Protein AF-A0A7J6N539-F1 (afdb_monomer_lite)

pLDDT: mean 72.27, std 19.91, range [26.78, 97.75]

Structure (mmCIF, N/CA/C/O backbone):
data_AF-A0A7J6N539-F1
#
_entry.id   AF-A0A7J6N539-F1
#
loop_
_atom_site.group_PDB
_atom_site.id
_atom_site.type_symbol
_atom_site.label_atom_id
_atom_site.label_alt_id
_atom_site.label_comp_id
_atom_site.label_asym_id
_atom_site.label_entity_id
_atom_site.label_seq_id
_atom_site.pdbx_PDB_ins_code
_atom_site.Cartn_x
_atom_site.Cartn_y
_atom_site.Cartn_z
_atom_site.occupancy
_atom_site.B_iso_or_equiv
_atom_site.auth_seq_id
_atom_site.auth_comp_id
_atom_site.auth_asym_id
_atom_site.auth_atom_id
_atom_site.pdbx_PDB_model_num
ATOM 1 N N . LEU A 1 1 ? 31.839 -28.245 -25.747 1.00 38.38 1 LEU A N 1
ATOM 2 C CA . LEU A 1 1 ? 30.880 -29.275 -26.208 1.00 38.38 1 LEU A CA 1
ATOM 3 C C . LEU A 1 1 ? 31.226 -30.619 -25.565 1.00 38.38 1 LEU A C 1
ATOM 5 O O . LEU A 1 1 ? 32.034 -31.362 -26.101 1.00 38.38 1 LEU A O 1
ATOM 9 N N . LYS A 1 2 ? 30.644 -30.912 -24.399 1.00 26.78 2 LYS A N 1
ATOM 10 C CA . LYS A 1 2 ? 30.432 -32.278 -23.903 1.00 26.78 2 LYS A CA 1
ATOM 11 C C . LYS A 1 2 ? 28.976 -32.329 -23.455 1.00 26.78 2 LYS A C 1
ATOM 13 O O . LYS A 1 2 ? 28.528 -31.444 -22.734 1.00 26.78 2 LYS A O 1
ATOM 18 N N . LYS A 1 3 ? 28.238 -33.269 -24.033 1.00 31.19 3 LYS A N 1
ATOM 19 C CA . LYS A 1 3 ? 26.787 -33.406 -23.956 1.00 31.19 3 LYS A CA 1
ATOM 20 C C . LYS A 1 3 ? 26.522 -34.491 -22.912 1.00 31.19 3 LYS A C 1
ATOM 22 O O . LYS A 1 3 ? 26.809 -35.650 -23.181 1.00 31.19 3 LYS A O 1
ATOM 27 N N . GLU A 1 4 ? 26.048 -34.119 -21.730 1.00 31.39 4 GLU A N 1
ATOM 28 C CA . GLU A 1 4 ? 25.451 -35.076 -20.794 1.00 31.39 4 GLU A CA 1
ATOM 29 C C . GLU A 1 4 ? 23.933 -34.960 -20.927 1.00 31.39 4 GLU A C 1
ATOM 31 O O . GLU A 1 4 ? 23.329 -33.940 -20.601 1.00 31.39 4 GLU A O 1
ATOM 36 N N . GLU A 1 5 ? 23.329 -35.991 -21.515 1.00 32.44 5 GLU A N 1
ATOM 37 C CA . GLU A 1 5 ? 21.885 -36.131 -21.655 1.00 32.44 5 GLU A CA 1
ATOM 38 C C . GLU A 1 5 ? 21.322 -36.803 -20.400 1.00 32.44 5 GLU A C 1
ATOM 40 O O . GLU A 1 5 ? 21.433 -38.015 -20.231 1.00 32.44 5 GLU A O 1
ATOM 45 N N . HIS A 1 6 ? 20.648 -36.029 -19.548 1.00 31.05 6 HIS A N 1
ATOM 46 C CA . HIS A 1 6 ? 19.695 -36.580 -18.590 1.00 31.05 6 HIS A CA 1
ATOM 47 C C . HIS A 1 6 ? 18.267 -36.354 -19.093 1.00 31.05 6 HIS A C 1
ATOM 49 O O . HIS A 1 6 ? 17.775 -35.230 -19.180 1.00 31.05 6 HIS A O 1
ATOM 55 N N . ARG A 1 7 ? 17.595 -37.460 -19.432 1.00 34.59 7 ARG A N 1
ATOM 56 C CA . ARG A 1 7 ? 16.153 -37.512 -19.691 1.00 34.59 7 ARG A CA 1
ATOM 57 C C . ARG A 1 7 ? 15.394 -37.322 -18.376 1.00 34.59 7 ARG A C 1
ATOM 59 O O . ARG A 1 7 ? 15.444 -38.204 -17.527 1.00 34.59 7 ARG A O 1
ATOM 66 N N . TYR A 1 8 ? 14.610 -36.251 -18.272 1.00 29.61 8 TYR A N 1
ATOM 67 C CA . TYR A 1 8 ? 13.466 -36.186 -17.361 1.00 29.61 8 TYR A CA 1
ATOM 68 C C . TYR A 1 8 ? 12.180 -35.989 -18.166 1.00 29.61 8 TYR A C 1
ATOM 70 O O . TYR A 1 8 ? 12.084 -35.113 -19.024 1.00 29.61 8 TYR A O 1
ATOM 78 N N . LYS A 1 9 ? 11.216 -36.879 -17.915 1.00 37.91 9 LYS A N 1
ATOM 79 C CA . LYS A 1 9 ? 9.843 -36.811 -18.418 1.00 37.91 9 LYS A CA 1
ATOM 80 C C . LYS A 1 9 ? 9.049 -35.815 -17.563 1.00 37.91 9 LYS A C 1
ATOM 82 O O . LYS A 1 9 ? 9.163 -35.852 -16.343 1.00 37.91 9 LYS A O 1
ATOM 87 N N . ASN A 1 10 ? 8.199 -35.045 -18.244 1.00 34.34 10 ASN A N 1
ATOM 88 C CA . ASN A 1 10 ? 7.167 -34.107 -17.773 1.00 34.34 10 ASN A CA 1
ATOM 89 C C . ASN A 1 10 ? 7.613 -32.634 -17.711 1.00 34.34 10 ASN A C 1
ATOM 91 O O . ASN A 1 10 ? 8.507 -32.247 -16.967 1.00 34.34 10 ASN A O 1
ATOM 95 N N . GLY A 1 11 ? 7.004 -31.841 -18.600 1.00 40.88 11 GLY A N 1
ATOM 96 C CA . GLY A 1 11 ? 7.414 -30.498 -18.982 1.00 40.88 11 GLY A CA 1
ATOM 97 C C . GLY A 1 11 ? 7.250 -29.449 -17.888 1.00 40.88 11 GLY A C 1
ATOM 98 O O . GLY A 1 11 ? 6.183 -29.314 -17.312 1.00 40.88 11 GLY A O 1
ATOM 99 N N . PHE A 1 12 ? 8.324 -28.702 -17.649 1.00 31.03 12 PHE A N 1
ATOM 100 C CA . PHE A 1 12 ? 8.439 -27.253 -17.849 1.00 31.03 12 PHE A CA 1
ATOM 101 C C . PHE A 1 12 ? 9.939 -26.926 -17.738 1.00 31.03 12 PHE A C 1
ATOM 103 O O . PHE A 1 12 ? 10.563 -27.165 -16.705 1.00 31.03 12 PHE A O 1
ATOM 110 N N . GLN A 1 13 ? 10.562 -26.455 -18.822 1.00 28.66 13 GLN A N 1
ATOM 111 C CA . GLN A 1 13 ? 11.985 -26.101 -18.826 1.00 28.66 13 GLN A CA 1
ATOM 112 C C . GLN A 1 13 ? 12.202 -24.763 -18.102 1.00 28.66 13 GLN A C 1
ATOM 114 O O . GLN A 1 13 ? 12.179 -23.705 -18.722 1.00 28.66 13 GLN A O 1
ATOM 119 N N . HIS A 1 14 ? 12.498 -24.803 -16.804 1.00 30.58 14 HIS A N 1
ATOM 120 C CA . HIS A 1 14 ? 13.310 -23.754 -16.186 1.00 30.58 14 HIS A CA 1
ATOM 121 C C . HIS A 1 14 ? 14.770 -24.005 -16.568 1.00 30.58 14 HIS A C 1
ATOM 123 O O . HIS A 1 14 ? 15.496 -24.755 -15.919 1.00 30.58 14 HIS A O 1
ATOM 129 N N . MET A 1 15 ? 15.192 -23.412 -17.682 1.00 29.67 15 MET A N 1
ATOM 130 C CA . MET A 1 15 ? 16.590 -23.425 -18.089 1.00 29.67 15 MET A CA 1
ATOM 131 C C . MET A 1 15 ? 17.386 -22.561 -17.106 1.00 29.67 15 MET A C 1
ATOM 133 O O . MET A 1 15 ? 17.161 -21.356 -16.989 1.00 29.67 15 MET A O 1
ATOM 137 N N . VAL A 1 16 ? 18.313 -23.187 -16.384 1.00 35.00 16 VAL A N 1
ATOM 138 C CA . VAL A 1 16 ? 19.273 -22.521 -15.497 1.00 35.00 16 VAL A CA 1
ATOM 139 C C . VAL A 1 16 ? 20.244 -21.696 -16.356 1.00 35.00 16 VAL A C 1
ATOM 141 O O . VAL A 1 16 ? 21.335 -22.133 -16.713 1.00 35.00 16 VAL A O 1
ATOM 144 N N . LEU A 1 17 ? 19.837 -20.475 -16.706 1.00 36.88 17 LEU A N 1
ATOM 145 C CA . LEU A 1 17 ? 20.637 -19.450 -17.384 1.00 36.88 17 LEU A CA 1
ATOM 146 C C . LEU A 1 17 ? 21.591 -18.763 -16.390 1.00 36.88 17 LEU A C 1
ATOM 148 O O . LEU A 1 17 ? 21.528 -17.558 -16.192 1.00 36.88 17 LEU A O 1
ATOM 152 N N . ARG A 1 18 ? 22.470 -19.512 -15.715 1.00 36.97 18 ARG A N 1
ATOM 153 C CA . ARG A 1 18 ? 23.543 -18.910 -14.888 1.00 36.97 18 ARG A CA 1
ATOM 154 C C . ARG A 1 18 ? 24.926 -18.965 -15.542 1.00 36.97 18 ARG A C 1
ATOM 156 O O . ARG A 1 18 ? 25.799 -18.199 -15.163 1.00 36.97 18 ARG A O 1
ATOM 163 N N . GLY A 1 19 ? 25.128 -19.829 -16.542 1.00 30.55 19 GLY A N 1
ATOM 164 C CA . GLY A 1 19 ? 26.439 -20.028 -17.181 1.00 30.55 19 GLY A CA 1
ATOM 165 C C . GLY A 1 19 ? 26.604 -19.442 -18.590 1.00 30.55 19 GLY A C 1
ATOM 166 O O . GLY A 1 19 ? 27.722 -19.104 -18.969 1.00 30.55 19 GLY A O 1
ATOM 167 N N . SER A 1 20 ? 25.528 -19.297 -19.380 1.00 38.91 20 SER A N 1
ATOM 168 C CA . SER A 1 20 ? 25.629 -18.919 -20.808 1.00 38.91 20 SER A CA 1
ATOM 169 C C . SER A 1 20 ? 25.304 -17.455 -21.132 1.00 38.91 20 SER A C 1
ATOM 171 O O . SER A 1 20 ? 25.495 -17.035 -22.276 1.00 38.91 20 SER A O 1
ATOM 173 N N . LEU A 1 21 ? 24.865 -16.650 -20.157 1.00 41.59 21 LEU A N 1
ATOM 174 C CA . LEU A 1 21 ? 24.621 -15.213 -20.363 1.00 41.59 21 LEU A CA 1
ATOM 175 C C . LEU A 1 21 ? 25.914 -14.478 -20.751 1.00 41.59 21 LEU A C 1
ATOM 177 O O . LEU A 1 21 ? 25.911 -13.701 -21.699 1.00 41.59 21 LEU A O 1
ATOM 181 N N . LYS A 1 22 ? 27.055 -14.817 -20.131 1.00 40.66 22 LYS A N 1
ATOM 182 C CA . LYS A 1 22 ? 28.349 -14.183 -20.448 1.00 40.66 22 LYS A CA 1
ATOM 183 C C . LYS A 1 22 ? 28.846 -14.403 -21.880 1.00 40.66 22 LYS A C 1
ATOM 185 O O . LYS A 1 22 ? 29.538 -13.533 -22.386 1.00 40.66 22 LYS A O 1
ATOM 190 N N . HIS A 1 23 ? 28.531 -15.534 -22.519 1.00 39.31 23 HIS A N 1
ATOM 191 C CA . HIS A 1 23 ? 28.981 -15.816 -23.893 1.00 39.31 23 HIS A CA 1
ATOM 192 C C . HIS A 1 23 ? 27.948 -15.419 -24.961 1.00 39.31 23 HIS A C 1
ATOM 194 O O . HIS A 1 23 ? 28.340 -15.081 -26.070 1.00 39.31 23 HIS A O 1
ATOM 200 N N . SER A 1 24 ? 26.645 -15.418 -24.643 1.00 41.62 24 SER A N 1
ATOM 201 C CA . SER A 1 24 ? 25.586 -15.035 -25.600 1.00 41.62 24 SER A CA 1
ATOM 202 C C . SER A 1 24 ? 25.304 -13.527 -25.654 1.00 41.62 24 SER A C 1
ATOM 204 O O . SER A 1 24 ? 24.814 -13.039 -26.666 1.00 41.62 24 SER A O 1
ATOM 206 N N . MET A 1 25 ? 25.665 -12.763 -24.614 1.00 45.47 25 MET A N 1
ATOM 207 C CA . MET A 1 25 ? 25.568 -11.292 -24.614 1.00 45.47 25 MET A CA 1
ATOM 208 C C . MET A 1 25 ? 26.703 -10.598 -25.391 1.00 45.47 25 MET A C 1
ATOM 210 O O . MET A 1 25 ? 26.705 -9.373 -25.492 1.00 45.47 25 MET A O 1
ATOM 214 N N . CYS A 1 26 ? 27.663 -11.352 -25.944 1.00 43.66 26 CYS A N 1
ATOM 215 C CA . CYS A 1 26 ? 28.737 -10.808 -26.782 1.00 43.66 26 CYS A CA 1
ATOM 216 C C . CYS A 1 26 ? 28.269 -10.411 -28.191 1.00 43.66 26 CYS A C 1
ATOM 218 O O . CYS A 1 26 ? 28.968 -9.657 -28.863 1.00 43.66 26 CYS A O 1
ATOM 220 N N . GLU A 1 27 ? 27.097 -10.873 -28.627 1.00 54.44 27 GLU A N 1
ATOM 221 C CA . GLU A 1 27 ? 26.496 -10.455 -29.891 1.00 54.44 27 GLU A CA 1
ATOM 222 C C . GLU A 1 27 ? 25.487 -9.330 -29.627 1.00 54.44 27 GLU A C 1
ATOM 224 O O . GLU A 1 27 ? 24.455 -9.532 -28.978 1.00 54.44 27 GLU A O 1
ATOM 229 N N . THR A 1 28 ? 25.789 -8.126 -30.130 1.00 59.34 28 THR A N 1
ATOM 230 C CA . THR A 1 28 ? 24.971 -6.912 -29.969 1.00 59.34 28 THR A CA 1
ATOM 231 C C . THR A 1 28 ? 23.468 -7.125 -30.233 1.00 59.34 28 THR A C 1
ATOM 233 O O . THR A 1 28 ? 22.666 -6.596 -29.459 1.00 59.34 28 THR A O 1
ATOM 236 N N . PRO A 1 29 ? 23.037 -7.927 -31.231 1.00 58.66 29 PRO A N 1
ATOM 237 C CA . PRO A 1 29 ? 21.616 -8.196 -31.468 1.00 58.66 29 PRO A CA 1
ATOM 238 C C . PRO A 1 29 ? 20.915 -8.935 -30.317 1.00 58.66 29 PRO A C 1
ATOM 240 O O . PRO A 1 29 ? 19.799 -8.575 -29.950 1.00 58.66 29 PRO A O 1
ATOM 243 N N . THR A 1 30 ? 21.572 -9.923 -29.701 1.00 59.66 30 THR A N 1
ATOM 244 C CA . THR A 1 30 ? 21.027 -10.700 -28.571 1.00 59.66 30 THR A CA 1
ATOM 245 C C . THR A 1 30 ? 20.893 -9.833 -27.322 1.00 59.66 30 THR A C 1
ATOM 247 O O . THR A 1 30 ? 19.903 -9.919 -26.593 1.00 59.66 30 THR A O 1
ATOM 250 N N . LEU A 1 31 ? 21.864 -8.943 -27.101 1.00 63.53 31 LEU A N 1
ATOM 251 C CA . LEU A 1 31 ? 21.817 -7.959 -26.025 1.00 63.53 31 LEU A CA 1
ATOM 252 C C . LEU A 1 31 ? 20.680 -6.952 -26.230 1.00 63.53 31 LEU A C 1
ATOM 254 O O . LEU A 1 31 ? 19.934 -6.685 -25.290 1.00 63.53 31 LEU A O 1
ATOM 258 N N . ILE A 1 32 ? 20.524 -6.423 -27.447 1.00 60.56 32 ILE A N 1
ATOM 259 C CA . ILE A 1 32 ? 19.435 -5.503 -27.790 1.00 60.56 32 ILE A CA 1
ATOM 260 C C . ILE A 1 32 ? 18.086 -6.188 -27.578 1.00 60.56 32 ILE A C 1
ATOM 262 O O . ILE A 1 32 ? 17.266 -5.630 -26.861 1.00 60.56 32 ILE A O 1
ATOM 266 N N . ALA A 1 33 ? 17.889 -7.407 -28.089 1.00 61.62 33 ALA A N 1
ATOM 267 C CA . ALA A 1 33 ? 16.643 -8.158 -27.923 1.00 61.62 33 ALA A CA 1
ATOM 268 C C . ALA A 1 33 ? 16.310 -8.444 -26.449 1.00 61.62 33 ALA A C 1
ATOM 270 O O . ALA A 1 33 ? 15.157 -8.348 -26.027 1.00 61.62 33 ALA A O 1
ATOM 271 N N . TRP A 1 34 ? 17.323 -8.768 -25.636 1.00 65.44 34 TRP A N 1
ATOM 272 C CA . TRP A 1 34 ? 17.138 -8.953 -24.201 1.00 65.44 34 TRP A CA 1
ATOM 273 C C . TRP A 1 34 ? 16.743 -7.636 -23.525 1.00 65.44 34 TRP A C 1
ATOM 275 O O . TRP A 1 34 ? 15.775 -7.613 -22.769 1.00 65.44 34 TRP A O 1
ATOM 285 N N . LEU A 1 35 ? 17.451 -6.540 -23.802 1.00 64.75 35 LEU A N 1
ATOM 286 C CA . LEU A 1 35 ? 17.168 -5.225 -23.222 1.00 64.75 35 LEU A CA 1
ATOM 287 C C . LEU A 1 35 ? 15.816 -4.656 -23.659 1.00 64.75 35 LEU A C 1
ATOM 289 O O . LEU A 1 35 ? 15.144 -4.011 -22.866 1.00 64.75 35 LEU A O 1
ATOM 293 N N . SER A 1 36 ? 15.405 -4.921 -24.893 1.00 60.75 36 SER A N 1
ATOM 294 C CA . SER A 1 36 ? 14.203 -4.371 -25.513 1.00 60.75 36 SER A CA 1
ATOM 295 C C . SER A 1 36 ? 12.944 -5.202 -25.264 1.00 60.75 36 SER A C 1
ATOM 297 O O . SER A 1 36 ? 12.012 -5.163 -26.061 1.00 60.75 36 SER A O 1
ATOM 299 N N . SER A 1 37 ? 12.921 -5.996 -24.195 1.00 67.19 37 SER A N 1
ATOM 300 C CA . SER A 1 37 ? 11.741 -6.779 -23.804 1.00 67.19 37 SER A CA 1
ATOM 301 C C . SER A 1 37 ? 10.943 -6.118 -22.679 1.00 67.19 37 SER A C 1
ATOM 303 O O . SER A 1 37 ? 10.157 -6.791 -22.015 1.00 67.19 37 SER A O 1
ATOM 305 N N . SER A 1 38 ? 11.143 -4.813 -22.446 1.00 73.38 38 SER A N 1
ATOM 306 C CA . SER A 1 38 ? 10.266 -4.060 -21.552 1.00 73.38 38 SER A CA 1
ATOM 307 C C . SER A 1 38 ? 8.865 -3.947 -22.155 1.00 73.38 38 SER A C 1
ATOM 309 O O . SER A 1 38 ? 8.712 -3.531 -23.303 1.00 73.38 38 SER A O 1
ATOM 311 N N . ASP A 1 39 ? 7.852 -4.276 -21.357 1.00 76.62 39 ASP A N 1
ATOM 312 C CA . ASP A 1 39 ? 6.437 -4.044 -21.665 1.00 76.62 39 ASP A CA 1
ATOM 313 C C . ASP A 1 39 ? 5.890 -2.995 -20.689 1.00 76.62 39 ASP A C 1
ATOM 315 O O . ASP A 1 39 ? 6.328 -2.901 -19.537 1.00 76.62 39 ASP A O 1
ATOM 319 N N . VAL A 1 40 ? 4.948 -2.182 -21.160 1.00 80.25 40 VAL A N 1
ATOM 320 C CA . VAL A 1 40 ? 4.258 -1.170 -20.361 1.00 80.25 40 VAL A CA 1
ATOM 321 C C . VAL A 1 40 ? 2.764 -1.367 -20.536 1.00 80.25 40 VAL A C 1
ATOM 323 O O . VAL A 1 40 ? 2.222 -1.165 -21.621 1.00 80.25 40 VAL A O 1
ATOM 326 N N . GLN A 1 41 ? 2.100 -1.703 -19.435 1.00 81.88 41 GLN A N 1
ATOM 327 C CA . GLN A 1 41 ? 0.663 -1.937 -19.380 1.00 81.88 41 GLN A CA 1
ATOM 328 C C . GLN A 1 41 ? 0.036 -0.930 -18.432 1.00 81.88 41 GLN A C 1
ATOM 330 O O . GLN A 1 41 ? 0.369 -0.913 -17.254 1.00 81.88 41 GLN A O 1
ATOM 335 N N . CYS A 1 42 ? -0.887 -0.100 -18.912 1.00 79.00 42 CYS A N 1
ATOM 336 C CA . CYS A 1 42 ? -1.538 0.912 -18.079 1.00 79.00 42 CYS A CA 1
ATOM 337 C C . CYS A 1 42 ? -3.056 0.760 -18.057 1.00 79.00 42 CYS A C 1
ATOM 339 O O . CYS A 1 42 ? -3.667 0.451 -19.079 1.00 79.00 42 CYS A O 1
ATOM 341 N N . VAL A 1 43 ? -3.652 1.037 -16.895 1.00 76.25 43 VAL A N 1
ATOM 342 C CA . VAL A 1 43 ? -5.093 0.965 -16.626 1.00 76.25 43 VAL A CA 1
ATOM 343 C C . VAL A 1 43 ? -5.581 2.197 -15.859 1.00 76.25 43 VAL A C 1
ATOM 345 O O . VAL A 1 43 ? -4.845 2.804 -15.075 1.00 76.25 43 VAL A O 1
ATOM 348 N N . GLY A 1 44 ? -6.854 2.550 -16.051 1.00 70.75 44 GLY A N 1
ATOM 349 C CA . GLY A 1 44 ? -7.526 3.632 -15.329 1.00 70.75 44 GLY A CA 1
ATOM 350 C C . GLY A 1 44 ? -7.437 5.016 -15.989 1.00 70.75 44 GLY A C 1
ATOM 351 O O . GLY A 1 44 ? -6.706 5.256 -16.954 1.00 70.75 44 GLY A O 1
ATOM 352 N N . TRP A 1 45 ? -8.232 5.949 -15.457 1.00 67.06 45 TRP A N 1
ATOM 353 C CA . TRP A 1 45 ? -8.362 7.311 -15.983 1.00 67.06 45 TRP A CA 1
ATOM 354 C C . TRP A 1 45 ? -7.087 8.142 -15.790 1.00 67.06 45 TRP A C 1
ATOM 356 O O . TRP A 1 45 ? -6.307 7.884 -14.879 1.00 67.06 45 TRP A O 1
ATOM 366 N N . ARG A 1 46 ? -6.897 9.198 -16.597 1.00 65.94 46 ARG A N 1
ATOM 367 C CA . ARG A 1 46 ? -5.690 10.052 -16.574 1.00 65.94 46 ARG A CA 1
ATOM 368 C C . ARG A 1 46 ? -5.389 10.653 -15.199 1.00 65.94 46 ARG A C 1
ATOM 370 O O . ARG A 1 46 ? -4.238 10.928 -14.913 1.00 65.94 46 ARG A O 1
ATOM 377 N N . ARG A 1 47 ? -6.368 10.873 -14.318 1.00 64.12 47 ARG A N 1
ATOM 378 C CA . ARG A 1 47 ? -6.051 11.337 -12.953 1.00 64.12 47 ARG A CA 1
ATOM 379 C C . ARG A 1 47 ? -5.647 10.200 -12.012 1.00 64.12 47 ARG A C 1
ATOM 381 O O . ARG A 1 47 ? -4.958 10.459 -11.042 1.00 64.12 47 ARG A O 1
ATOM 388 N N . ASN A 1 48 ? -6.029 8.956 -12.289 1.00 68.88 48 ASN A N 1
ATOM 389 C CA . ASN A 1 48 ? -5.836 7.812 -11.397 1.00 68.88 48 ASN A CA 1
ATOM 390 C C . ASN A 1 48 ? -5.269 6.591 -12.141 1.00 68.88 48 ASN A C 1
ATOM 392 O O . ASN A 1 48 ? -5.793 5.475 -12.039 1.00 68.88 48 ASN A O 1
ATOM 396 N N . ARG A 1 49 ? -4.231 6.831 -12.944 1.00 76.62 49 ARG A N 1
ATOM 397 C CA . ARG A 1 49 ? -3.628 5.810 -13.792 1.00 76.62 49 ARG A CA 1
ATOM 398 C C . ARG A 1 49 ? -2.651 4.959 -12.988 1.00 76.62 49 ARG A C 1
ATOM 400 O O . ARG A 1 49 ? -1.864 5.477 -12.194 1.00 76.62 49 ARG A O 1
ATOM 407 N N . SER A 1 50 ? -2.715 3.658 -13.226 1.00 83.38 50 SER A N 1
ATOM 408 C CA . SER A 1 50 ? -1.777 2.664 -12.715 1.00 83.38 50 SER A CA 1
ATOM 409 C C . SER A 1 50 ? -1.097 1.987 -13.896 1.00 83.38 50 SER A C 1
ATOM 411 O O . SER A 1 50 ? -1.765 1.693 -14.885 1.00 83.38 50 SER A O 1
ATOM 413 N N . CYS A 1 51 ? 0.201 1.729 -13.798 1.00 85.94 51 CYS A N 1
ATOM 414 C CA . CYS A 1 51 ? 0.969 1.044 -14.827 1.00 85.94 51 CYS A CA 1
ATOM 415 C C . CYS A 1 51 ? 1.820 -0.075 -14.234 1.00 85.94 51 CYS A C 1
ATOM 417 O O . CYS A 1 51 ? 2.404 0.077 -13.162 1.00 85.94 51 CYS A O 1
ATOM 419 N N . ALA A 1 52 ? 1.897 -1.179 -14.963 1.00 88.44 52 ALA A N 1
ATOM 420 C CA . ALA A 1 52 ? 2.852 -2.246 -14.771 1.00 88.44 52 ALA A CA 1
ATOM 421 C C . ALA A 1 52 ? 3.946 -2.120 -15.831 1.00 88.44 52 ALA A C 1
ATOM 423 O O . ALA A 1 52 ? 3.664 -1.891 -17.008 1.00 88.44 52 ALA A O 1
ATOM 424 N N . PHE A 1 53 ? 5.185 -2.269 -15.390 1.00 89.81 53 PHE A N 1
ATOM 425 C CA . PHE A 1 53 ? 6.371 -2.245 -16.221 1.00 89.81 53 PHE A CA 1
ATOM 426 C C . PHE A 1 53 ? 7.076 -3.576 -16.061 1.00 89.81 53 PHE A C 1
ATOM 428 O O . PHE A 1 53 ? 7.552 -3.889 -14.969 1.00 89.81 53 PHE A O 1
ATOM 435 N N . ASP A 1 54 ? 7.174 -4.342 -17.135 1.00 87.94 54 ASP A N 1
ATOM 436 C CA . ASP A 1 54 ? 8.027 -5.519 -17.142 1.00 87.94 54 ASP A CA 1
ATOM 437 C C . ASP A 1 54 ? 9.442 -5.085 -17.505 1.00 87.94 54 ASP A C 1
ATOM 439 O O . ASP A 1 54 ? 9.647 -4.267 -18.405 1.00 87.94 54 ASP A O 1
ATOM 443 N N . ARG A 1 55 ? 10.432 -5.606 -16.776 1.00 87.12 55 ARG A N 1
ATOM 444 C CA . ARG A 1 55 ? 11.852 -5.314 -17.018 1.00 87.12 55 ARG A CA 1
ATOM 445 C C . ARG A 1 55 ? 12.171 -3.819 -17.006 1.00 87.12 55 ARG A C 1
ATOM 447 O O . ARG A 1 55 ? 12.827 -3.311 -17.914 1.00 87.12 55 ARG A O 1
ATOM 454 N N . LEU A 1 56 ? 11.704 -3.108 -15.982 1.00 90.94 56 LEU A N 1
ATOM 455 C CA . LEU A 1 56 ? 12.064 -1.708 -15.783 1.00 90.94 56 LEU A CA 1
ATOM 456 C C . LEU A 1 56 ? 13.450 -1.596 -15.150 1.00 90.94 56 LEU A C 1
ATOM 458 O O . LEU A 1 56 ? 13.776 -2.324 -14.211 1.00 90.94 56 LEU A O 1
ATOM 462 N N . TYR A 1 57 ? 14.248 -0.654 -15.635 1.00 89.12 57 TYR A N 1
ATOM 463 C CA . TYR A 1 57 ? 15.599 -0.420 -15.149 1.00 89.12 57 TYR A CA 1
ATOM 464 C C . TYR A 1 57 ? 15.608 0.762 -14.181 1.00 89.12 57 TYR A C 1
ATOM 466 O O . TYR A 1 57 ? 14.914 1.748 -14.404 1.00 89.12 57 TYR A O 1
ATOM 474 N N . TYR A 1 58 ? 16.408 0.688 -13.125 1.00 89.75 58 TYR A N 1
ATOM 475 C CA . TYR A 1 58 ? 16.732 1.816 -12.259 1.00 89.75 58 TYR A CA 1
ATOM 476 C C . TYR A 1 58 ? 18.236 2.049 -12.289 1.00 89.75 58 TYR A C 1
ATOM 478 O O . TYR A 1 58 ? 19.009 1.157 -11.927 1.00 89.75 58 TYR A O 1
ATOM 486 N N . ASP A 1 59 ? 18.630 3.236 -12.738 1.00 86.06 59 ASP A N 1
ATOM 487 C CA . ASP A 1 59 ? 20.021 3.665 -12.815 1.00 86.06 59 ASP A CA 1
ATOM 488 C C . ASP A 1 59 ? 20.304 4.630 -11.661 1.00 86.06 59 ASP A C 1
ATOM 490 O O . ASP A 1 59 ? 19.819 5.766 -11.629 1.00 86.06 59 ASP A O 1
ATOM 494 N N . SER A 1 60 ? 21.104 4.164 -10.702 1.00 82.50 60 SER A N 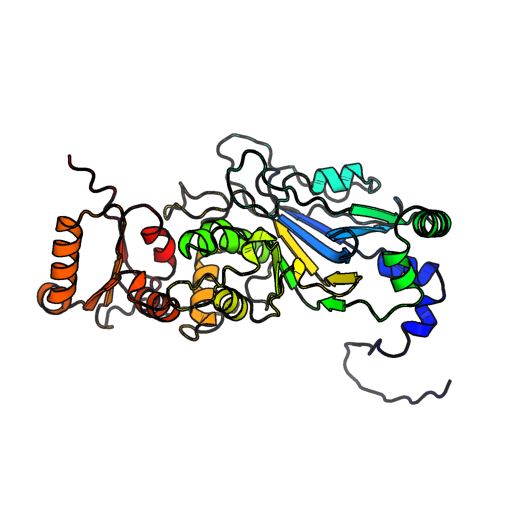1
ATOM 495 C CA . SER A 1 60 ? 21.464 4.940 -9.513 1.00 82.50 60 SER A CA 1
ATOM 496 C C . SER A 1 60 ? 22.404 6.109 -9.823 1.00 82.50 60 SER A C 1
ATOM 498 O O . SER A 1 60 ? 22.493 7.040 -9.028 1.00 82.50 60 SER A O 1
ATOM 500 N N . THR A 1 61 ? 23.058 6.124 -10.991 1.00 79.88 61 THR A N 1
ATOM 501 C CA . THR A 1 61 ? 23.956 7.214 -11.410 1.00 79.88 61 THR A CA 1
ATOM 502 C C . THR A 1 61 ? 23.203 8.452 -11.883 1.00 79.88 61 THR A C 1
ATOM 504 O O . THR A 1 61 ? 23.691 9.568 -11.714 1.00 79.88 61 THR A O 1
ATOM 507 N N . ILE A 1 62 ? 21.996 8.265 -12.422 1.00 81.38 62 ILE A N 1
ATOM 508 C CA . ILE A 1 62 ? 21.069 9.353 -12.770 1.00 81.38 62 ILE A CA 1
ATOM 509 C C . ILE A 1 62 ? 19.892 9.464 -11.793 1.00 81.38 62 ILE A C 1
ATOM 511 O O . ILE A 1 62 ? 19.046 10.339 -11.969 1.00 81.38 62 ILE A O 1
ATOM 515 N N . ASN A 1 63 ? 19.833 8.577 -10.791 1.00 83.62 63 ASN A N 1
ATOM 516 C CA . ASN A 1 63 ? 18.762 8.480 -9.800 1.00 83.62 63 ASN A CA 1
ATOM 517 C C . ASN A 1 63 ? 17.363 8.436 -10.445 1.00 83.62 63 ASN A C 1
ATOM 519 O O . ASN A 1 63 ? 16.455 9.163 -10.040 1.00 83.62 63 ASN A O 1
ATOM 523 N N . ASN A 1 64 ? 17.203 7.641 -11.509 1.00 86.94 64 ASN A N 1
ATOM 524 C CA . ASN A 1 64 ? 15.955 7.586 -12.269 1.00 86.94 64 ASN A CA 1
ATOM 525 C C . ASN A 1 64 ? 15.687 6.198 -12.865 1.00 86.94 64 ASN A C 1
ATOM 527 O O . ASN A 1 64 ? 16.592 5.387 -13.079 1.00 86.94 64 ASN A O 1
ATOM 531 N N . PHE A 1 65 ? 14.417 5.950 -13.173 1.00 90.38 65 PHE A N 1
ATOM 532 C CA . PHE A 1 65 ? 13.986 4.786 -13.927 1.00 90.38 65 PHE A CA 1
ATOM 533 C C . PHE A 1 65 ? 14.224 4.976 -15.424 1.00 90.38 65 PHE A C 1
ATOM 535 O O . PHE A 1 65 ? 14.118 6.082 -15.954 1.00 90.38 65 PHE A O 1
ATOM 542 N N . VAL A 1 66 ? 14.501 3.876 -16.116 1.00 87.81 66 VAL A N 1
ATOM 543 C CA . VAL A 1 66 ? 14.748 3.821 -17.553 1.00 87.81 66 VAL A CA 1
ATOM 544 C C . VAL A 1 66 ? 13.879 2.717 -18.157 1.00 87.81 66 VAL A C 1
ATOM 546 O O . VAL A 1 66 ? 13.938 1.561 -17.739 1.00 87.81 66 VAL A O 1
ATOM 549 N N . ILE A 1 67 ? 13.064 3.078 -19.145 1.00 85.38 67 ILE A N 1
ATOM 550 C CA . ILE A 1 67 ? 12.339 2.138 -20.001 1.00 85.38 67 ILE A CA 1
ATOM 551 C C . ILE A 1 67 ? 13.172 1.939 -21.258 1.00 85.38 67 ILE A C 1
ATOM 553 O O . ILE A 1 67 ? 13.551 2.912 -21.918 1.00 85.38 67 ILE A O 1
ATOM 557 N N . VAL A 1 68 ? 13.418 0.680 -21.602 1.00 80.31 68 VAL A N 1
ATOM 558 C CA . VAL A 1 68 ? 14.128 0.312 -22.818 1.00 80.31 68 VAL A CA 1
ATOM 559 C C . VAL A 1 68 ? 13.166 -0.380 -23.770 1.00 80.31 68 VAL A C 1
ATOM 561 O O . VAL A 1 68 ? 12.754 -1.513 -23.549 1.00 80.31 68 VAL A O 1
ATOM 564 N N . LEU A 1 69 ? 12.816 0.309 -24.849 1.00 74.69 69 LEU A N 1
ATOM 565 C CA . LEU A 1 69 ? 11.906 -0.188 -25.869 1.00 74.69 69 LEU A CA 1
ATOM 566 C C . LEU A 1 69 ? 12.676 -0.525 -27.149 1.00 74.69 69 LEU A C 1
ATOM 568 O O . LEU A 1 69 ? 13.675 0.132 -27.477 1.00 74.69 69 LEU A O 1
ATOM 572 N N . PRO A 1 70 ? 12.223 -1.535 -27.903 1.00 67.44 70 PRO A N 1
ATOM 573 C CA . PRO A 1 70 ? 12.744 -1.766 -29.239 1.00 67.44 70 PRO A CA 1
ATOM 574 C C . PRO A 1 70 ? 12.304 -0.617 -30.158 1.00 67.44 70 PRO A C 1
ATOM 576 O O . PRO A 1 70 ? 11.400 0.158 -29.834 1.00 67.44 70 PRO A O 1
ATOM 579 N N . GLY A 1 71 ? 12.962 -0.475 -31.308 1.00 61.25 71 GLY A N 1
ATOM 580 C CA . GLY A 1 71 ? 12.553 0.462 -32.351 1.00 61.25 71 GLY A CA 1
ATOM 581 C C . GLY A 1 71 ? 11.083 0.305 -32.755 1.00 61.25 71 GLY A C 1
ATOM 582 O O . GLY A 1 71 ? 10.449 -0.709 -32.468 1.00 61.25 71 GLY A O 1
ATOM 583 N N . SER A 1 72 ? 10.566 1.320 -33.451 1.00 54.97 72 SER A N 1
ATOM 584 C CA . SER A 1 72 ? 9.160 1.518 -33.850 1.00 54.97 72 SER A CA 1
ATOM 585 C C . SER A 1 72 ? 8.448 0.312 -34.475 1.00 54.97 72 SER A C 1
ATOM 587 O O . SER A 1 72 ? 7.221 0.292 -34.488 1.00 54.97 72 SER A O 1
ATOM 589 N N . ASP A 1 73 ? 9.202 -0.676 -34.953 1.00 53.00 73 ASP A N 1
ATOM 590 C CA . ASP A 1 73 ? 8.711 -1.799 -35.747 1.00 53.00 73 ASP A CA 1
ATOM 591 C C . ASP A 1 73 ? 8.598 -3.102 -34.919 1.00 53.00 73 ASP A C 1
ATOM 593 O O . ASP A 1 73 ? 8.198 -4.135 -35.446 1.00 53.00 73 ASP A O 1
ATOM 597 N N . LEU A 1 74 ? 8.967 -3.081 -33.627 1.00 48.00 74 LEU A N 1
ATOM 598 C CA . LEU A 1 74 ? 9.117 -4.286 -32.786 1.00 48.00 74 LEU A CA 1
ATOM 599 C C . LEU A 1 74 ? 8.525 -4.167 -31.365 1.00 48.00 74 LEU A C 1
ATOM 601 O O . LEU A 1 74 ? 8.593 -5.122 -30.592 1.00 48.00 74 LEU A O 1
ATOM 605 N N . GLY A 1 75 ? 7.988 -3.006 -30.979 1.00 52.97 75 GLY A N 1
ATOM 606 C CA . GLY A 1 75 ? 7.535 -2.747 -29.608 1.00 52.97 75 GLY A CA 1
ATOM 607 C C . GLY A 1 75 ? 6.033 -2.907 -29.434 1.00 52.97 75 GLY A C 1
ATOM 608 O O . GLY A 1 75 ? 5.270 -2.210 -30.092 1.00 52.97 75 GLY A O 1
ATOM 609 N N . ASN A 1 76 ? 5.612 -3.754 -28.495 1.00 55.25 76 ASN A N 1
ATOM 610 C CA . ASN A 1 76 ? 4.225 -3.813 -28.042 1.00 55.25 76 ASN A CA 1
ATOM 611 C C . ASN A 1 76 ? 4.102 -2.956 -26.775 1.00 55.25 76 ASN A C 1
ATOM 613 O O . ASN A 1 76 ? 4.514 -3.397 -25.709 1.00 55.25 76 ASN A O 1
ATOM 617 N N . VAL A 1 77 ? 3.563 -1.737 -26.873 1.00 56.72 77 VAL A N 1
ATOM 618 C CA . VAL A 1 77 ? 3.112 -0.982 -25.690 1.00 56.72 77 VAL A CA 1
ATOM 619 C C . VAL A 1 77 ? 1.603 -1.089 -25.646 1.00 56.72 77 VAL A C 1
ATOM 621 O O . VAL A 1 77 ? 0.901 -0.482 -26.455 1.00 56.72 77 VAL A O 1
ATOM 624 N N . LYS A 1 78 ? 1.096 -1.881 -24.705 1.00 55.19 78 LYS A N 1
ATOM 625 C CA . LYS A 1 78 ? -0.325 -2.212 -24.653 1.00 55.19 78 LYS A CA 1
ATOM 626 C C . LYS A 1 78 ? -1.045 -1.317 -23.654 1.00 55.19 78 LYS A C 1
ATOM 628 O O . LYS A 1 78 ? -0.748 -1.303 -22.462 1.00 55.19 78 LYS A O 1
ATOM 633 N N . LYS A 1 79 ? -2.087 -0.619 -24.106 1.00 51.03 79 LYS A N 1
ATOM 634 C CA . LYS A 1 79 ? -3.138 -0.166 -23.184 1.00 51.03 79 LYS A CA 1
ATOM 635 C C . LYS A 1 79 ? -3.941 -1.408 -22.797 1.00 51.03 79 LYS A C 1
ATOM 637 O O . LYS A 1 79 ? -4.557 -2.031 -23.658 1.00 51.03 79 LYS A O 1
ATOM 642 N N . ALA A 1 80 ? -3.901 -1.806 -21.529 1.00 45.22 80 ALA A N 1
ATOM 643 C CA . ALA A 1 80 ? -4.753 -2.894 -21.065 1.00 45.22 80 ALA A CA 1
ATOM 644 C C . ALA A 1 80 ? -6.199 -2.383 -20.998 1.00 45.22 80 ALA A C 1
ATOM 646 O O . ALA A 1 80 ? -6.439 -1.255 -20.557 1.00 45.22 80 ALA A O 1
ATOM 647 N N . ALA A 1 81 ? -7.160 -3.195 -21.451 1.00 45.22 81 ALA A N 1
ATOM 648 C CA . ALA A 1 81 ? -8.569 -2.842 -21.344 1.00 45.22 81 ALA A CA 1
ATOM 649 C C . ALA A 1 81 ? -8.911 -2.639 -19.863 1.00 45.22 81 ALA A C 1
ATOM 651 O O . ALA A 1 81 ? -8.746 -3.535 -19.036 1.00 45.22 81 ALA A O 1
ATOM 652 N N . TYR A 1 82 ? -9.361 -1.437 -19.521 1.00 41.06 82 TYR A N 1
ATOM 653 C CA . TYR A 1 82 ? -9.861 -1.148 -18.190 1.00 41.06 82 TYR A CA 1
ATOM 654 C C . TYR A 1 82 ? -11.284 -1.713 -18.097 1.00 41.06 82 TYR A C 1
ATOM 656 O O . TYR A 1 82 ? -12.240 -1.080 -18.528 1.00 41.06 82 TYR A O 1
ATOM 664 N N . THR A 1 83 ? -11.411 -2.942 -17.596 1.00 40.84 83 THR A N 1
ATOM 665 C CA . THR A 1 83 ? -12.698 -3.653 -17.463 1.00 40.84 83 THR A CA 1
ATOM 666 C C . THR A 1 83 ? -13.463 -3.287 -16.192 1.00 40.84 83 THR A C 1
ATOM 668 O O . THR A 1 83 ? -14.630 -3.645 -16.046 1.00 40.84 83 THR A O 1
ATOM 671 N N . GLY A 1 84 ? -12.837 -2.555 -15.267 1.00 41.78 84 GLY A N 1
ATOM 672 C CA . GLY A 1 84 ? -13.539 -1.971 -14.131 1.00 41.78 84 GLY A CA 1
ATOM 673 C C . GLY A 1 84 ? -14.448 -0.841 -14.604 1.00 41.78 84 GLY A C 1
ATOM 674 O O . GLY A 1 84 ? -14.035 0.001 -15.389 1.00 41.78 84 GLY A O 1
ATOM 675 N N . GLY A 1 85 ? -15.680 -0.758 -14.116 1.00 36.78 85 GLY A N 1
ATOM 676 C CA . GLY A 1 85 ? -16.470 0.457 -14.304 1.00 36.78 85 GLY A CA 1
ATOM 677 C C . GLY A 1 85 ? -15.799 1.600 -13.542 1.00 36.78 85 GLY A C 1
ATOM 678 O O . GLY A 1 85 ? -15.723 1.570 -12.315 1.00 36.78 85 GLY A O 1
ATOM 679 N N . ALA A 1 86 ? -15.270 2.609 -14.232 1.00 38.19 86 ALA A N 1
ATOM 680 C CA . ALA A 1 86 ? -15.111 3.904 -13.587 1.00 38.19 86 ALA A CA 1
ATOM 681 C C . ALA A 1 86 ? -16.534 4.438 -13.421 1.00 38.19 86 ALA A C 1
ATOM 683 O O . ALA A 1 86 ? -17.212 4.672 -14.416 1.00 38.19 86 ALA A O 1
ATOM 684 N N . PHE A 1 87 ? -17.008 4.572 -12.182 1.00 39.38 87 PHE A N 1
ATOM 685 C CA . PHE A 1 87 ? -18.170 5.416 -11.942 1.00 39.38 87 PHE A CA 1
ATOM 686 C C . PHE A 1 87 ? -17.729 6.840 -12.246 1.00 39.38 87 PHE A C 1
ATOM 688 O O . PHE A 1 87 ? -16.947 7.446 -11.512 1.00 39.38 87 PHE A O 1
ATOM 695 N N . ASP A 1 88 ? -18.163 7.314 -13.397 1.00 38.59 88 ASP A N 1
ATOM 696 C CA . ASP A 1 88 ? -17.954 8.666 -13.840 1.00 38.59 88 ASP A CA 1
ATOM 697 C C . ASP A 1 88 ? -19.135 9.511 -13.363 1.00 38.59 88 ASP A C 1
ATOM 699 O O . ASP A 1 88 ? -20.257 9.362 -13.838 1.00 38.59 88 ASP A O 1
ATOM 703 N N . PHE A 1 89 ? -18.891 10.373 -12.377 1.00 36.91 89 PHE A N 1
ATOM 704 C CA . PHE A 1 89 ? -19.888 11.341 -11.918 1.00 36.91 89 PHE A CA 1
ATOM 705 C C . PHE A 1 89 ? -20.043 12.531 -12.885 1.00 36.91 89 PHE A C 1
ATOM 707 O O . PHE A 1 89 ? -20.964 13.317 -12.697 1.00 36.91 89 PHE A O 1
ATOM 714 N N . ASN A 1 90 ? -19.175 12.682 -13.899 1.00 36.66 90 ASN A N 1
ATOM 715 C CA . ASN A 1 90 ? -19.063 13.912 -14.695 1.00 36.66 90 ASN A CA 1
ATOM 716 C C . ASN A 1 90 ? -19.036 13.721 -16.228 1.00 36.66 90 ASN A C 1
ATOM 718 O O . ASN A 1 90 ? -18.770 14.689 -16.938 1.00 36.66 90 ASN A O 1
ATOM 722 N N . GLY A 1 91 ? -19.308 12.531 -16.764 1.00 38.03 91 GLY A N 1
ATOM 723 C CA . GLY A 1 91 ? -19.384 12.302 -18.216 1.00 38.03 91 GLY A CA 1
ATOM 724 C C . GLY A 1 91 ? -18.047 12.413 -18.974 1.00 38.03 91 GLY A C 1
ATOM 725 O O . GLY A 1 91 ? -18.051 12.676 -20.174 1.00 38.03 91 GLY A O 1
ATOM 726 N N . ALA A 1 92 ? -16.900 12.257 -18.306 1.00 38.59 92 ALA A N 1
ATOM 727 C CA . ALA A 1 92 ? -15.615 12.102 -18.971 1.00 38.59 92 ALA A CA 1
ATOM 728 C C . ALA A 1 92 ? -15.471 10.690 -19.561 1.00 38.59 92 ALA A C 1
ATOM 730 O O . ALA A 1 92 ? -15.254 9.727 -18.823 1.00 38.59 92 ALA A O 1
ATOM 731 N N . ASP A 1 93 ? -15.491 10.606 -20.896 1.00 37.03 93 ASP A N 1
ATOM 732 C CA . ASP A 1 93 ? -15.216 9.397 -21.675 1.00 37.03 93 ASP A CA 1
ATOM 733 C C . ASP A 1 93 ? -14.127 8.534 -21.019 1.00 37.03 93 ASP A C 1
ATOM 735 O O . ASP A 1 93 ? -12.936 8.881 -20.968 1.00 37.03 93 ASP A O 1
ATOM 739 N N . VAL A 1 94 ? -14.549 7.376 -20.506 1.00 40.62 94 VAL A N 1
ATOM 740 C CA . VAL A 1 94 ? -13.653 6.257 -20.229 1.00 40.62 94 VAL A CA 1
ATOM 741 C C . VAL A 1 94 ? -12.963 5.994 -21.555 1.00 40.62 94 VAL A C 1
ATOM 743 O O . VAL A 1 94 ? -13.639 5.594 -22.495 1.00 40.62 94 VAL A O 1
ATOM 746 N N . PHE A 1 95 ? -11.664 6.310 -21.655 1.00 39.44 95 PHE A N 1
ATOM 747 C CA . PHE A 1 95 ? -10.876 6.146 -22.879 1.00 39.44 95 PHE A CA 1
ATOM 748 C C . PHE A 1 95 ? -11.239 4.811 -23.526 1.00 39.44 95 PHE A C 1
ATOM 750 O O . PHE A 1 95 ? -10.845 3.755 -23.028 1.00 39.44 95 PHE A O 1
ATOM 757 N N . ASN A 1 96 ? -12.047 4.886 -24.586 1.00 37.50 96 ASN A N 1
ATOM 758 C CA . ASN A 1 96 ? -12.573 3.714 -25.257 1.00 37.50 96 ASN A CA 1
ATOM 759 C C . ASN A 1 96 ? -11.395 2.842 -25.674 1.00 37.50 96 ASN A C 1
ATOM 761 O O . ASN A 1 96 ? -10.370 3.369 -26.111 1.00 37.50 96 ASN A O 1
ATOM 765 N N . ASN A 1 97 ? -11.568 1.532 -25.496 1.00 38.88 97 ASN A N 1
ATOM 766 C CA . ASN A 1 97 ? -10.657 0.436 -25.819 1.00 38.88 97 ASN A CA 1
ATOM 767 C C . ASN A 1 97 ? -9.908 0.615 -27.155 1.00 38.88 97 ASN A C 1
ATOM 769 O O . ASN A 1 97 ? -10.199 -0.069 -28.135 1.00 38.88 97 ASN A O 1
ATOM 773 N N . GLN A 1 98 ? -8.891 1.474 -27.202 1.00 39.19 98 GLN A N 1
ATOM 774 C CA . GLN A 1 98 ? -7.872 1.413 -28.238 1.00 39.19 98 GLN A CA 1
ATOM 775 C C . GLN A 1 98 ? -6.942 0.269 -27.862 1.00 39.19 98 GLN A C 1
ATOM 777 O O . GLN A 1 98 ? -5.892 0.443 -27.244 1.00 39.19 98 GLN A O 1
ATOM 782 N N . THR A 1 99 ? -7.428 -0.923 -28.192 1.00 43.41 99 THR A N 1
ATOM 783 C CA . THR A 1 99 ? -6.592 -2.071 -28.501 1.00 43.41 99 THR A CA 1
ATOM 784 C C . THR A 1 99 ? -5.580 -1.653 -29.563 1.00 43.41 99 THR A C 1
ATOM 786 O O . THR A 1 99 ? -5.909 -0.893 -30.469 1.00 43.41 99 THR A O 1
ATOM 789 N N . ASP A 1 100 ? -4.344 -2.107 -29.368 1.00 44.50 100 ASP A N 1
ATOM 790 C CA . ASP A 1 100 ? -3.232 -2.184 -30.322 1.00 44.50 100 ASP A CA 1
ATOM 791 C C . ASP A 1 100 ? -3.634 -1.875 -31.787 1.00 44.50 100 ASP A C 1
ATOM 793 O O . ASP A 1 100 ? -4.017 -2.762 -32.546 1.00 44.50 100 ASP A O 1
ATOM 797 N N . THR A 1 101 ? -3.597 -0.603 -32.205 1.00 40.94 101 THR A N 1
ATOM 798 C CA . THR A 1 101 ? -4.030 -0.190 -33.559 1.00 40.94 101 THR A CA 1
ATOM 799 C C . THR A 1 101 ? -2.937 -0.363 -34.620 1.00 40.94 101 THR A C 1
ATOM 801 O O . THR A 1 101 ? -3.040 0.209 -35.703 1.00 40.94 101 THR A O 1
ATOM 804 N N . GLY A 1 102 ? -1.853 -1.092 -34.327 1.00 43.38 102 GLY A N 1
ATOM 805 C CA . GLY A 1 102 ? -0.695 -1.189 -35.227 1.00 43.38 102 GLY A CA 1
ATOM 806 C C . GLY A 1 102 ? 0.033 0.148 -35.437 1.00 43.38 102 GLY A C 1
ATOM 807 O O . GLY A 1 102 ? 0.784 0.300 -36.397 1.00 43.38 102 GLY A O 1
ATOM 808 N N . THR A 1 103 ? -0.199 1.133 -34.561 1.00 50.19 103 THR A N 1
ATOM 809 C CA . THR A 1 103 ? 0.496 2.426 -34.604 1.00 50.19 103 THR A CA 1
ATOM 810 C C . THR A 1 103 ? 1.888 2.271 -33.984 1.00 50.19 103 THR A C 1
ATOM 812 O O . THR A 1 103 ? 1.984 1.741 -32.876 1.00 50.19 103 THR A O 1
ATOM 815 N N . PRO A 1 104 ? 2.962 2.753 -34.637 1.00 54.75 104 PRO A N 1
ATOM 816 C CA . PRO A 1 104 ? 4.312 2.653 -34.100 1.00 54.75 104 PRO A CA 1
ATOM 817 C C . PRO A 1 104 ? 4.444 3.269 -32.704 1.00 54.75 104 PRO A C 1
ATOM 819 O O . PRO A 1 104 ? 4.010 4.400 -32.463 1.00 54.75 104 PRO A O 1
ATOM 822 N N . VAL A 1 105 ? 5.109 2.555 -31.795 1.00 63.75 105 VAL A N 1
ATOM 823 C CA . VAL A 1 105 ? 5.411 3.069 -30.455 1.00 63.75 105 VAL A CA 1
ATOM 824 C C . VAL A 1 105 ? 6.450 4.187 -30.566 1.00 63.75 105 VAL A C 1
ATOM 826 O O . VAL A 1 105 ? 7.580 3.982 -31.007 1.00 63.75 105 VAL A O 1
ATOM 829 N N . THR A 1 106 ? 6.065 5.391 -30.147 1.00 69.00 106 THR A N 1
ATOM 830 C CA . THR A 1 106 ? 6.926 6.585 -30.083 1.00 69.00 106 THR A CA 1
ATOM 831 C C . THR A 1 106 ? 7.131 7.042 -28.643 1.00 69.00 106 THR A C 1
ATOM 833 O O . THR A 1 106 ? 6.310 6.737 -27.774 1.00 69.00 106 THR A O 1
ATOM 836 N N . GLU A 1 107 ? 8.176 7.836 -28.376 1.00 75.75 107 GLU A N 1
ATOM 837 C CA . GLU A 1 107 ? 8.368 8.436 -27.045 1.00 75.75 107 GLU A CA 1
ATOM 838 C C . GLU A 1 107 ? 7.117 9.198 -26.607 1.00 75.75 107 GLU A C 1
ATOM 840 O O . GLU A 1 107 ? 6.638 9.006 -25.494 1.00 75.75 107 GLU A O 1
ATOM 845 N N . THR A 1 108 ? 6.539 9.991 -27.510 1.00 76.31 108 THR A N 1
ATOM 846 C CA . THR A 1 108 ? 5.305 10.740 -27.269 1.00 76.31 108 THR A CA 1
ATOM 847 C C . THR A 1 108 ? 4.156 9.828 -26.851 1.00 76.31 108 THR A C 1
ATOM 849 O O . THR A 1 108 ? 3.502 10.111 -25.852 1.00 76.31 108 THR A O 1
ATOM 852 N N . SER A 1 109 ? 3.943 8.708 -27.551 1.00 69.81 109 SER A N 1
ATOM 853 C CA . SER A 1 109 ? 2.871 7.761 -27.209 1.00 69.81 109 SER A CA 1
ATOM 854 C C . SER A 1 109 ? 3.069 7.123 -25.829 1.00 69.81 109 SER A C 1
ATOM 856 O O . SER A 1 109 ? 2.121 7.010 -25.053 1.00 69.81 109 SER A O 1
ATOM 858 N N . VAL A 1 110 ? 4.312 6.789 -25.462 1.00 74.88 110 VAL A N 1
ATOM 859 C CA . VAL A 1 110 ? 4.639 6.253 -24.134 1.00 74.88 110 VAL A CA 1
ATOM 860 C C . VAL A 1 110 ? 4.438 7.331 -23.072 1.00 74.88 110 VAL A C 1
ATOM 862 O O . VAL A 1 110 ? 3.796 7.076 -22.059 1.00 74.88 110 VAL A O 1
ATOM 865 N N . ARG A 1 111 ? 4.899 8.566 -23.307 1.00 81.31 111 ARG A N 1
ATOM 866 C CA . ARG A 1 111 ? 4.670 9.712 -22.407 1.00 81.31 111 ARG A CA 1
ATOM 867 C C . ARG A 1 111 ? 3.182 9.978 -22.193 1.00 81.31 111 ARG A C 1
ATOM 869 O O . ARG A 1 111 ? 2.770 10.261 -21.073 1.00 81.31 111 ARG A O 1
ATOM 876 N N . GLU A 1 112 ? 2.367 9.863 -23.237 1.00 73.81 112 GLU A N 1
ATOM 877 C CA . GLU A 1 112 ? 0.916 10.021 -23.151 1.00 73.81 112 GLU A CA 1
ATOM 878 C C . GLU A 1 112 ? 0.265 8.906 -22.320 1.00 73.81 112 GLU A C 1
ATOM 880 O O . GLU A 1 112 ? -0.629 9.164 -21.508 1.00 73.81 112 GLU A O 1
ATOM 885 N N . ILE A 1 113 ? 0.746 7.671 -22.467 1.00 71.06 113 ILE A N 1
ATOM 886 C CA . ILE A 1 113 ? 0.311 6.525 -21.665 1.00 71.06 113 ILE A CA 1
ATOM 887 C C . ILE A 1 113 ? 0.757 6.669 -20.203 1.00 71.06 113 ILE A C 1
ATOM 889 O O . ILE A 1 113 ? -0.009 6.342 -19.301 1.00 71.06 113 ILE A O 1
ATOM 893 N N . LEU A 1 114 ? 1.923 7.249 -19.934 1.00 76.94 114 LEU A N 1
ATOM 894 C CA . LEU A 1 114 ? 2.397 7.518 -18.572 1.00 76.94 114 LEU A CA 1
ATOM 895 C C . LEU A 1 114 ? 1.794 8.779 -17.944 1.00 76.94 114 LEU A C 1
ATOM 897 O O . LEU A 1 114 ? 1.914 9.001 -16.741 1.00 76.94 114 LEU A O 1
ATOM 901 N N . ASN A 1 115 ? 1.105 9.600 -18.730 1.00 73.31 115 ASN A N 1
ATOM 902 C CA . ASN A 1 115 ? 0.459 10.807 -18.242 1.00 73.31 115 ASN A CA 1
ATOM 903 C C . ASN A 1 115 ? -0.589 10.455 -17.179 1.00 73.31 115 ASN A C 1
ATOM 905 O O . ASN A 1 115 ? -1.551 9.733 -17.456 1.00 73.31 115 ASN A O 1
ATOM 909 N N . GLY A 1 116 ? -0.397 10.969 -15.963 1.00 64.81 116 GLY A N 1
ATOM 910 C CA . GLY A 1 116 ? -1.258 10.647 -14.827 1.00 64.81 116 GLY A CA 1
ATOM 911 C C . GLY A 1 116 ? -0.749 9.558 -13.896 1.00 64.81 116 GLY A C 1
ATOM 912 O O . GLY A 1 116 ? -1.326 9.371 -12.824 1.00 64.81 116 GLY A O 1
ATOM 913 N N . VAL A 1 117 ? 0.319 8.859 -14.281 1.00 72.69 117 VAL A N 1
ATOM 914 C CA . VAL A 1 117 ? 1.046 7.963 -13.385 1.00 72.69 117 VAL A CA 1
ATOM 915 C C . VAL A 1 117 ? 1.864 8.831 -12.444 1.00 72.69 117 VAL A C 1
ATOM 917 O O . VAL A 1 117 ? 2.641 9.690 -12.860 1.00 72.69 117 VAL A O 1
ATOM 920 N N . SER A 1 118 ? 1.652 8.625 -11.159 1.00 70.88 118 SER A N 1
ATOM 921 C CA . SER A 1 118 ? 2.280 9.386 -10.093 1.00 70.88 118 SER A CA 1
ATOM 922 C C . SER A 1 118 ? 2.781 8.402 -9.061 1.00 70.88 118 SER A C 1
ATOM 924 O O . SER A 1 118 ? 2.111 7.402 -8.793 1.00 70.88 118 SER A O 1
ATOM 926 N N . SER A 1 119 ? 3.940 8.699 -8.491 1.00 59.88 119 SER A N 1
ATOM 927 C CA . SER A 1 119 ? 4.350 8.090 -7.234 1.00 59.88 119 SER A CA 1
ATOM 928 C C . SER A 1 119 ? 3.652 8.784 -6.052 1.00 59.88 119 SER A C 1
ATOM 930 O O . SER A 1 119 ? 3.382 8.130 -5.054 1.00 59.88 119 SER A O 1
ATOM 932 N N . ASP A 1 120 ? 3.291 10.066 -6.167 1.00 62.31 120 ASP A N 1
ATOM 933 C CA . ASP A 1 120 ? 2.593 10.829 -5.120 1.00 62.31 120 ASP A CA 1
ATOM 934 C C . ASP A 1 120 ? 1.099 10.491 -5.031 1.00 62.31 120 ASP A C 1
ATOM 936 O O . ASP A 1 120 ? 0.470 10.219 -6.057 1.00 62.31 120 ASP A O 1
ATOM 940 N N . ALA A 1 121 ? 0.535 10.599 -3.829 1.00 54.03 121 ALA A N 1
ATOM 941 C CA . ALA A 1 121 ? -0.824 10.205 -3.479 1.00 54.03 121 ALA A CA 1
ATOM 942 C C . ALA A 1 121 ? -1.686 11.348 -2.891 1.00 54.03 121 ALA A C 1
ATOM 944 O O . ALA A 1 121 ? -2.800 11.107 -2.415 1.00 54.03 121 ALA A O 1
ATOM 945 N N . LYS A 1 122 ? -1.235 12.617 -2.947 1.00 49.91 122 LYS A N 1
ATOM 946 C CA . LYS A 1 122 ? -2.061 13.745 -2.475 1.00 49.91 122 LYS A CA 1
ATOM 947 C C . LYS A 1 122 ? -1.830 15.082 -3.183 1.00 49.91 122 LYS A C 1
ATOM 949 O O . LYS A 1 122 ? -0.818 15.322 -3.823 1.00 49.91 122 LYS A O 1
ATOM 954 N N . ASP A 1 123 ? -2.829 15.939 -2.994 1.00 48.00 123 ASP A N 1
ATOM 955 C CA . ASP A 1 123 ? -3.114 17.334 -3.373 1.00 48.00 123 ASP A CA 1
ATOM 956 C C . ASP A 1 123 ? -1.980 18.382 -3.230 1.00 48.00 123 ASP A C 1
ATOM 958 O O . ASP A 1 123 ? -2.213 19.534 -2.859 1.00 48.00 123 ASP A O 1
ATOM 962 N N . ARG A 1 124 ? -0.722 18.031 -3.515 1.00 49.41 124 ARG A N 1
ATOM 963 C CA . ARG A 1 124 ? 0.295 19.047 -3.784 1.00 49.41 124 ARG A CA 1
ATOM 964 C C . ARG A 1 124 ? 0.011 19.636 -5.164 1.00 49.41 124 ARG A C 1
ATOM 966 O O . ARG A 1 124 ? -0.286 18.909 -6.116 1.00 49.41 124 ARG A O 1
ATOM 973 N N . LYS A 1 125 ? 0.170 20.959 -5.287 1.00 47.94 125 LYS A N 1
ATOM 974 C CA . LYS A 1 125 ? 0.169 21.673 -6.580 1.00 47.94 125 LYS A CA 1
ATOM 975 C C . LYS A 1 125 ? 1.151 21.049 -7.592 1.00 47.94 125 LYS A C 1
ATOM 977 O O . LYS A 1 125 ? 0.995 21.249 -8.790 1.00 47.94 125 LYS A O 1
ATOM 982 N N . GLU A 1 126 ? 2.091 20.233 -7.113 1.00 48.97 126 GLU A N 1
ATOM 983 C CA . GLU A 1 126 ? 3.109 19.516 -7.874 1.00 48.97 126 GLU A CA 1
ATOM 984 C C . GLU A 1 126 ? 3.199 18.058 -7.388 1.00 48.97 126 GLU A C 1
ATOM 986 O O . GLU A 1 126 ? 4.123 17.690 -6.667 1.00 48.97 126 GLU A O 1
ATOM 991 N N . ALA A 1 127 ? 2.225 17.207 -7.728 1.00 56.88 127 ALA A N 1
ATOM 992 C CA . ALA A 1 127 ? 2.465 15.765 -7.618 1.00 56.88 127 ALA A CA 1
ATOM 993 C C . ALA A 1 127 ? 3.660 15.416 -8.505 1.00 56.88 127 ALA A C 1
ATOM 995 O O . ALA A 1 127 ? 3.665 15.813 -9.674 1.00 56.88 127 ALA A O 1
ATOM 996 N N . VAL A 1 128 ? 4.640 14.687 -7.969 1.00 66.25 128 VAL A N 1
ATOM 997 C CA . VAL A 1 128 ? 5.829 14.292 -8.729 1.00 66.25 128 VAL A CA 1
ATOM 998 C C . VAL A 1 128 ? 5.406 13.231 -9.745 1.00 66.25 128 VAL A C 1
ATOM 1000 O O . VAL A 1 128 ? 5.073 12.105 -9.358 1.00 66.25 128 VAL A O 1
ATOM 1003 N N . PRO A 1 129 ? 5.358 13.555 -11.048 1.00 74.69 129 PRO A N 1
ATOM 1004 C CA . PRO A 1 129 ? 4.920 12.587 -12.033 1.00 74.69 129 PRO A CA 1
ATOM 1005 C C . PRO A 1 129 ? 5.970 11.487 -12.154 1.00 74.69 129 PRO A C 1
ATOM 1007 O O . PRO A 1 129 ? 7.175 11.743 -12.064 1.00 74.69 129 PRO A O 1
ATOM 1010 N N . PHE A 1 130 ? 5.523 10.263 -12.415 1.00 84.56 130 PHE A N 1
ATOM 1011 C CA . PHE A 1 130 ? 6.448 9.190 -12.736 1.00 84.56 130 PHE A CA 1
ATOM 1012 C C . PHE A 1 130 ? 7.013 9.418 -14.144 1.00 84.56 130 PHE A C 1
ATOM 1014 O O . PHE A 1 130 ? 6.344 9.175 -15.150 1.00 84.56 130 PHE A O 1
ATOM 1021 N N . HIS A 1 131 ? 8.242 9.927 -14.216 1.00 86.81 131 HIS A N 1
ATOM 1022 C CA . HIS A 1 131 ? 8.906 10.316 -15.460 1.00 86.81 131 HIS A CA 1
ATOM 1023 C C . HIS A 1 131 ? 10.180 9.496 -15.707 1.00 86.81 131 HIS A C 1
ATOM 1025 O O . HIS A 1 131 ? 11.290 10.036 -15.640 1.00 86.81 131 HIS A O 1
ATOM 1031 N N . PRO A 1 132 ? 10.047 8.201 -16.048 1.00 89.06 132 PRO A N 1
ATOM 1032 C CA . PRO A 1 132 ? 11.197 7.411 -16.449 1.00 89.06 132 PRO A CA 1
ATOM 1033 C C . PRO A 1 132 ? 11.811 7.995 -17.725 1.00 89.06 132 PRO A C 1
ATOM 1035 O O . PRO A 1 132 ? 11.130 8.598 -18.566 1.00 89.06 132 PRO A O 1
ATOM 1038 N N . GLN A 1 133 ? 13.112 7.815 -17.893 1.00 87.62 133 GLN A N 1
ATOM 1039 C CA . GLN A 1 133 ? 13.774 8.046 -19.165 1.00 87.62 133 GLN A CA 1
ATOM 1040 C C . GLN A 1 133 ? 13.344 6.960 -20.158 1.00 87.62 133 GLN A C 1
ATOM 1042 O O . GLN A 1 133 ? 13.282 5.790 -19.800 1.00 87.62 133 GLN A O 1
ATOM 1047 N N . ILE A 1 134 ? 13.035 7.332 -21.399 1.00 84.06 134 ILE A N 1
ATOM 1048 C CA . ILE A 1 134 ? 12.584 6.384 -22.425 1.00 84.06 134 ILE A CA 1
ATOM 1049 C C . ILE A 1 134 ? 13.674 6.275 -23.481 1.00 84.06 134 ILE A C 1
ATOM 1051 O O . ILE A 1 134 ? 14.124 7.291 -24.009 1.00 84.06 134 ILE A O 1
ATOM 1055 N N . LEU A 1 135 ? 14.094 5.049 -23.778 1.00 79.38 135 LEU A N 1
ATOM 1056 C CA . LEU A 1 135 ? 15.125 4.746 -24.763 1.00 79.38 135 LEU A CA 1
ATOM 1057 C C . LEU A 1 135 ? 14.569 3.820 -25.831 1.00 79.38 135 LEU A C 1
ATOM 1059 O O . LEU A 1 135 ? 13.987 2.790 -25.510 1.00 79.38 135 LEU A O 1
ATOM 1063 N N . PHE A 1 136 ? 14.791 4.179 -27.094 1.00 74.94 136 PHE A N 1
ATOM 1064 C CA . PHE A 1 136 ? 14.441 3.357 -28.248 1.00 74.94 136 PHE A CA 1
ATOM 1065 C C . PHE A 1 136 ? 15.711 2.816 -28.895 1.00 74.94 136 PHE A C 1
ATOM 1067 O O . PHE A 1 136 ? 16.535 3.594 -29.381 1.00 74.94 136 PHE A O 1
ATOM 1074 N N . PHE A 1 137 ? 15.852 1.494 -28.961 1.00 70.88 137 PHE A N 1
ATOM 1075 C CA . PHE A 1 137 ? 16.908 0.853 -29.745 1.00 70.88 137 PHE A CA 1
ATOM 1076 C C . PHE A 1 137 ? 16.365 0.468 -31.121 1.00 70.88 137 PHE A C 1
ATOM 1078 O O . PHE A 1 137 ? 15.792 -0.604 -31.295 1.00 70.88 137 PHE A O 1
ATOM 1085 N N . LYS A 1 138 ? 16.518 1.374 -32.097 1.00 61.59 138 LYS A N 1
ATOM 1086 C CA . LYS A 1 138 ? 16.154 1.113 -33.502 1.00 61.59 138 LYS A CA 1
ATOM 1087 C C . LYS A 1 138 ? 17.159 0.203 -34.207 1.00 61.59 138 LYS A C 1
ATOM 1089 O O . LYS A 1 138 ? 16.762 -0.642 -34.995 1.00 61.59 138 LYS A O 1
ATOM 1094 N N . ASP A 1 139 ? 18.441 0.373 -33.898 1.00 61.44 139 ASP A N 1
ATOM 1095 C CA . ASP A 1 139 ? 19.547 -0.397 -34.457 1.00 61.44 139 ASP A CA 1
ATOM 1096 C C . ASP A 1 139 ? 20.808 -0.254 -33.577 1.00 61.44 139 ASP A C 1
ATOM 1098 O O . ASP A 1 139 ? 20.854 0.530 -32.617 1.00 61.44 139 ASP A O 1
ATOM 1102 N N . GLU A 1 140 ? 21.852 -1.010 -33.920 1.00 59.47 140 GLU A N 1
ATOM 1103 C CA . GLU A 1 140 ? 23.157 -0.983 -33.251 1.00 59.47 140 GLU A CA 1
ATOM 1104 C C . GLU A 1 140 ? 23.834 0.402 -33.304 1.00 59.47 140 GLU A C 1
ATOM 1106 O O . GLU A 1 140 ? 24.596 0.759 -32.405 1.00 59.47 140 GLU A O 1
ATOM 1111 N N . SER A 1 141 ? 23.527 1.246 -34.293 1.00 61.91 141 SER A N 1
ATOM 1112 C CA . SER A 1 141 ? 24.113 2.585 -34.407 1.00 61.91 141 SER A CA 1
ATOM 1113 C C . SER A 1 141 ? 23.553 3.554 -33.359 1.00 61.91 141 SER A C 1
ATOM 1115 O O . SER A 1 141 ? 24.317 4.328 -32.774 1.00 61.91 141 SER A O 1
ATOM 1117 N N . VAL A 1 142 ? 22.254 3.467 -33.040 1.00 62.53 142 VAL A N 1
ATOM 1118 C CA . VAL A 1 142 ? 21.625 4.227 -31.942 1.00 62.53 142 VAL A CA 1
ATOM 1119 C C . VAL A 1 142 ? 22.206 3.786 -30.601 1.00 62.53 142 VAL A C 1
ATOM 1121 O O . VAL A 1 142 ? 22.567 4.624 -29.772 1.00 62.53 142 VAL A O 1
ATOM 1124 N N . PHE A 1 143 ? 22.397 2.478 -30.428 1.00 56.97 143 PHE A N 1
ATOM 1125 C CA . PHE A 1 143 ? 23.076 1.891 -29.273 1.00 56.97 143 PHE A CA 1
ATOM 1126 C C . PHE A 1 143 ? 24.515 2.426 -29.117 1.00 56.97 143 PHE A C 1
ATOM 1128 O O . PHE A 1 143 ? 24.901 2.891 -28.041 1.00 56.97 143 PHE A O 1
ATOM 1135 N N . VAL A 1 144 ? 25.295 2.471 -30.203 1.00 57.41 144 VAL A N 1
ATOM 1136 C CA . VAL A 1 144 ? 26.676 2.989 -30.213 1.00 57.41 144 VAL A CA 1
ATOM 1137 C C . VAL A 1 144 ? 26.738 4.505 -29.977 1.00 57.41 144 VAL A C 1
ATOM 1139 O O . VAL A 1 144 ? 27.615 4.977 -29.247 1.00 57.41 144 VAL A O 1
ATOM 1142 N N . GLN A 1 145 ? 25.827 5.295 -30.552 1.00 61.88 145 GLN A N 1
ATOM 1143 C CA . GLN A 1 145 ? 25.784 6.746 -30.334 1.00 61.88 145 GLN A CA 1
ATOM 1144 C C . GLN A 1 145 ? 25.395 7.102 -28.900 1.00 61.88 145 GLN A C 1
ATOM 1146 O O . GLN A 1 145 ? 25.984 8.013 -28.312 1.00 61.88 145 GLN A O 1
ATOM 1151 N N . TRP A 1 146 ? 24.441 6.378 -28.316 1.00 58.00 146 TRP A N 1
ATOM 1152 C CA . TRP A 1 146 ? 23.996 6.618 -26.948 1.00 58.00 146 TRP A CA 1
ATOM 1153 C C . TRP A 1 146 ? 25.076 6.235 -25.926 1.00 58.00 146 TRP A C 1
ATOM 1155 O O . TRP A 1 146 ? 25.401 7.040 -25.045 1.00 58.00 146 TRP A O 1
ATOM 1165 N N . LYS A 1 147 ? 25.756 5.097 -26.150 1.00 57.56 147 LYS A N 1
ATOM 1166 C CA . LYS A 1 147 ? 26.982 4.689 -25.437 1.00 57.56 147 LYS A CA 1
ATOM 1167 C C . LYS A 1 147 ? 28.069 5.773 -25.458 1.00 57.56 147 LYS A C 1
ATOM 1169 O O . LYS A 1 147 ? 28.783 5.946 -24.473 1.00 57.56 147 LYS A O 1
ATOM 1174 N N . ARG A 1 148 ? 28.208 6.511 -26.567 1.00 58.19 148 ARG A N 1
ATOM 1175 C CA . ARG A 1 148 ? 29.211 7.582 -26.727 1.00 58.19 148 ARG A CA 1
ATOM 1176 C C . ARG A 1 148 ? 28.808 8.920 -26.099 1.00 58.19 148 ARG A C 1
ATOM 1178 O O . ARG A 1 148 ? 29.700 9.654 -25.685 1.00 58.19 148 ARG A O 1
ATOM 1185 N N . ARG A 1 149 ? 27.515 9.271 -26.062 1.00 57.31 149 ARG A N 1
ATOM 1186 C CA . ARG A 1 149 ? 27.078 10.656 -25.797 1.00 57.31 149 ARG A CA 1
ATOM 1187 C C . ARG A 1 149 ? 26.668 10.985 -24.362 1.00 57.31 149 ARG A C 1
ATOM 1189 O O . ARG A 1 149 ? 26.887 12.135 -23.996 1.00 57.31 149 ARG A O 1
ATOM 1196 N N . LYS A 1 150 ? 26.064 10.088 -23.561 1.00 50.94 150 LYS A N 1
ATOM 1197 C CA . LYS A 1 150 ? 25.467 10.539 -22.275 1.00 50.94 150 LYS A CA 1
ATOM 1198 C C . LYS A 1 150 ? 25.501 9.618 -21.051 1.00 50.94 150 LYS A C 1
ATOM 1200 O O . LYS A 1 150 ? 25.220 10.133 -19.977 1.00 50.94 150 LYS A O 1
ATOM 1205 N N . GLN A 1 151 ? 25.871 8.338 -21.129 1.00 57.62 151 GLN A N 1
ATOM 1206 C CA . GLN A 1 151 ? 25.895 7.467 -19.936 1.00 57.62 151 GLN A CA 1
ATOM 1207 C C . GLN A 1 151 ? 26.987 6.400 -20.022 1.00 57.62 151 GLN A C 1
ATOM 1209 O O . GLN A 1 151 ? 26.729 5.218 -20.256 1.00 57.62 151 GLN A O 1
ATOM 1214 N N . ARG A 1 152 ? 28.245 6.821 -19.827 1.00 53.81 152 ARG A N 1
ATOM 1215 C CA . ARG A 1 152 ? 29.382 5.889 -19.746 1.00 53.81 152 ARG A CA 1
ATOM 1216 C C . ARG A 1 152 ? 29.156 4.812 -18.677 1.00 53.81 152 ARG A C 1
ATOM 1218 O O . ARG A 1 152 ? 29.607 3.701 -18.899 1.00 53.81 152 ARG A O 1
ATOM 1225 N N . THR A 1 153 ? 28.432 5.120 -17.598 1.00 56.19 153 THR A N 1
ATOM 1226 C CA . THR A 1 153 ? 28.142 4.245 -16.448 1.00 56.19 153 THR A CA 1
ATOM 1227 C C . THR A 1 153 ? 27.134 3.130 -16.743 1.00 56.19 153 THR A C 1
ATOM 1229 O O . THR A 1 153 ? 27.467 1.962 -16.541 1.00 56.19 153 THR A O 1
ATOM 1232 N N . PHE A 1 154 ? 25.952 3.448 -17.290 1.00 58.09 154 PHE A N 1
ATOM 1233 C CA . PHE A 1 154 ? 24.934 2.449 -17.669 1.00 58.09 154 PHE A CA 1
ATOM 1234 C C . PHE A 1 154 ? 25.486 1.418 -18.670 1.00 58.09 154 PHE A C 1
ATOM 1236 O O . PHE A 1 154 ? 25.201 0.224 -18.603 1.00 58.09 154 PHE A O 1
ATOM 1243 N N . PHE A 1 155 ? 26.343 1.873 -19.589 1.00 56.75 155 PHE A N 1
ATOM 1244 C CA . PHE A 1 155 ? 26.912 1.031 -20.640 1.00 56.75 155 PHE A CA 1
ATOM 1245 C C . PHE A 1 155 ? 28.233 0.352 -20.277 1.00 56.75 155 PHE A C 1
ATOM 1247 O O . PHE A 1 155 ? 28.455 -0.777 -20.712 1.00 56.75 155 PHE A O 1
ATOM 1254 N N . SER A 1 156 ? 29.102 0.977 -19.471 1.00 56.25 156 SER A N 1
ATOM 1255 C CA . SER A 1 156 ? 30.263 0.273 -18.903 1.00 56.25 156 SER A CA 1
ATOM 1256 C C . SER A 1 156 ? 29.819 -0.932 -18.082 1.00 56.25 156 SER A C 1
ATOM 1258 O O . SER A 1 156 ? 30.522 -1.936 -18.040 1.00 56.25 156 SER A O 1
ATOM 1260 N N . TRP A 1 157 ? 28.628 -0.836 -17.485 1.00 55.47 157 TRP A N 1
ATOM 1261 C CA . TRP A 1 157 ? 27.950 -1.924 -16.805 1.00 55.47 157 TRP A CA 1
ATOM 1262 C C . TRP A 1 157 ? 27.563 -3.066 -17.759 1.00 55.47 157 TRP A C 1
ATOM 1264 O O . TRP A 1 157 ? 28.058 -4.179 -17.581 1.00 55.47 157 TRP A O 1
ATOM 1274 N N . LEU A 1 158 ? 26.812 -2.776 -18.829 1.00 57.59 158 LEU A N 1
ATOM 1275 C CA . LEU A 1 158 ? 26.384 -3.772 -19.826 1.00 57.59 158 LEU A CA 1
ATOM 1276 C C . LEU A 1 158 ? 27.533 -4.581 -20.441 1.00 57.59 158 LEU A C 1
ATOM 1278 O O . LEU A 1 158 ? 27.338 -5.731 -20.823 1.00 57.59 158 LEU A O 1
ATOM 1282 N N . THR A 1 159 ? 28.714 -3.971 -20.576 1.00 55.47 159 THR A N 1
ATOM 1283 C CA . THR A 1 159 ? 29.846 -4.570 -21.294 1.00 55.47 159 THR A CA 1
ATOM 1284 C C . THR A 1 159 ? 31.043 -4.942 -20.415 1.00 55.47 159 THR A C 1
ATOM 1286 O O . THR A 1 159 ? 32.035 -5.418 -20.959 1.00 55.47 159 THR A O 1
ATOM 1289 N N . GLY A 1 160 ? 31.017 -4.716 -19.093 1.00 53.31 160 GLY A N 1
ATOM 1290 C CA . GLY A 1 160 ? 32.228 -4.926 -18.281 1.00 53.31 160 GLY A CA 1
ATOM 1291 C C . GLY A 1 160 ? 32.162 -4.711 -16.764 1.00 53.31 160 GLY A C 1
ATOM 1292 O O . GLY A 1 160 ? 33.220 -4.619 -16.146 1.00 53.31 160 GLY A O 1
ATOM 1293 N N . SER A 1 161 ? 30.986 -4.624 -16.138 1.00 54.28 161 SER A N 1
ATOM 1294 C CA . SER A 1 161 ? 30.846 -4.437 -14.679 1.00 54.28 161 SER A CA 1
ATOM 1295 C C . SER A 1 161 ? 29.932 -5.520 -14.063 1.00 54.28 161 SER A C 1
ATOM 1297 O O . SER A 1 161 ? 29.359 -6.301 -14.824 1.00 54.28 161 SER A O 1
ATOM 1299 N N . PRO A 1 162 ? 29.869 -5.684 -12.721 1.00 59.88 162 PRO A N 1
ATOM 1300 C CA . PRO A 1 162 ? 29.209 -6.835 -12.085 1.00 59.88 162 PRO A CA 1
ATOM 1301 C C . PRO A 1 162 ? 27.742 -6.934 -12.504 1.00 59.88 162 PRO A C 1
ATOM 1303 O O . PRO A 1 162 ? 27.122 -5.901 -12.674 1.00 59.88 162 PRO A O 1
ATOM 1306 N N . GLU A 1 163 ? 27.208 -8.147 -12.675 1.00 67.00 163 GLU A N 1
ATOM 1307 C CA . GLU A 1 163 ? 25.831 -8.432 -13.133 1.00 67.00 163 GLU A CA 1
ATOM 1308 C C . GLU A 1 163 ? 24.762 -7.515 -12.507 1.00 67.00 163 GLU A C 1
ATOM 1310 O O . GLU A 1 163 ? 24.921 -7.083 -11.361 1.00 67.00 163 GLU A O 1
ATOM 1315 N N . PRO A 1 164 ? 23.675 -7.185 -13.237 1.00 73.88 164 PRO A N 1
ATOM 1316 C CA . PRO A 1 164 ? 22.740 -6.190 -12.751 1.00 73.88 164 PRO A CA 1
ATOM 1317 C C . PRO A 1 164 ? 22.031 -6.791 -11.551 1.00 73.88 164 PRO A C 1
ATOM 1319 O O . PRO A 1 164 ? 21.760 -7.996 -11.514 1.00 73.88 164 PRO A O 1
ATOM 1322 N N . GLN A 1 165 ? 21.666 -5.955 -10.589 1.00 85.06 165 GLN A N 1
ATOM 1323 C CA . GLN A 1 165 ? 20.843 -6.439 -9.498 1.00 85.06 165 GLN A CA 1
ATOM 1324 C C . GLN A 1 165 ? 19.445 -6.740 -10.045 1.00 85.06 165 GLN A C 1
ATOM 1326 O O . GLN A 1 165 ? 18.660 -5.830 -10.301 1.00 85.06 165 GLN A O 1
ATOM 1331 N N . LEU A 1 166 ? 19.136 -8.019 -10.252 1.00 88.00 166 LEU A N 1
ATOM 1332 C CA . LEU A 1 166 ? 17.798 -8.451 -10.634 1.00 88.00 166 LEU A CA 1
ATOM 1333 C C . LEU A 1 166 ? 16.913 -8.539 -9.389 1.00 88.00 166 LEU A C 1
ATOM 1335 O O . LEU A 1 166 ? 17.121 -9.383 -8.518 1.00 88.00 166 LEU A O 1
ATOM 1339 N N . VAL A 1 167 ? 15.879 -7.709 -9.345 1.00 91.19 167 VAL A N 1
ATOM 1340 C CA . VAL A 1 167 ? 14.761 -7.847 -8.417 1.00 91.19 167 VAL A CA 1
ATOM 1341 C C . VAL A 1 167 ? 13.736 -8.774 -9.065 1.00 91.19 167 VAL A C 1
ATOM 1343 O O . VAL A 1 167 ? 13.090 -8.439 -10.063 1.00 91.19 167 VAL A O 1
ATOM 1346 N N . SER A 1 168 ? 13.626 -9.978 -8.510 1.00 92.25 168 SER A N 1
ATOM 1347 C CA . SER A 1 168 ? 12.682 -11.000 -8.970 1.00 92.25 168 SER A CA 1
ATOM 1348 C C . SER A 1 168 ? 11.288 -10.782 -8.380 1.00 92.25 168 SER A C 1
ATOM 1350 O O . SER A 1 168 ? 11.156 -10.273 -7.267 1.00 92.25 168 SER A O 1
ATOM 1352 N N . GLY A 1 169 ? 10.254 -11.208 -9.109 1.00 94.06 169 GLY A N 1
ATOM 1353 C CA . GLY A 1 169 ? 8.855 -11.071 -8.694 1.00 94.06 169 GLY A CA 1
ATOM 1354 C C . GLY A 1 169 ? 8.261 -9.687 -8.966 1.00 94.06 169 GLY A C 1
ATOM 1355 O O . GLY A 1 169 ? 8.819 -8.892 -9.727 1.00 94.06 169 GLY A O 1
ATOM 1356 N N . THR A 1 170 ? 7.109 -9.423 -8.350 1.00 95.88 170 THR A N 1
ATOM 1357 C CA . THR A 1 170 ? 6.369 -8.167 -8.499 1.00 95.88 170 THR A CA 1
ATOM 1358 C C . THR A 1 170 ? 6.793 -7.169 -7.432 1.00 95.88 170 THR A C 1
ATOM 1360 O O . THR A 1 170 ? 6.798 -7.469 -6.238 1.00 95.88 170 THR A O 1
ATOM 1363 N N . SER A 1 171 ? 7.124 -5.961 -7.864 1.00 96.12 171 SER A N 1
ATOM 1364 C CA . SER A 1 171 ? 7.499 -4.843 -7.008 1.00 96.12 171 SER A CA 1
ATOM 1365 C C . SER A 1 171 ? 6.448 -3.744 -7.064 1.00 96.12 171 SER A C 1
ATOM 1367 O O . SER A 1 171 ? 5.919 -3.449 -8.130 1.00 96.12 171 SER A O 1
ATOM 1369 N N . LEU A 1 172 ? 6.181 -3.098 -5.935 1.00 94.31 172 LEU A N 1
ATOM 1370 C CA . LEU A 1 172 ? 5.278 -1.960 -5.835 1.00 94.31 172 LEU A CA 1
ATOM 1371 C C . LEU A 1 172 ? 6.073 -0.692 -5.519 1.00 94.31 172 LEU A C 1
ATOM 1373 O O . LEU A 1 172 ? 6.810 -0.659 -4.537 1.00 94.31 172 LEU A O 1
ATOM 1377 N N . HIS A 1 173 ? 5.920 0.347 -6.339 1.00 92.06 173 HIS A N 1
ATOM 1378 C CA . HIS A 1 173 ? 6.630 1.615 -6.194 1.00 92.06 173 HIS A CA 1
ATOM 1379 C C . HIS A 1 173 ? 5.669 2.794 -6.048 1.00 92.06 173 HIS A C 1
ATOM 1381 O O . HIS A 1 173 ? 4.726 2.956 -6.823 1.00 92.06 173 HIS A O 1
ATOM 1387 N N . TRP A 1 174 ? 5.936 3.630 -5.048 1.00 88.06 174 TRP A N 1
ATOM 1388 C CA . TRP A 1 174 ? 5.149 4.815 -4.720 1.00 88.06 174 TRP A CA 1
ATOM 1389 C C . TRP A 1 174 ? 5.996 5.813 -3.929 1.00 88.06 174 TRP A C 1
ATOM 1391 O O . TRP A 1 174 ? 7.077 5.481 -3.447 1.00 88.06 174 TRP A O 1
ATOM 1401 N N . GLN A 1 175 ? 5.513 7.040 -3.780 1.00 79.31 175 GLN A N 1
ATOM 1402 C CA . GLN A 1 175 ? 6.149 8.066 -2.974 1.00 79.31 175 GLN A CA 1
ATOM 1403 C C . GLN A 1 175 ? 5.756 7.907 -1.520 1.00 79.31 175 GLN A C 1
ATOM 1405 O O . GLN A 1 175 ? 4.579 7.902 -1.150 1.00 79.31 175 GLN A O 1
ATOM 1410 N N . PHE A 1 176 ? 6.781 7.818 -0.688 1.00 73.88 176 PHE A N 1
ATOM 1411 C CA . PHE A 1 176 ? 6.609 7.687 0.736 1.00 73.88 176 PHE A CA 1
ATOM 1412 C C . PHE A 1 176 ? 6.134 9.018 1.337 1.00 73.88 176 PHE A C 1
ATOM 1414 O O . PHE A 1 176 ? 6.838 10.025 1.285 1.00 73.88 176 PHE A O 1
ATOM 1421 N N . PHE A 1 177 ? 4.927 9.034 1.908 1.00 73.38 177 PHE A N 1
ATOM 1422 C CA . PHE A 1 177 ? 4.346 10.211 2.558 1.00 73.38 177 PHE A CA 1
ATOM 1423 C C . PHE A 1 177 ? 3.811 9.866 3.949 1.00 73.38 177 PHE A C 1
ATOM 1425 O O . PHE A 1 177 ? 3.316 8.769 4.190 1.00 73.38 177 PHE A O 1
ATOM 1432 N N . GLY A 1 178 ? 3.882 10.830 4.873 1.00 69.62 178 GLY A N 1
ATOM 1433 C CA . GLY A 1 178 ? 3.238 10.703 6.180 1.00 69.62 178 GLY A CA 1
ATOM 1434 C C . GLY A 1 178 ? 3.924 9.728 7.138 1.00 69.62 178 GLY A C 1
ATOM 1435 O O . GLY A 1 178 ? 3.264 9.225 8.034 1.00 69.62 178 GLY A O 1
ATOM 1436 N N . ALA A 1 179 ? 5.234 9.497 7.003 1.00 67.50 179 ALA A N 1
ATOM 1437 C CA . ALA A 1 179 ? 6.031 8.584 7.839 1.00 67.50 179 ALA A CA 1
ATOM 1438 C C . ALA A 1 179 ? 5.852 8.748 9.359 1.00 67.50 179 ALA A C 1
ATOM 1440 O O . ALA A 1 179 ? 6.046 7.808 10.118 1.00 67.50 179 ALA A O 1
ATOM 1441 N N . LEU A 1 180 ? 5.524 9.963 9.805 1.00 68.31 180 LEU A N 1
ATOM 1442 C CA . LEU A 1 180 ? 5.340 10.309 11.217 1.00 68.31 180 LEU A CA 1
ATOM 1443 C C . LEU A 1 180 ? 3.909 10.054 11.716 1.00 68.31 180 LEU A C 1
ATOM 1445 O O . LEU A 1 180 ? 3.638 10.177 12.904 1.00 68.31 180 LEU A O 1
ATOM 1449 N N . ASN A 1 181 ? 2.975 9.731 10.820 1.00 74.81 181 ASN A N 1
ATOM 1450 C CA . ASN A 1 181 ? 1.580 9.486 11.150 1.00 74.81 181 ASN A CA 1
ATOM 1451 C C . ASN A 1 181 ? 1.104 8.195 10.461 1.00 74.81 181 ASN A C 1
ATOM 1453 O O . ASN A 1 181 ? 0.884 8.204 9.247 1.00 74.81 181 ASN A O 1
ATOM 1457 N N . PRO A 1 182 ? 0.877 7.103 11.212 1.00 77.00 182 PRO A N 1
ATOM 1458 C CA . PRO A 1 182 ? 0.542 5.814 10.615 1.00 77.00 182 PRO A CA 1
ATOM 1459 C C . PRO A 1 182 ? -0.748 5.852 9.797 1.00 77.00 182 PRO A C 1
ATOM 1461 O O . PRO A 1 182 ? -0.858 5.154 8.799 1.00 77.00 182 PRO A O 1
ATOM 1464 N N . GLY A 1 183 ? -1.710 6.706 10.154 1.00 78.88 183 GLY A N 1
ATOM 1465 C CA . GLY A 1 183 ? -2.916 6.891 9.349 1.00 78.88 183 GLY A CA 1
ATOM 1466 C C . GLY A 1 183 ? -2.628 7.504 7.977 1.00 78.88 183 GLY A C 1
ATOM 1467 O O . GLY A 1 183 ? -3.115 7.001 6.969 1.00 78.88 183 GLY A O 1
ATOM 1468 N N . HIS A 1 184 ? -1.807 8.556 7.914 1.00 78.69 184 HIS A N 1
ATOM 1469 C CA . HIS A 1 184 ? -1.408 9.150 6.634 1.00 78.69 184 HIS A CA 1
ATOM 1470 C C . HIS A 1 184 ? -0.529 8.203 5.815 1.00 78.69 184 HIS A C 1
ATOM 1472 O O . HIS A 1 184 ? -0.763 8.046 4.622 1.00 78.69 184 HIS A O 1
ATOM 1478 N N . PHE A 1 185 ? 0.430 7.524 6.443 1.00 82.56 185 PHE A N 1
ATOM 1479 C CA . PHE A 1 185 ? 1.236 6.520 5.755 1.00 82.56 185 PHE A CA 1
ATOM 1480 C C . PHE A 1 185 ? 0.371 5.405 5.152 1.00 82.56 185 PHE A C 1
ATOM 1482 O O . PHE A 1 185 ? 0.465 5.133 3.956 1.00 82.56 185 PHE A O 1
ATOM 1489 N N . LEU A 1 186 ? -0.514 4.796 5.946 1.00 85.50 186 LEU A N 1
ATOM 1490 C CA . LEU A 1 186 ? -1.339 3.684 5.482 1.00 85.50 186 LEU A CA 1
ATOM 1491 C C . LEU A 1 186 ? -2.343 4.117 4.419 1.00 85.50 186 LEU A C 1
ATOM 1493 O O . LEU A 1 186 ? -2.444 3.448 3.402 1.00 85.50 186 LEU A O 1
ATOM 1497 N N . TYR A 1 187 ? -3.080 5.211 4.622 1.00 82.44 187 TYR A N 1
ATOM 1498 C CA . TYR A 1 187 ? -4.265 5.505 3.803 1.00 82.44 187 TYR A CA 1
ATOM 1499 C C . TYR A 1 187 ? -4.074 6.618 2.777 1.00 82.44 187 TYR A C 1
ATOM 1501 O O . TYR A 1 187 ? -4.761 6.609 1.756 1.00 82.44 187 TYR A O 1
ATOM 1509 N N . ASP A 1 188 ? -3.147 7.548 3.017 1.00 77.25 188 AS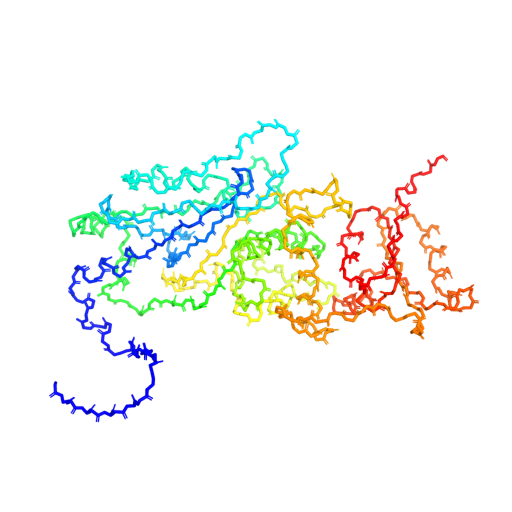P A N 1
ATOM 1510 C CA . ASP A 1 188 ? -2.823 8.599 2.050 1.00 77.25 188 ASP A CA 1
ATOM 1511 C C . ASP A 1 188 ? -1.639 8.205 1.152 1.00 77.25 188 ASP A C 1
ATOM 1513 O O . ASP A 1 188 ? -1.417 8.914 0.187 1.00 77.25 188 ASP A O 1
ATOM 1517 N N . SER A 1 189 ? -0.871 7.141 1.436 1.00 80.62 189 SER A N 1
ATOM 1518 C CA . SER A 1 189 ? 0.324 6.758 0.653 1.00 80.62 189 SER A CA 1
ATOM 1519 C C . SER A 1 189 ? 0.317 5.283 0.242 1.00 80.62 189 SER A C 1
ATOM 1521 O O . SER A 1 189 ? 0.293 4.970 -0.947 1.00 80.62 189 SER A O 1
ATOM 1523 N N . PHE A 1 190 ? 0.282 4.363 1.207 1.00 87.50 190 PHE A N 1
ATOM 1524 C CA . PHE A 1 190 ? 0.485 2.941 0.938 1.00 87.50 190 PHE A CA 1
ATOM 1525 C C . PHE A 1 190 ? -0.743 2.234 0.345 1.00 87.50 190 PHE A C 1
ATOM 1527 O O . PHE A 1 190 ? -0.622 1.494 -0.629 1.00 87.50 190 PHE A O 1
ATOM 1534 N N . TYR A 1 191 ? -1.938 2.485 0.880 1.00 87.44 191 TYR A N 1
ATOM 1535 C CA . TYR A 1 191 ? -3.192 1.921 0.379 1.00 87.44 191 TYR A CA 1
ATOM 1536 C C . TYR A 1 191 ? -3.440 2.246 -1.103 1.00 87.44 191 TYR A C 1
ATOM 1538 O O . TYR A 1 191 ? -3.744 1.327 -1.863 1.00 87.44 191 TYR A O 1
ATOM 1546 N N . PRO A 1 192 ? -3.262 3.498 -1.567 1.00 82.94 192 PRO A N 1
ATOM 1547 C CA . PRO A 1 192 ? -3.301 3.796 -2.992 1.00 82.94 192 PRO A CA 1
ATOM 1548 C C . PRO A 1 192 ? -2.397 2.867 -3.827 1.00 82.94 192 PRO A C 1
ATOM 1550 O O . PRO A 1 192 ? -2.844 2.288 -4.828 1.00 82.94 192 PRO A O 1
ATOM 1553 N N . ALA A 1 193 ? -1.145 2.676 -3.396 1.00 87.75 193 ALA A N 1
ATOM 1554 C CA . ALA A 1 193 ? -0.197 1.801 -4.074 1.00 87.75 193 ALA A CA 1
ATOM 1555 C C . ALA A 1 193 ? -0.709 0.349 -4.079 1.00 87.75 193 ALA A C 1
ATOM 1557 O O . ALA A 1 193 ? -0.707 -0.317 -5.114 1.00 87.75 193 ALA A O 1
ATOM 1558 N N . TRP A 1 194 ? -1.257 -0.123 -2.960 1.00 90.31 194 TRP A N 1
ATOM 1559 C CA . TRP A 1 194 ? -1.896 -1.434 -2.875 1.00 90.31 194 TRP A CA 1
ATOM 1560 C C . TRP A 1 194 ? -3.041 -1.618 -3.884 1.00 90.31 194 TRP A C 1
ATOM 1562 O O . TRP A 1 194 ? -3.106 -2.651 -4.551 1.00 90.31 194 TRP A O 1
ATOM 1572 N N . VAL A 1 195 ? -3.900 -0.614 -4.087 1.00 85.56 195 VAL A N 1
ATOM 1573 C CA . VAL A 1 195 ? -4.969 -0.702 -5.100 1.00 85.56 195 VAL A CA 1
ATOM 1574 C C . VAL A 1 195 ? -4.388 -0.909 -6.504 1.00 85.56 195 VAL A C 1
ATOM 1576 O O . VAL A 1 195 ? -4.986 -1.599 -7.329 1.00 85.56 195 VAL A O 1
ATOM 1579 N N . THR A 1 196 ? -3.202 -0.363 -6.784 1.00 86.00 196 THR A N 1
ATOM 1580 C CA . THR A 1 196 ? -2.491 -0.644 -8.037 1.00 86.00 196 THR A CA 1
ATOM 1581 C C . THR A 1 196 ? -2.102 -2.120 -8.151 1.00 86.00 196 THR A C 1
ATOM 1583 O O . THR A 1 196 ? -2.289 -2.694 -9.219 1.00 86.00 196 THR A O 1
ATOM 1586 N N . ALA A 1 197 ? -1.638 -2.763 -7.077 1.00 90.56 197 ALA A N 1
ATOM 1587 C CA . ALA A 1 197 ? -1.341 -4.197 -7.090 1.00 90.56 197 ALA A CA 1
ATOM 1588 C C . ALA A 1 197 ? -2.586 -5.050 -7.387 1.00 90.56 197 ALA A C 1
ATOM 1590 O O . ALA A 1 197 ? -2.539 -5.918 -8.260 1.00 90.56 197 ALA A O 1
ATOM 1591 N N . VAL A 1 198 ? -3.712 -4.741 -6.737 1.00 86.81 198 VAL A N 1
ATOM 1592 C CA . VAL A 1 198 ? -5.002 -5.419 -6.964 1.00 86.81 198 VAL A CA 1
ATOM 1593 C C . VAL A 1 198 ? -5.450 -5.284 -8.422 1.00 86.81 198 VAL A C 1
ATOM 1595 O O . VAL A 1 198 ? -5.783 -6.275 -9.057 1.00 86.81 198 VAL A O 1
ATOM 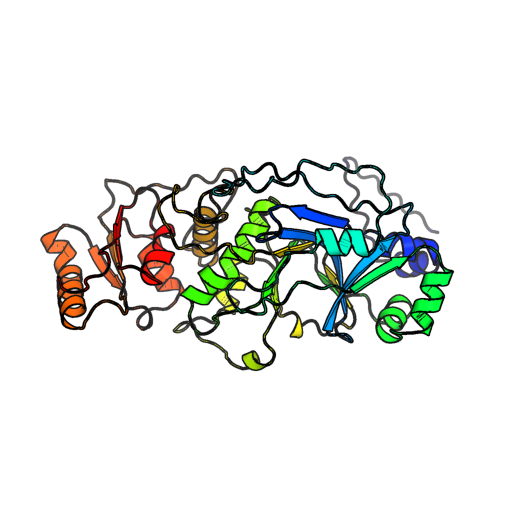1598 N N . ARG A 1 199 ? -5.358 -4.083 -9.011 1.00 81.56 199 ARG A N 1
ATOM 1599 C CA . ARG A 1 199 ? -5.729 -3.834 -10.421 1.00 81.56 199 ARG A CA 1
ATOM 1600 C C . ARG A 1 199 ? -4.980 -4.696 -11.439 1.00 81.56 199 ARG A C 1
ATOM 1602 O O . ARG A 1 199 ? -5.475 -4.873 -12.547 1.00 81.56 199 ARG A O 1
ATOM 1609 N N . PHE A 1 200 ? -3.791 -5.177 -11.090 1.00 84.38 200 PHE A N 1
ATOM 1610 C CA . PHE A 1 200 ? -2.982 -6.053 -11.936 1.00 84.38 200 PHE A CA 1
ATOM 1611 C C . PHE A 1 200 ? -3.041 -7.526 -11.498 1.00 84.38 200 PHE A C 1
ATOM 1613 O O . PHE A 1 200 ? -2.227 -8.321 -11.957 1.00 84.38 200 PHE A O 1
ATOM 1620 N N . GLY A 1 201 ? -3.995 -7.898 -10.638 1.00 86.62 201 GLY A N 1
ATOM 1621 C CA . GLY A 1 201 ? -4.228 -9.281 -10.217 1.00 86.62 201 GLY A CA 1
ATOM 1622 C C . GLY A 1 201 ? -3.283 -9.787 -9.125 1.00 86.62 201 GLY A C 1
ATOM 1623 O O . GLY A 1 201 ? -3.255 -10.983 -8.859 1.00 86.62 201 GLY A O 1
ATOM 1624 N N . HIS A 1 202 ? -2.532 -8.905 -8.459 1.00 90.56 202 HIS A N 1
ATOM 1625 C CA . HIS A 1 202 ? -1.535 -9.288 -7.450 1.00 90.56 202 HIS A CA 1
ATOM 1626 C C . HIS A 1 202 ? -2.085 -9.274 -6.010 1.00 90.56 202 HIS A C 1
ATOM 1628 O O . HIS A 1 202 ? -1.364 -9.004 -5.046 1.00 90.56 202 HIS A O 1
ATOM 1634 N N . THR A 1 203 ? -3.377 -9.572 -5.843 1.00 88.31 203 THR A N 1
ATOM 1635 C CA . THR A 1 203 ? -4.077 -9.541 -4.545 1.00 88.31 203 THR A CA 1
ATOM 1636 C C . THR A 1 203 ? -3.515 -10.552 -3.538 1.00 88.31 203 THR A C 1
ATOM 1638 O O . THR A 1 203 ? -3.518 -10.294 -2.334 1.00 88.31 203 THR A O 1
ATOM 1641 N N . PHE A 1 204 ? -2.974 -11.682 -3.995 1.00 90.50 204 PHE A N 1
ATOM 1642 C CA . PHE A 1 204 ? -2.502 -12.764 -3.115 1.00 90.50 204 PHE A CA 1
ATOM 1643 C C . PHE A 1 204 ? -0.988 -13.008 -3.188 1.00 90.50 204 PHE A C 1
ATOM 1645 O O . PHE A 1 204 ? -0.427 -13.685 -2.325 1.00 90.50 204 PHE A O 1
ATOM 1652 N N . ASP A 1 205 ? -0.320 -12.411 -4.175 1.00 91.69 205 ASP A N 1
ATOM 1653 C CA . ASP A 1 205 ? 1.104 -12.614 -4.440 1.00 91.69 205 ASP A CA 1
ATOM 1654 C C . ASP A 1 205 ? 1.986 -11.923 -3.403 1.00 91.69 205 ASP A C 1
ATOM 1656 O O . ASP A 1 205 ? 1.621 -10.872 -2.874 1.00 91.69 205 ASP A O 1
ATOM 1660 N N . ALA A 1 206 ? 3.181 -12.462 -3.153 1.00 95.06 206 ALA A N 1
ATOM 1661 C CA . ALA A 1 206 ? 4.226 -11.728 -2.444 1.00 95.06 206 ALA A CA 1
ATOM 1662 C C . ALA A 1 206 ? 4.665 -10.505 -3.270 1.00 95.06 206 ALA A C 1
ATOM 1664 O O . ALA A 1 206 ? 4.832 -10.590 -4.488 1.00 95.06 206 ALA A O 1
ATOM 1665 N N . LEU A 1 207 ? 4.859 -9.373 -2.595 1.00 96.06 207 LEU A N 1
ATOM 1666 C CA . LEU A 1 207 ? 5.204 -8.095 -3.209 1.00 96.06 207 LEU A CA 1
ATOM 1667 C C . LEU A 1 207 ? 6.489 -7.549 -2.595 1.00 96.06 207 LEU A C 1
ATOM 1669 O O . LEU A 1 207 ? 6.600 -7.423 -1.374 1.00 96.06 207 LEU A O 1
ATOM 1673 N N . ASN A 1 208 ? 7.433 -7.163 -3.448 1.00 95.94 208 ASN A N 1
ATOM 1674 C CA . ASN A 1 208 ? 8.544 -6.328 -3.015 1.00 95.94 208 ASN A CA 1
ATOM 1675 C C . ASN A 1 208 ? 8.056 -4.884 -2.850 1.00 95.94 208 ASN A C 1
ATOM 1677 O O . ASN A 1 208 ? 7.314 -4.374 -3.691 1.00 95.94 208 ASN A O 1
ATOM 1681 N N . MET A 1 209 ? 8.517 -4.202 -1.810 1.00 93.69 209 MET A N 1
ATOM 1682 C CA . MET A 1 209 ? 8.130 -2.826 -1.509 1.00 93.69 209 MET A CA 1
ATOM 1683 C C . MET A 1 209 ? 9.267 -1.879 -1.866 1.00 93.69 209 MET A C 1
ATOM 1685 O O . MET A 1 209 ? 10.365 -1.990 -1.322 1.00 93.69 209 MET A O 1
ATOM 1689 N N . VAL A 1 210 ? 8.992 -0.943 -2.774 1.00 91.38 210 VAL A N 1
ATOM 1690 C CA . VAL A 1 210 ? 9.987 -0.024 -3.343 1.00 91.38 210 VAL A CA 1
ATOM 1691 C C . VAL A 1 210 ? 9.552 1.432 -3.143 1.00 91.38 210 VAL A C 1
ATOM 1693 O O . VAL A 1 210 ? 9.295 2.143 -4.119 1.00 91.38 210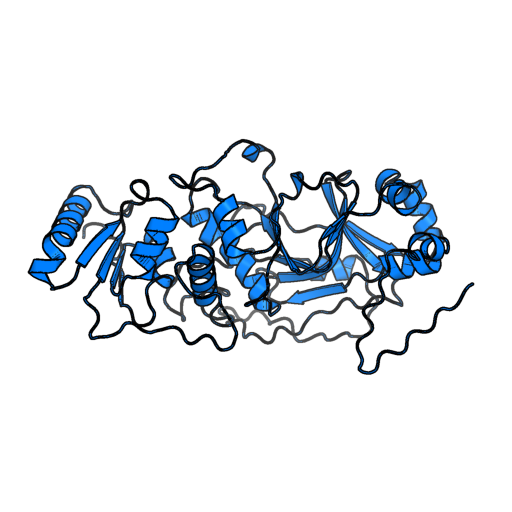 VAL A O 1
ATOM 1696 N N . PRO A 1 211 ? 9.411 1.911 -1.896 1.00 87.25 211 PRO A N 1
ATOM 1697 C CA . PRO A 1 211 ? 9.070 3.305 -1.652 1.00 87.25 211 PRO A CA 1
ATOM 1698 C C . PRO A 1 211 ? 10.174 4.247 -2.162 1.00 87.25 211 PRO A C 1
ATOM 1700 O O . PRO A 1 211 ? 11.369 4.015 -1.959 1.00 87.25 211 PRO A O 1
ATOM 1703 N N . LEU A 1 212 ? 9.768 5.344 -2.803 1.00 81.44 212 LEU A N 1
ATOM 1704 C CA . LEU A 1 212 ? 10.628 6.490 -3.078 1.00 81.44 212 LEU A CA 1
ATOM 1705 C C . LEU A 1 212 ? 10.855 7.228 -1.759 1.00 81.44 212 LEU A C 1
ATOM 1707 O O . LEU A 1 212 ? 9.932 7.852 -1.228 1.00 81.44 212 LEU A O 1
ATOM 1711 N N . GLY A 1 213 ? 12.069 7.118 -1.227 1.00 66.62 213 GLY A N 1
ATOM 1712 C CA . GLY A 1 213 ? 12.475 7.859 -0.039 1.00 66.62 213 GLY A CA 1
ATOM 1713 C C . GLY A 1 213 ? 12.601 9.348 -0.340 1.00 66.62 213 GLY A C 1
ATOM 1714 O O . GLY A 1 213 ? 13.130 9.729 -1.380 1.00 66.62 213 GLY A O 1
ATOM 1715 N N . ASP A 1 214 ? 12.151 10.191 0.586 1.00 56.78 214 ASP A N 1
ATOM 1716 C CA . ASP A 1 214 ? 12.604 11.579 0.630 1.00 56.78 214 ASP A CA 1
ATOM 1717 C C . ASP A 1 214 ? 14.026 11.576 1.213 1.00 56.78 214 ASP A C 1
ATOM 1719 O O . ASP A 1 214 ? 14.256 10.979 2.270 1.00 56.78 214 ASP A O 1
ATOM 1723 N N . ASP A 1 215 ? 14.988 12.217 0.550 1.00 44.56 215 ASP A N 1
ATOM 1724 C CA . ASP A 1 215 ? 16.375 12.315 1.018 1.00 44.56 215 ASP A CA 1
ATOM 1725 C C . ASP A 1 215 ? 16.476 12.947 2.427 1.00 44.56 215 ASP A C 1
ATOM 1727 O O . ASP A 1 215 ? 17.446 12.696 3.146 1.00 44.56 215 ASP A O 1
ATOM 1731 N N . GLY A 1 216 ? 15.447 13.684 2.873 1.00 41.88 216 GLY A N 1
ATOM 1732 C CA . GLY A 1 216 ? 15.313 14.198 4.244 1.00 41.88 216 GLY A CA 1
ATOM 1733 C C . GLY A 1 216 ? 14.829 13.182 5.292 1.00 41.88 216 GLY A C 1
ATOM 1734 O O . GLY A 1 216 ? 14.980 13.406 6.492 1.00 41.88 216 GLY A O 1
ATOM 1735 N N . SER A 1 217 ? 14.294 12.030 4.876 1.00 44.69 217 SER A N 1
ATOM 1736 C CA . SER A 1 217 ? 13.844 10.948 5.768 1.00 44.69 217 SER A CA 1
ATOM 1737 C C . SER A 1 217 ? 14.967 10.009 6.218 1.00 44.69 217 SER A C 1
ATOM 1739 O O . SER A 1 217 ? 14.732 9.155 7.075 1.00 44.69 217 SER A O 1
ATOM 1741 N N . LYS A 1 218 ? 16.204 10.217 5.731 1.00 42.31 218 LYS A N 1
ATOM 1742 C CA . LYS A 1 218 ? 17.395 9.380 5.988 1.00 42.31 218 LYS A CA 1
ATOM 1743 C C . LYS A 1 218 ? 17.693 9.082 7.466 1.00 42.31 218 LYS A C 1
ATOM 1745 O O . LYS A 1 218 ? 18.501 8.197 7.735 1.00 42.31 218 LYS A O 1
ATOM 1750 N N . ARG A 1 219 ? 17.060 9.757 8.435 1.00 43.72 219 ARG A N 1
ATOM 1751 C CA . ARG A 1 219 ? 17.093 9.392 9.869 1.00 43.72 219 ARG A CA 1
ATOM 1752 C C . ARG A 1 219 ? 15.814 9.672 10.652 1.00 43.72 219 ARG A C 1
ATOM 1754 O O . ARG A 1 219 ? 15.839 9.565 11.876 1.00 43.72 219 ARG A O 1
ATOM 1761 N N . ALA A 1 220 ? 14.683 9.932 10.000 1.00 42.81 220 ALA A N 1
ATOM 1762 C CA . ALA A 1 220 ? 13.422 9.704 10.687 1.00 42.81 220 ALA A CA 1
ATOM 1763 C C . ALA A 1 220 ? 13.205 8.186 10.688 1.00 42.81 220 ALA A C 1
ATOM 1765 O O . ALA A 1 220 ? 12.458 7.639 9.877 1.00 42.81 220 ALA A O 1
ATOM 1766 N N . ARG A 1 221 ? 13.873 7.495 11.623 1.00 46.28 221 ARG A N 1
ATOM 1767 C CA . ARG A 1 221 ? 13.346 6.269 12.227 1.00 46.28 221 ARG A CA 1
ATOM 1768 C C . ARG A 1 221 ? 12.032 6.671 12.899 1.00 46.28 221 ARG A C 1
ATOM 1770 O O . ARG A 1 221 ? 11.976 6.820 14.112 1.00 46.28 221 ARG A O 1
ATOM 1777 N N . GLY A 1 222 ? 11.029 6.999 12.089 1.00 46.38 222 GLY A N 1
ATOM 1778 C CA . GLY A 1 222 ? 9.691 7.325 12.529 1.00 46.38 222 GLY A CA 1
ATOM 1779 C C . GLY A 1 222 ? 9.175 6.063 13.175 1.00 46.38 222 GLY A C 1
ATOM 1780 O O . GLY A 1 222 ? 8.841 5.097 12.495 1.00 46.38 222 GLY A O 1
ATOM 1781 N N . ILE A 1 223 ? 9.252 6.039 14.494 1.00 51.06 223 ILE A N 1
ATOM 1782 C CA . ILE A 1 223 ? 8.651 5.008 15.305 1.00 51.06 223 ILE A CA 1
ATOM 1783 C C . ILE A 1 223 ? 7.154 5.318 15.259 1.00 51.06 223 ILE A C 1
ATOM 1785 O O . ILE A 1 223 ? 6.732 6.375 15.727 1.00 51.06 223 ILE A O 1
ATOM 1789 N N . PHE A 1 224 ? 6.344 4.433 14.675 1.00 54.06 224 PHE A N 1
ATOM 1790 C CA . PHE A 1 224 ? 4.898 4.470 14.877 1.00 54.06 224 PHE A CA 1
ATOM 1791 C C . PHE A 1 224 ? 4.610 4.023 16.295 1.00 54.06 224 PHE A C 1
ATOM 1793 O O . PHE A 1 224 ? 4.280 2.859 16.507 1.00 54.06 224 PHE A O 1
ATOM 1800 N N . TRP A 1 225 ? 4.826 4.921 17.258 1.00 50.56 225 TRP A N 1
ATOM 1801 C CA . TRP A 1 225 ? 4.552 4.725 18.684 1.00 50.56 225 TRP A CA 1
ATOM 1802 C C . TRP A 1 225 ? 5.276 3.516 19.343 1.00 50.56 225 TRP A C 1
ATOM 1804 O O . TRP A 1 225 ? 5.286 3.404 20.558 1.00 50.56 225 TRP A O 1
ATOM 1814 N N . SER A 1 226 ? 5.944 2.654 18.561 1.00 52.28 226 SER A N 1
ATOM 1815 C CA . SER A 1 226 ? 6.950 1.628 18.902 1.00 52.28 226 SER A CA 1
ATOM 1816 C C . SER A 1 226 ? 7.405 0.795 17.678 1.00 52.28 226 SER A C 1
ATOM 1818 O O . SER A 1 226 ? 8.455 0.161 17.746 1.00 52.28 226 SER A O 1
ATOM 1820 N N . VAL A 1 227 ? 6.690 0.820 16.536 1.00 56.88 227 VAL A N 1
ATOM 1821 C CA . VAL A 1 227 ? 7.003 -0.015 15.351 1.00 56.88 227 VAL A CA 1
ATOM 1822 C C . VAL A 1 227 ? 7.601 0.812 14.201 1.00 56.88 227 VAL A C 1
ATOM 1824 O O . VAL A 1 227 ? 6.993 1.800 13.782 1.00 56.88 227 VAL A O 1
ATOM 1827 N N . PRO A 1 228 ? 8.767 0.441 13.640 1.00 72.25 228 PRO A N 1
ATOM 1828 C CA . PRO A 1 228 ? 9.254 1.038 12.402 1.00 72.25 228 PRO A CA 1
ATOM 1829 C C . PRO A 1 228 ? 8.269 0.762 11.262 1.00 72.25 228 PRO A C 1
ATOM 1831 O O . PRO A 1 228 ? 7.863 -0.377 11.052 1.00 72.25 228 PRO A O 1
ATOM 1834 N N . TYR A 1 229 ? 7.920 1.771 10.466 1.00 77.06 229 TYR A N 1
ATOM 1835 C CA . TYR A 1 229 ? 7.062 1.575 9.287 1.00 77.06 229 TYR A CA 1
ATOM 1836 C C . TYR A 1 229 ? 7.595 0.507 8.315 1.00 77.06 229 TYR A C 1
ATOM 1838 O O . TYR A 1 229 ? 6.820 -0.122 7.600 1.00 77.06 229 TYR A O 1
ATOM 1846 N N . TRP A 1 230 ? 8.909 0.269 8.320 1.00 79.81 230 TRP A N 1
ATOM 1847 C CA . TRP A 1 230 ? 9.558 -0.826 7.604 1.00 79.81 230 TRP A CA 1
ATOM 1848 C C . TRP A 1 230 ? 8.982 -2.187 7.961 1.00 79.81 230 TRP A C 1
ATOM 1850 O O . TRP A 1 230 ? 8.649 -2.947 7.061 1.00 79.81 230 TRP A O 1
ATOM 1860 N N . THR A 1 231 ? 8.754 -2.440 9.249 1.00 85.31 231 THR A N 1
ATOM 1861 C CA . THR A 1 231 ? 8.143 -3.680 9.726 1.00 85.31 231 THR A CA 1
ATOM 1862 C C . THR A 1 231 ? 6.750 -3.858 9.133 1.00 85.31 231 THR A C 1
ATOM 1864 O O . THR A 1 231 ? 6.410 -4.949 8.703 1.00 85.31 231 THR A O 1
ATOM 1867 N N . VAL A 1 232 ? 5.964 -2.780 9.006 1.00 89.25 232 VAL A N 1
ATOM 1868 C CA . VAL A 1 232 ? 4.646 -2.843 8.349 1.00 89.25 232 VAL A CA 1
ATOM 1869 C C . VAL A 1 232 ? 4.779 -3.260 6.881 1.00 89.25 232 VAL A C 1
ATOM 1871 O O . VAL A 1 232 ? 4.008 -4.093 6.413 1.00 89.25 232 VAL A O 1
ATOM 1874 N N . LEU A 1 233 ? 5.752 -2.706 6.152 1.00 91.12 233 LEU A N 1
ATOM 1875 C CA . LEU A 1 233 ? 5.986 -3.038 4.743 1.00 91.12 233 LEU A CA 1
ATOM 1876 C C . LEU A 1 233 ? 6.502 -4.468 4.548 1.00 91.12 233 LEU A C 1
ATOM 1878 O O . LEU A 1 233 ? 6.041 -5.156 3.638 1.00 91.12 233 LEU A O 1
ATOM 1882 N N . GLU A 1 234 ? 7.426 -4.914 5.399 1.00 90.75 234 GLU A N 1
ATOM 1883 C CA . GLU A 1 234 ? 7.987 -6.270 5.393 1.00 90.75 234 GLU A CA 1
ATOM 1884 C C . GLU A 1 234 ? 6.888 -7.303 5.661 1.00 90.75 234 GLU A C 1
ATOM 1886 O O . GLU A 1 234 ? 6.667 -8.206 4.848 1.00 90.75 234 GLU A O 1
ATOM 1891 N N . SER A 1 235 ? 6.130 -7.098 6.741 1.00 92.12 235 SER A N 1
ATOM 1892 C CA . SER A 1 235 ? 4.984 -7.919 7.132 1.00 92.12 235 SER A CA 1
ATOM 1893 C C . SER A 1 235 ? 3.902 -7.975 6.051 1.00 92.12 235 SER A C 1
ATOM 1895 O O . SER A 1 235 ? 3.414 -9.052 5.708 1.00 92.12 235 SER A O 1
ATOM 1897 N N . PHE A 1 236 ? 3.528 -6.830 5.472 1.00 94.88 236 PHE A N 1
ATOM 1898 C CA . PHE A 1 236 ? 2.462 -6.759 4.468 1.00 94.88 236 PHE A CA 1
ATOM 1899 C C . PHE A 1 236 ? 2.880 -7.329 3.105 1.00 94.88 236 PHE A C 1
ATOM 1901 O O . PHE A 1 236 ? 2.065 -7.903 2.377 1.00 94.88 236 PHE A O 1
ATOM 1908 N N . GLY A 1 237 ? 4.132 -7.111 2.698 1.00 93.56 237 GLY A N 1
ATOM 1909 C CA . GLY A 1 237 ? 4.618 -7.502 1.379 1.00 93.56 237 GLY A CA 1
ATOM 1910 C C . GLY A 1 237 ? 5.012 -8.966 1.288 1.00 93.56 237 GLY A C 1
ATOM 1911 O O . GLY A 1 237 ? 4.761 -9.592 0.256 1.00 93.56 237 GLY A O 1
ATOM 1912 N N . ARG A 1 238 ? 5.635 -9.509 2.347 1.00 92.06 238 ARG A N 1
ATOM 1913 C CA . ARG A 1 238 ? 6.350 -10.804 2.354 1.00 92.06 238 ARG A CA 1
ATOM 1914 C C . ARG A 1 238 ? 7.447 -10.936 1.285 1.00 92.06 238 ARG A C 1
ATOM 1916 O O . ARG A 1 238 ? 8.002 -12.017 1.103 1.00 92.06 238 ARG A O 1
ATOM 1923 N N . GLY A 1 239 ? 7.742 -9.857 0.566 1.00 90.69 239 GLY A N 1
ATOM 1924 C CA . GLY A 1 239 ? 8.872 -9.725 -0.339 1.00 90.69 239 GLY A CA 1
ATOM 1925 C C . GLY A 1 239 ? 9.978 -8.882 0.285 1.00 90.69 239 GLY A C 1
ATOM 1926 O O . GLY A 1 239 ? 9.953 -8.549 1.469 1.00 90.69 239 GLY A O 1
ATOM 1927 N N . ALA A 1 240 ? 10.958 -8.517 -0.534 1.00 91.75 240 ALA A N 1
ATOM 1928 C CA . ALA A 1 240 ? 12.023 -7.627 -0.104 1.00 91.75 240 ALA A CA 1
ATOM 1929 C C . ALA A 1 240 ? 11.517 -6.181 0.007 1.00 91.75 240 ALA A C 1
ATOM 1931 O O . ALA A 1 240 ? 10.708 -5.727 -0.804 1.00 91.75 240 ALA A O 1
ATOM 1932 N N . VAL A 1 241 ? 12.041 -5.442 0.981 1.00 89.94 241 VAL A N 1
ATOM 1933 C CA . VAL A 1 241 ? 11.791 -4.008 1.135 1.00 89.94 241 VAL A CA 1
ATOM 1934 C C . VAL A 1 241 ? 13.102 -3.268 0.941 1.00 89.94 241 VAL A C 1
ATOM 1936 O O . VAL A 1 241 ? 14.104 -3.591 1.573 1.00 89.94 241 VAL A O 1
ATOM 1939 N N . PHE A 1 242 ? 13.112 -2.293 0.043 1.00 86.12 242 PHE A N 1
ATOM 1940 C CA . PHE A 1 242 ? 14.279 -1.448 -0.181 1.00 86.12 242 PHE A CA 1
ATOM 1941 C C . PHE A 1 242 ? 13.833 -0.075 -0.668 1.00 86.12 242 PHE A C 1
ATOM 1943 O O . PHE A 1 242 ? 12.959 0.046 -1.526 1.00 86.12 242 PHE A O 1
ATOM 1950 N N . LEU A 1 243 ? 14.448 0.976 -0.127 1.00 81.62 243 LEU A N 1
ATOM 1951 C CA . LEU A 1 243 ? 14.284 2.312 -0.683 1.00 81.62 243 LEU A CA 1
ATOM 1952 C C . LEU A 1 243 ? 14.898 2.359 -2.077 1.00 81.62 243 LEU A C 1
ATOM 1954 O O . LEU A 1 243 ? 15.949 1.763 -2.319 1.00 81.62 243 LEU A O 1
ATOM 1958 N N . THR A 1 244 ? 14.329 3.166 -2.970 1.00 78.88 244 THR A N 1
ATOM 1959 C CA . THR A 1 244 ? 15.014 3.493 -4.232 1.00 78.88 244 THR A CA 1
ATOM 1960 C C . THR A 1 244 ? 16.409 4.082 -3.989 1.00 78.88 244 THR A C 1
ATOM 1962 O O . THR A 1 244 ? 17.332 3.812 -4.751 1.00 78.88 244 THR A O 1
ATOM 1965 N N . THR A 1 245 ? 16.604 4.813 -2.885 1.00 74.88 245 THR A N 1
ATOM 1966 C CA . THR A 1 245 ? 17.910 5.351 -2.468 1.00 74.88 245 THR A CA 1
ATOM 1967 C C . THR A 1 245 ? 18.897 4.285 -1.984 1.00 74.88 245 THR A C 1
ATOM 1969 O O . THR A 1 245 ? 20.098 4.544 -1.959 1.00 74.88 245 THR A O 1
ATOM 1972 N N . ASP A 1 246 ? 18.419 3.096 -1.601 1.00 77.00 246 ASP A N 1
ATOM 1973 C CA . ASP A 1 246 ? 19.259 1.979 -1.145 1.00 77.00 246 ASP A CA 1
ATOM 1974 C C . ASP A 1 246 ? 19.700 1.065 -2.295 1.00 77.00 246 ASP A C 1
ATOM 1976 O O . ASP A 1 246 ? 20.520 0.163 -2.098 1.00 77.00 246 ASP A O 1
ATOM 1980 N N . LEU A 1 247 ? 19.204 1.313 -3.512 1.00 82.38 247 LEU A N 1
ATOM 1981 C CA . LEU A 1 247 ? 19.633 0.636 -4.731 1.00 82.38 247 LEU A CA 1
ATOM 1982 C C . LEU A 1 247 ? 21.037 1.117 -5.121 1.00 82.38 247 LEU A C 1
ATOM 1984 O O . LEU A 1 247 ? 21.223 1.946 -6.007 1.00 82.38 247 LEU A O 1
ATOM 1988 N N . LYS A 1 248 ? 22.041 0.590 -4.413 1.00 74.00 248 LYS A N 1
ATOM 1989 C CA . LYS A 1 248 ? 23.467 0.917 -4.584 1.00 74.00 248 LYS A CA 1
ATOM 1990 C C . LYS A 1 248 ? 24.075 0.316 -5.845 1.00 74.00 248 LYS A C 1
ATOM 1992 O O . LYS A 1 248 ? 25.164 0.725 -6.246 1.00 74.00 248 LYS A O 1
ATOM 1997 N N . SER A 1 249 ? 23.411 -0.671 -6.448 1.00 73.62 249 SER A N 1
ATOM 1998 C CA . SER A 1 249 ? 23.838 -1.186 -7.742 1.00 73.62 249 SER A CA 1
ATOM 1999 C C . SER A 1 249 ? 23.760 -0.057 -8.776 1.00 73.62 249 SER A C 1
ATOM 2001 O O . SER A 1 249 ? 22.737 0.634 -8.827 1.00 73.62 249 SER A O 1
ATOM 2003 N N . PRO A 1 250 ? 24.786 0.128 -9.629 1.00 76.00 250 PRO A N 1
ATOM 2004 C CA . PRO A 1 250 ? 24.718 1.056 -10.757 1.00 76.00 250 PRO A CA 1
ATOM 2005 C C . PRO A 1 250 ? 23.473 0.825 -11.615 1.00 76.00 250 PRO A C 1
ATOM 2007 O O . PRO A 1 250 ? 22.877 1.774 -12.111 1.00 76.00 250 PRO A O 1
ATOM 2010 N N . LEU A 1 251 ? 23.061 -0.442 -11.733 1.00 81.00 251 LEU A N 1
ATOM 2011 C CA . LEU A 1 251 ? 21.847 -0.831 -12.425 1.00 81.00 251 LEU A CA 1
ATOM 2012 C C . LEU A 1 251 ? 21.065 -1.889 -11.647 1.00 81.00 251 LEU A C 1
ATOM 2014 O O . LEU A 1 251 ? 21.592 -2.948 -11.292 1.00 81.00 251 LEU A O 1
ATOM 2018 N N . THR A 1 252 ? 19.785 -1.610 -11.432 1.00 88.38 252 THR A N 1
ATOM 2019 C CA . THR A 1 252 ? 18.809 -2.563 -10.897 1.00 88.38 252 THR A CA 1
ATOM 2020 C C . THR A 1 252 ? 17.754 -2.842 -11.960 1.00 88.38 252 THR A C 1
ATOM 2022 O O . THR A 1 252 ? 17.294 -1.919 -12.627 1.00 88.38 252 THR A O 1
ATOM 2025 N N . VAL A 1 253 ? 17.372 -4.105 -12.135 1.00 89.69 253 VAL A N 1
ATOM 2026 C CA . VAL A 1 253 ? 16.333 -4.529 -13.082 1.00 89.69 253 VAL A CA 1
ATOM 2027 C C . VAL A 1 253 ? 15.182 -5.129 -12.299 1.00 89.69 253 VAL A C 1
ATOM 2029 O O . VAL A 1 253 ? 15.374 -6.079 -11.547 1.00 89.69 253 VAL A O 1
ATOM 2032 N N . PHE A 1 254 ? 13.982 -4.603 -12.495 1.00 93.19 254 PHE A N 1
ATOM 2033 C CA . PHE A 1 254 ? 12.761 -5.135 -11.906 1.00 93.19 254 PHE A CA 1
ATOM 2034 C C . PHE A 1 254 ? 12.100 -6.089 -12.881 1.00 93.19 254 PHE A C 1
ATOM 2036 O O . PHE A 1 254 ? 11.797 -5.689 -13.999 1.00 93.19 254 PHE A O 1
ATOM 2043 N N . SER A 1 255 ? 11.838 -7.328 -12.461 1.00 92.81 255 SER A N 1
ATOM 2044 C CA . SER A 1 255 ? 11.093 -8.280 -13.299 1.00 92.81 255 SER A CA 1
ATOM 2045 C C . SER A 1 255 ? 9.723 -7.709 -13.658 1.00 92.81 255 SER A C 1
ATOM 2047 O O . SER A 1 255 ? 9.381 -7.665 -14.836 1.00 92.81 255 SER A O 1
ATOM 2049 N N . ARG A 1 256 ? 9.016 -7.177 -12.652 1.00 93.88 256 ARG A N 1
ATOM 2050 C CA . ARG A 1 256 ? 7.789 -6.397 -12.808 1.00 93.88 256 ARG A CA 1
ATOM 2051 C C . ARG A 1 256 ? 7.734 -5.293 -11.755 1.00 93.88 256 ARG A C 1
ATOM 2053 O O . ARG A 1 256 ? 7.862 -5.579 -10.567 1.00 93.88 256 ARG A O 1
ATOM 2060 N N . LEU A 1 257 ? 7.534 -4.044 -12.167 1.00 94.88 257 LEU A N 1
ATOM 2061 C CA . LEU A 1 257 ? 7.306 -2.905 -11.276 1.00 94.88 257 LEU A CA 1
ATOM 2062 C C . LEU A 1 257 ? 5.908 -2.342 -11.509 1.00 94.88 257 LEU A C 1
ATOM 2064 O O . LEU A 1 257 ? 5.543 -2.031 -12.637 1.00 94.88 257 LEU A O 1
ATOM 2068 N N . LEU A 1 258 ? 5.141 -2.168 -10.444 1.00 93.31 258 LEU A N 1
ATOM 2069 C CA . LEU A 1 258 ? 3.837 -1.528 -10.467 1.00 93.31 258 LEU A CA 1
ATOM 2070 C C . LEU A 1 258 ? 3.962 -0.115 -9.901 1.00 93.31 258 LEU A C 1
ATOM 2072 O O . LEU A 1 258 ? 4.517 0.074 -8.819 1.00 93.31 258 LEU A O 1
ATOM 2076 N N . VAL A 1 259 ? 3.431 0.869 -10.622 1.00 90.56 259 VAL A N 1
ATOM 2077 C CA . VAL A 1 259 ? 3.449 2.284 -10.232 1.00 90.56 259 VAL A CA 1
ATOM 2078 C C . VAL A 1 259 ? 2.073 2.889 -10.455 1.00 90.56 259 VAL A C 1
ATOM 2080 O O . VAL A 1 259 ? 1.432 2.639 -11.475 1.00 90.56 259 VAL A O 1
ATOM 2083 N N . GLY A 1 260 ? 1.618 3.737 -9.543 1.00 78.00 260 GLY A N 1
ATOM 2084 C CA . GLY A 1 260 ? 0.421 4.546 -9.751 1.00 78.00 260 GLY A CA 1
ATOM 2085 C C . GLY A 1 260 ? -0.249 4.953 -8.453 1.00 78.00 260 GLY A C 1
ATOM 2086 O O . GLY A 1 260 ? 0.283 4.676 -7.382 1.00 78.00 260 GLY A O 1
ATOM 2087 N N . SER A 1 261 ? -1.456 5.524 -8.595 1.00 62.84 261 SER A N 1
ATOM 2088 C CA . SER A 1 261 ? -2.446 5.887 -7.553 1.00 62.84 261 SER A CA 1
ATOM 2089 C C . SER A 1 261 ? -2.384 7.297 -6.927 1.00 62.84 261 SER A C 1
ATOM 2091 O O . SER A 1 261 ? -2.346 7.487 -5.717 1.00 62.84 261 SER A O 1
ATOM 2093 N N . ARG A 1 262 ? -2.528 8.333 -7.760 1.00 58.34 262 ARG A N 1
ATOM 2094 C CA . ARG A 1 262 ? -2.556 9.732 -7.290 1.00 58.34 262 ARG A CA 1
ATOM 2095 C C . ARG A 1 262 ? -3.761 10.123 -6.418 1.00 58.34 262 ARG A C 1
ATOM 2097 O O . ARG A 1 262 ? -3.644 11.032 -5.607 1.00 58.34 262 ARG A O 1
ATOM 2104 N N . PHE A 1 263 ? -4.923 9.483 -6.595 1.00 58.31 263 PHE A N 1
ATOM 2105 C CA . PHE A 1 263 ? -6.187 9.911 -5.962 1.00 58.31 263 PHE A CA 1
ATOM 2106 C C . PHE A 1 263 ? -7.024 8.753 -5.395 1.00 58.31 263 PHE A C 1
ATOM 2108 O O . PHE A 1 263 ? -8.251 8.795 -5.428 1.00 58.31 263 PHE A O 1
ATOM 2115 N N . MET A 1 264 ? -6.387 7.703 -4.872 1.00 60.56 264 MET A N 1
ATOM 2116 C CA . MET A 1 264 ? -7.101 6.557 -4.280 1.00 60.56 264 MET A CA 1
ATOM 2117 C C . MET A 1 264 ? -7.149 6.632 -2.756 1.00 60.56 264 MET A C 1
ATOM 2119 O O . MET A 1 264 ? -6.816 5.681 -2.062 1.00 60.56 264 MET A O 1
ATOM 2123 N N . GLY A 1 265 ? -7.549 7.784 -2.220 1.00 55.06 265 GLY A N 1
ATOM 2124 C CA . GLY A 1 265 ? -7.776 7.927 -0.784 1.00 55.06 265 GLY A CA 1
ATOM 2125 C C . GLY A 1 265 ? -9.035 7.179 -0.334 1.00 55.06 265 GLY A C 1
ATOM 2126 O O . GLY A 1 265 ? -10.095 7.283 -0.955 1.00 55.06 265 GLY A O 1
ATOM 2127 N N . HIS A 1 266 ? -8.947 6.460 0.784 1.00 52.62 266 HIS A N 1
ATOM 2128 C CA . HIS A 1 266 ? -10.120 5.930 1.473 1.00 52.62 266 HIS A CA 1
ATOM 2129 C C . HIS A 1 266 ? -10.558 6.918 2.558 1.00 52.62 266 HIS A C 1
ATOM 2131 O O . HIS A 1 266 ? -9.876 7.087 3.567 1.00 52.62 266 HIS A O 1
ATOM 2137 N N . ARG A 1 267 ? -11.695 7.594 2.369 1.00 53.94 267 ARG A N 1
ATOM 2138 C CA . ARG A 1 267 ? -12.344 8.360 3.451 1.00 53.94 267 ARG A CA 1
ATOM 2139 C C . ARG A 1 267 ? -13.829 8.082 3.605 1.00 53.94 267 ARG A C 1
ATOM 2141 O O . ARG A 1 267 ? -14.436 8.672 4.492 1.00 53.94 267 ARG A O 1
ATOM 2148 N N . ASN A 1 268 ? -14.412 7.216 2.775 1.00 51.66 268 ASN A N 1
ATOM 2149 C CA . ASN A 1 268 ? -15.850 7.008 2.807 1.00 51.66 268 ASN A CA 1
ATOM 2150 C C . ASN A 1 268 ? -16.224 5.528 2.934 1.00 51.66 268 ASN A C 1
ATOM 2152 O O . ASN A 1 268 ? -15.952 4.769 2.007 1.00 51.66 268 ASN A O 1
ATOM 2156 N N . PRO A 1 269 ? -16.851 5.121 4.051 1.00 49.00 269 PRO A N 1
ATOM 2157 C CA . PRO A 1 269 ? -17.383 3.773 4.207 1.00 49.00 269 PRO A CA 1
ATOM 2158 C C . PRO A 1 269 ? -18.643 3.524 3.358 1.00 49.00 269 PRO A C 1
ATOM 2160 O O . PRO A 1 269 ? -19.036 2.374 3.190 1.00 49.00 269 PRO A O 1
ATOM 2163 N N . GLN A 1 270 ? -19.284 4.564 2.805 1.00 51.44 270 GLN A N 1
ATOM 2164 C CA . GLN A 1 270 ? -20.438 4.394 1.922 1.00 51.44 270 GLN A CA 1
ATOM 2165 C C . GLN A 1 270 ? -20.003 4.226 0.466 1.00 51.44 270 GLN A C 1
ATOM 2167 O O . GLN A 1 270 ? -19.423 5.134 -0.129 1.00 51.44 270 GLN A O 1
ATOM 2172 N N . ARG A 1 271 ? -20.372 3.087 -0.134 1.00 51.88 271 ARG A N 1
ATOM 2173 C CA . ARG A 1 271 ? -20.055 2.715 -1.525 1.00 51.88 271 ARG A CA 1
ATOM 2174 C C . ARG A 1 271 ? -20.444 3.780 -2.560 1.00 51.88 271 ARG A C 1
ATOM 2176 O O . ARG A 1 271 ? -19.724 3.956 -3.536 1.00 51.88 271 ARG A O 1
ATOM 2183 N N . SER A 1 272 ? -21.556 4.484 -2.351 1.00 47.53 272 SER A N 1
ATOM 2184 C CA . SER A 1 272 ? -22.060 5.543 -3.242 1.00 47.53 272 SER A CA 1
ATOM 2185 C C . SER A 1 272 ? -21.278 6.856 -3.151 1.00 47.53 272 SER A C 1
ATOM 2187 O O . SER A 1 272 ? -21.343 7.667 -4.068 1.00 47.53 272 SER A O 1
ATOM 2189 N N . MET A 1 273 ? -20.528 7.064 -2.069 1.00 45.41 273 MET A N 1
ATOM 2190 C CA . MET A 1 273 ? -19.731 8.270 -1.824 1.00 45.41 273 MET A CA 1
ATOM 2191 C C . MET A 1 273 ? -18.220 7.972 -1.790 1.00 45.41 273 MET A C 1
ATOM 2193 O O . MET A 1 273 ? -17.404 8.786 -1.348 1.00 45.41 273 MET A O 1
ATOM 2197 N N . ALA A 1 274 ? -17.854 6.767 -2.215 1.00 51.69 274 ALA A N 1
ATOM 2198 C CA . ALA A 1 274 ? -16.515 6.222 -2.173 1.00 51.69 274 ALA A CA 1
ATOM 2199 C C . ALA A 1 274 ? -15.722 6.690 -3.412 1.00 51.69 274 ALA A C 1
ATOM 2201 O O . ALA A 1 274 ? -16.188 6.557 -4.543 1.00 51.69 274 ALA A O 1
ATOM 2202 N N . MET A 1 275 ? -14.510 7.236 -3.233 1.00 46.31 275 MET A N 1
ATOM 2203 C CA . MET A 1 275 ? -13.641 7.595 -4.368 1.00 46.31 275 MET A CA 1
ATOM 2204 C C . MET A 1 275 ? -13.247 6.345 -5.183 1.00 46.31 275 MET A C 1
ATOM 2206 O O . MET A 1 275 ? -13.103 5.269 -4.598 1.00 46.31 275 MET A O 1
ATOM 2210 N N . PRO A 1 276 ? -12.998 6.434 -6.503 1.00 43.00 276 PRO A N 1
ATOM 2211 C CA . PRO A 1 276 ? -12.487 5.305 -7.283 1.00 43.00 276 PRO A CA 1
ATOM 2212 C C . PRO A 1 276 ? -11.234 4.704 -6.628 1.00 43.00 276 PRO A C 1
ATOM 2214 O O . PRO A 1 276 ? -10.204 5.369 -6.539 1.00 43.00 276 PRO A O 1
ATOM 2217 N N . GLY A 1 277 ? -11.324 3.462 -6.144 1.00 49.16 277 GLY A N 1
ATOM 2218 C CA . GLY A 1 277 ? -10.269 2.855 -5.318 1.00 49.16 277 GLY A CA 1
ATOM 2219 C C . GLY A 1 277 ? -10.721 2.427 -3.928 1.00 49.16 277 GLY A C 1
ATOM 2220 O O . GLY A 1 277 ? -10.061 1.599 -3.321 1.00 49.16 277 GLY A O 1
ATOM 2221 N N . SER A 1 278 ? -11.828 2.961 -3.415 1.00 52.97 278 SER A N 1
ATOM 2222 C CA . SER A 1 278 ? -12.218 2.785 -2.009 1.00 52.97 278 SER A CA 1
ATOM 2223 C C . SER A 1 278 ? -13.119 1.575 -1.735 1.00 52.97 278 SER A C 1
ATOM 2225 O O . SER A 1 278 ? -12.905 0.886 -0.748 1.00 52.97 278 SER A O 1
ATOM 2227 N N . TYR A 1 279 ? -14.062 1.265 -2.629 1.00 50.78 279 TYR A N 1
ATOM 2228 C CA . TYR A 1 279 ? -14.964 0.105 -2.494 1.00 50.78 279 TYR A CA 1
ATOM 2229 C C . TYR A 1 279 ? -15.188 -0.675 -3.802 1.00 50.78 279 TYR A C 1
ATOM 2231 O O . TYR A 1 279 ? -15.824 -1.725 -3.799 1.00 50.78 279 TYR A O 1
ATOM 2239 N N . SER A 1 280 ? -14.710 -0.162 -4.942 1.00 53.25 280 SER A N 1
ATOM 2240 C CA . SER A 1 280 ? -15.139 -0.625 -6.271 1.00 53.25 280 SER A CA 1
ATOM 2241 C C . SER A 1 280 ? -14.206 -1.620 -6.967 1.00 53.25 280 SER A C 1
ATOM 2243 O O . SER A 1 280 ? -14.649 -2.276 -7.905 1.00 53.25 280 SER A O 1
ATOM 2245 N N . TYR A 1 281 ? -12.951 -1.763 -6.534 1.00 59.31 281 TYR A N 1
ATOM 2246 C CA . TYR A 1 281 ? -12.018 -2.731 -7.127 1.00 59.31 281 TYR A CA 1
ATOM 2247 C C . TYR A 1 281 ? -11.895 -3.941 -6.223 1.00 59.31 281 TYR A C 1
ATOM 2249 O O . TYR A 1 281 ? -11.289 -3.809 -5.168 1.00 59.31 281 TYR A O 1
ATOM 2257 N N . GLU A 1 282 ? -12.482 -5.073 -6.619 1.00 64.38 282 GLU A N 1
ATOM 2258 C CA . GLU A 1 282 ? -12.222 -6.413 -6.055 1.00 64.38 282 GLU A CA 1
ATOM 2259 C C . GLU A 1 282 ? -12.158 -6.489 -4.516 1.00 64.38 282 GLU A C 1
ATOM 2261 O O . GLU A 1 282 ? -11.464 -7.333 -3.962 1.00 64.38 282 GLU A O 1
ATOM 2266 N N . ASN A 1 283 ? -12.874 -5.610 -3.805 1.00 75.69 283 ASN A N 1
ATOM 2267 C CA . ASN A 1 283 ? -12.800 -5.487 -2.348 1.00 75.69 283 ASN A CA 1
ATOM 2268 C C . ASN A 1 283 ? -11.391 -5.102 -1.811 1.00 75.69 283 ASN A C 1
ATOM 2270 O O . ASN A 1 283 ? -10.939 -5.603 -0.785 1.00 75.69 283 ASN A O 1
ATOM 2274 N N . ALA A 1 284 ? -10.670 -4.206 -2.498 1.00 81.62 284 ALA A N 1
ATOM 2275 C CA . ALA A 1 284 ? -9.268 -3.870 -2.221 1.00 81.62 284 ALA A CA 1
ATOM 2276 C C . ALA A 1 284 ? -9.001 -3.410 -0.779 1.00 81.62 284 ALA A C 1
ATOM 2278 O O . ALA A 1 284 ? -7.978 -3.791 -0.216 1.00 81.62 284 ALA A O 1
ATOM 2279 N N . LEU A 1 285 ? -9.899 -2.626 -0.169 1.00 83.50 285 LEU A N 1
ATOM 2280 C CA . LEU A 1 285 ? -9.771 -2.194 1.229 1.00 83.50 285 LEU A CA 1
ATOM 2281 C C . LEU A 1 285 ? -9.890 -3.355 2.212 1.00 83.50 285 LEU A C 1
ATOM 2283 O O . LEU A 1 285 ? -9.116 -3.444 3.161 1.00 83.50 285 LEU A O 1
ATOM 2287 N N . PHE A 1 286 ? -10.836 -4.257 1.973 1.00 85.25 286 PHE A N 1
ATOM 2288 C CA . PHE A 1 286 ? -10.955 -5.470 2.763 1.00 85.25 286 PHE A CA 1
ATOM 2289 C C . PHE A 1 286 ? -9.674 -6.299 2.657 1.00 85.25 286 PHE A C 1
ATOM 2291 O O . PHE A 1 286 ? -9.087 -6.638 3.679 1.00 85.25 286 PHE A O 1
ATOM 2298 N N . TRP A 1 287 ? -9.175 -6.548 1.440 1.00 88.50 287 TRP A N 1
ATOM 2299 C CA . TRP A 1 287 ? -7.938 -7.313 1.251 1.00 88.50 287 TRP A CA 1
ATOM 2300 C C . TRP A 1 287 ? -6.699 -6.613 1.805 1.00 88.50 287 TRP A C 1
ATOM 2302 O O . TRP A 1 287 ? -5.794 -7.283 2.298 1.00 88.50 287 TRP A O 1
ATOM 2312 N N . PHE A 1 288 ? -6.672 -5.280 1.788 1.00 91.38 288 PHE A N 1
ATOM 2313 C CA . PHE A 1 288 ? -5.650 -4.498 2.478 1.00 91.38 288 PHE A CA 1
ATOM 2314 C C . PHE A 1 288 ? -5.674 -4.789 3.980 1.00 91.38 288 PHE A C 1
ATOM 2316 O O . PHE A 1 288 ? -4.641 -5.110 4.561 1.00 91.38 288 PHE A O 1
ATOM 2323 N N . GLY A 1 289 ? -6.859 -4.753 4.594 1.00 91.81 289 GLY A N 1
ATOM 2324 C CA . GLY A 1 289 ? -7.036 -5.095 6.001 1.00 91.81 289 GLY A CA 1
ATOM 2325 C C . GLY A 1 289 ? -6.625 -6.533 6.319 1.00 91.81 289 GLY A C 1
ATOM 2326 O O . GLY A 1 289 ? -5.863 -6.756 7.254 1.00 91.81 289 GLY A O 1
ATOM 2327 N N . GLN A 1 290 ? -7.043 -7.500 5.498 1.00 92.06 290 GLN A N 1
ATOM 2328 C CA . GLN A 1 290 ? -6.678 -8.909 5.679 1.00 92.06 290 GLN A CA 1
ATOM 2329 C C . GLN A 1 290 ? -5.161 -9.135 5.571 1.00 92.06 290 GLN A C 1
ATOM 2331 O O . GLN A 1 290 ? -4.594 -9.845 6.396 1.00 92.06 290 GLN A O 1
ATOM 2336 N N . ARG A 1 291 ? -4.473 -8.501 4.607 1.00 93.94 291 ARG A N 1
ATOM 2337 C CA . ARG A 1 291 ? -3.002 -8.585 4.505 1.00 93.94 291 ARG A CA 1
ATOM 2338 C C . ARG A 1 291 ? -2.295 -7.887 5.661 1.00 93.94 291 ARG A C 1
ATOM 2340 O O . ARG A 1 291 ? -1.275 -8.396 6.113 1.00 93.94 291 ARG A O 1
ATOM 2347 N N . LEU A 1 292 ? -2.821 -6.761 6.154 1.00 94.31 292 LEU A N 1
ATOM 2348 C CA . LEU A 1 292 ? -2.283 -6.103 7.349 1.00 94.31 292 LEU A CA 1
ATOM 2349 C C . LEU A 1 292 ? -2.382 -7.019 8.571 1.00 94.31 292 LEU A C 1
ATOM 2351 O O . LEU A 1 292 ? -1.370 -7.245 9.219 1.00 94.31 292 LEU A O 1
ATOM 2355 N N . LEU A 1 293 ? -3.560 -7.579 8.859 1.00 94.81 293 LEU A N 1
ATOM 2356 C CA . LEU A 1 293 ? -3.747 -8.500 9.987 1.00 94.81 293 LEU A CA 1
ATOM 2357 C C . LEU A 1 293 ? -2.853 -9.740 9.849 1.00 94.81 293 LEU A C 1
ATOM 2359 O O . LEU A 1 293 ? -2.166 -10.117 10.795 1.00 94.81 293 LEU A O 1
ATOM 2363 N N . ALA A 1 294 ? -2.804 -10.339 8.658 1.00 94.44 294 ALA A N 1
ATOM 2364 C CA . ALA A 1 294 ? -1.992 -11.525 8.413 1.00 94.44 294 ALA A CA 1
ATOM 2365 C C . ALA A 1 294 ? -0.482 -11.267 8.490 1.00 94.44 294 ALA A C 1
ATOM 2367 O O . ALA A 1 294 ? 0.259 -12.135 8.936 1.00 94.44 294 ALA A O 1
ATOM 2368 N N . GLY A 1 295 ? -0.013 -10.080 8.099 1.00 93.62 295 GLY A N 1
ATOM 2369 C CA . GLY A 1 295 ? 1.397 -9.705 8.221 1.00 93.62 295 GLY A CA 1
ATOM 2370 C C . GLY A 1 295 ? 1.894 -9.614 9.671 1.00 93.62 295 GLY A C 1
ATOM 2371 O O . GLY A 1 295 ? 3.101 -9.646 9.903 1.00 93.62 295 GLY A O 1
ATOM 2372 N N . PHE A 1 296 ? 0.976 -9.502 10.633 1.00 93.44 296 PHE A N 1
ATOM 2373 C CA . PHE A 1 296 ? 1.254 -9.498 12.071 1.00 93.44 296 PHE A CA 1
ATOM 2374 C C . PHE A 1 296 ? 0.772 -10.783 12.764 1.00 93.44 296 PHE A C 1
ATOM 2376 O O . PHE A 1 296 ? 0.592 -10.789 13.978 1.00 93.44 296 PHE A O 1
ATOM 2383 N N . ASP A 1 297 ? 0.540 -11.858 12.002 1.00 94.19 297 ASP A N 1
ATOM 2384 C CA . ASP A 1 297 ? 0.088 -13.164 12.501 1.00 94.19 297 ASP A CA 1
ATOM 2385 C C . ASP A 1 297 ? -1.257 -13.126 13.262 1.00 94.19 297 ASP A C 1
ATOM 2387 O O . ASP A 1 297 ? -1.564 -14.001 14.070 1.00 94.19 297 ASP A O 1
ATOM 2391 N N . LEU A 1 298 ? -2.099 -12.124 12.977 1.00 93.25 298 LEU A N 1
ATOM 2392 C CA . LEU A 1 298 ? -3.428 -11.957 13.585 1.00 93.25 298 LEU A CA 1
ATOM 2393 C C . LEU A 1 298 ? -4.548 -12.608 12.761 1.00 93.25 298 LEU A C 1
ATOM 2395 O O . LEU A 1 298 ? -5.667 -12.768 13.244 1.00 93.25 298 LEU A O 1
ATOM 2399 N N . ALA A 1 299 ? -4.260 -12.966 11.509 1.00 91.88 299 ALA A N 1
ATOM 2400 C CA . ALA A 1 299 ? -5.185 -13.630 10.597 1.00 91.88 299 ALA A CA 1
ATOM 2401 C C . ALA A 1 299 ? -4.427 -14.548 9.618 1.00 91.88 299 ALA A C 1
ATOM 2403 O O . ALA A 1 299 ? -3.233 -14.352 9.385 1.00 91.88 299 ALA A O 1
ATOM 2404 N N . PRO A 1 300 ? -5.092 -15.540 8.998 1.00 91.44 300 PRO A N 1
ATOM 2405 C CA . PRO A 1 300 ? -4.493 -16.315 7.918 1.00 91.44 300 PRO A CA 1
ATOM 2406 C C . PRO A 1 300 ? -4.126 -15.436 6.719 1.00 91.44 300 PRO A C 1
ATOM 2408 O O . PRO A 1 300 ? -4.833 -14.484 6.387 1.00 91.44 300 PRO A O 1
ATOM 2411 N N . TRP A 1 301 ? -3.052 -15.800 6.016 1.00 90.88 301 TRP A N 1
ATOM 2412 C CA . TRP A 1 301 ? -2.665 -15.100 4.794 1.00 90.88 301 TRP A CA 1
ATOM 2413 C C . TRP A 1 301 ? -3.766 -15.178 3.720 1.00 90.88 301 TRP A C 1
ATOM 2415 O O . TRP A 1 301 ? -4.279 -16.273 3.461 1.00 90.88 301 TRP A O 1
ATOM 2425 N N . PRO A 1 302 ? -4.102 -14.058 3.052 1.00 88.19 302 PRO A N 1
ATOM 2426 C CA . PRO A 1 302 ? -5.100 -14.042 1.990 1.00 88.19 302 PRO A CA 1
ATOM 2427 C C . PRO A 1 302 ? -4.794 -15.000 0.843 1.00 88.19 302 PRO A C 1
ATOM 2429 O O . PRO A 1 302 ? -3.683 -15.038 0.314 1.00 88.19 302 PRO A O 1
ATOM 2432 N N . LYS A 1 303 ? -5.823 -15.735 0.428 1.00 88.50 303 LYS A N 1
ATOM 2433 C CA . LYS A 1 303 ? -5.818 -16.651 -0.714 1.00 88.50 303 LYS A CA 1
ATOM 2434 C C . LYS A 1 303 ? -7.182 -16.602 -1.425 1.00 88.50 303 LYS A C 1
ATOM 2436 O O . LYS A 1 303 ? -8.156 -16.201 -0.785 1.00 88.50 303 LYS A O 1
ATOM 2441 N N . PRO A 1 304 ? -7.280 -16.994 -2.711 1.00 81.00 304 PRO A N 1
ATOM 2442 C CA . PRO A 1 304 ? -8.525 -16.890 -3.484 1.00 81.0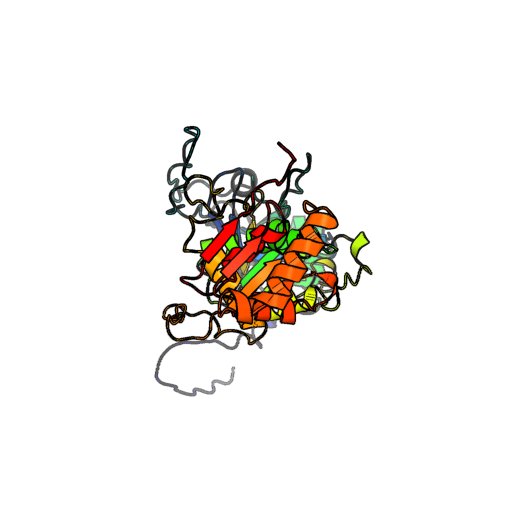0 304 PRO A CA 1
ATOM 2443 C C . PRO A 1 304 ? -9.742 -17.578 -2.847 1.00 81.00 304 PRO A C 1
ATOM 2445 O O . PRO A 1 304 ? -10.864 -17.115 -3.007 1.00 81.00 304 PRO A O 1
ATOM 2448 N N . ASP A 1 305 ? -9.516 -18.669 -2.117 1.00 81.38 305 ASP A N 1
ATOM 2449 C CA . ASP A 1 305 ? -10.517 -19.490 -1.429 1.00 81.38 305 ASP A CA 1
ATOM 2450 C C . ASP A 1 305 ? -10.588 -19.196 0.081 1.00 81.38 305 ASP A C 1
ATOM 2452 O O . ASP A 1 305 ? -11.042 -20.032 0.863 1.00 81.38 305 ASP A O 1
ATOM 2456 N N . LEU A 1 306 ? -10.080 -18.042 0.535 1.00 80.31 306 LEU A N 1
ATOM 2457 C CA . LEU A 1 306 ? -10.107 -17.708 1.955 1.00 80.31 306 LEU A CA 1
ATOM 2458 C C . LEU A 1 306 ? -11.554 -17.521 2.426 1.00 80.31 306 LEU A C 1
ATOM 2460 O O . LEU A 1 306 ? -12.220 -16.546 2.081 1.00 80.31 306 LEU A O 1
ATOM 2464 N N . HIS A 1 307 ? -11.997 -18.422 3.297 1.00 79.38 307 HIS A N 1
ATOM 2465 C CA . HIS A 1 307 ? -13.189 -18.226 4.105 1.00 79.38 307 HIS A CA 1
ATOM 2466 C C . HIS A 1 307 ? -12.821 -17.391 5.326 1.00 79.38 307 HIS A C 1
ATOM 2468 O O . HIS A 1 307 ? -12.109 -17.858 6.216 1.00 79.38 307 HIS A O 1
ATOM 2474 N N . VAL A 1 308 ? -13.284 -16.143 5.360 1.00 77.25 308 VAL A N 1
ATOM 2475 C CA . VAL A 1 308 ? -13.096 -15.287 6.531 1.00 77.25 308 VAL A CA 1
ATOM 2476 C C . VAL A 1 308 ? -14.226 -15.555 7.513 1.00 77.25 308 VAL A C 1
ATOM 2478 O O . VAL A 1 308 ? -15.400 -15.464 7.157 1.00 77.25 308 VAL A O 1
ATOM 2481 N N . ALA A 1 309 ? -13.861 -15.913 8.744 1.00 76.69 309 ALA A N 1
ATOM 2482 C CA . ALA A 1 309 ? -14.827 -16.122 9.809 1.00 76.69 309 ALA A CA 1
ATOM 2483 C C . ALA A 1 309 ? -15.572 -14.813 10.093 1.00 76.69 309 ALA A C 1
ATOM 2485 O O . ALA A 1 309 ? -14.961 -13.769 10.343 1.00 76.69 309 ALA A O 1
ATOM 2486 N N . HIS A 1 310 ? -16.898 -14.880 10.048 1.00 81.62 310 HIS A N 1
ATOM 2487 C CA . HIS A 1 310 ? -17.752 -13.784 10.477 1.00 81.62 310 HIS A CA 1
ATOM 2488 C C . HIS A 1 310 ? -17.744 -13.669 12.003 1.00 81.62 310 HIS A C 1
ATOM 2490 O O . HIS A 1 310 ? -17.340 -14.597 12.708 1.00 81.62 310 HIS A O 1
ATOM 2496 N N . ALA A 1 311 ? -18.166 -12.511 12.511 1.00 76.69 311 ALA A N 1
ATOM 2497 C CA . ALA A 1 311 ? -18.545 -12.364 13.909 1.00 76.69 311 ALA A CA 1
ATOM 2498 C C . ALA A 1 311 ? -19.518 -13.489 14.294 1.00 76.69 311 ALA A C 1
ATOM 2500 O O . ALA A 1 311 ? -20.544 -13.665 13.635 1.00 76.69 311 ALA A O 1
ATOM 2501 N N . ASP A 1 312 ? -19.147 -14.266 15.310 1.00 79.88 312 ASP A N 1
ATOM 2502 C CA . ASP A 1 312 ? -19.987 -15.326 15.852 1.00 79.88 312 ASP A CA 1
ATOM 2503 C C . ASP A 1 312 ? -20.931 -14.673 16.872 1.00 79.88 312 ASP A C 1
ATOM 2505 O O . ASP A 1 312 ? -20.431 -14.024 17.795 1.00 79.88 312 ASP A O 1
ATOM 2509 N N . PRO A 1 313 ? -22.262 -14.772 16.705 1.00 77.19 313 PRO A N 1
ATOM 2510 C CA . PRO A 1 313 ? -23.217 -14.210 17.656 1.00 77.19 313 PRO A CA 1
ATOM 2511 C C . PRO A 1 313 ? -23.051 -14.746 19.083 1.00 77.19 313 PRO A C 1
ATOM 2513 O O . PRO A 1 313 ? -23.429 -14.050 20.022 1.00 77.19 313 PRO A O 1
ATOM 2516 N N . ASP A 1 314 ? -22.492 -15.951 19.235 1.00 83.19 314 ASP A N 1
ATOM 2517 C CA . ASP A 1 314 ? -22.276 -16.599 20.530 1.00 83.19 314 ASP A CA 1
ATOM 2518 C C . ASP A 1 314 ? -20.907 -16.240 21.147 1.00 83.19 314 ASP A C 1
ATOM 2520 O O . ASP A 1 314 ? -20.636 -16.548 22.312 1.00 83.19 314 ASP A O 1
ATOM 2524 N N . GLU A 1 315 ? -20.019 -15.573 20.395 1.00 87.50 315 GLU A N 1
ATOM 2525 C CA . GLU A 1 315 ? -18.760 -15.060 20.934 1.00 87.50 315 GLU A CA 1
ATOM 2526 C C . GLU A 1 315 ? -19.028 -13.845 21.830 1.00 87.50 315 GLU A C 1
ATOM 2528 O O . GLU A 1 315 ? -19.790 -12.941 21.484 1.00 87.50 315 GLU A O 1
ATOM 2533 N N . LYS A 1 316 ? -18.345 -13.785 22.981 1.00 91.19 316 LYS A N 1
ATOM 2534 C CA . LYS A 1 316 ? -18.437 -12.635 23.888 1.00 91.19 316 LYS A CA 1
ATOM 2535 C C . LYS A 1 316 ? -18.181 -11.333 23.120 1.00 91.19 316 LYS A C 1
ATOM 2537 O O . LYS A 1 316 ? -17.149 -11.187 22.455 1.00 91.19 316 LYS A O 1
ATOM 2542 N N . CYS A 1 317 ? -19.100 -10.374 23.243 1.00 93.88 317 CYS A N 1
ATOM 2543 C CA . CYS A 1 317 ? -18.991 -9.095 22.555 1.00 93.88 317 CYS A CA 1
ATOM 2544 C C . CYS A 1 317 ? -17.694 -8.373 22.943 1.00 93.88 317 CYS A C 1
ATOM 2546 O O . CYS A 1 317 ? -17.288 -8.336 24.105 1.00 93.88 317 CYS A O 1
ATOM 2548 N N . ARG A 1 318 ? -17.044 -7.786 21.936 1.00 96.25 318 ARG A N 1
ATOM 2549 C CA . ARG A 1 318 ? -15.806 -7.017 22.069 1.00 96.25 318 ARG A CA 1
ATOM 2550 C C . ARG A 1 318 ? -15.946 -5.763 21.240 1.00 96.25 318 ARG A C 1
ATOM 2552 O O . ARG A 1 318 ? -16.395 -5.834 20.095 1.00 96.25 318 ARG A O 1
ATOM 2559 N N . GLY A 1 319 ? -15.553 -4.628 21.788 1.00 96.75 319 GLY A N 1
ATOM 2560 C CA . GLY A 1 319 ? -15.621 -3.363 21.081 1.00 96.75 319 GLY A CA 1
ATOM 2561 C C . GLY A 1 319 ? -14.377 -2.519 21.264 1.00 96.75 319 GLY A C 1
ATOM 2562 O O . GLY A 1 319 ? -13.575 -2.724 22.174 1.00 96.75 319 GLY A O 1
ATOM 2563 N N . VAL A 1 320 ? -14.248 -1.515 20.411 1.00 97.44 320 VAL A N 1
ATOM 2564 C CA . VAL A 1 320 ? -13.211 -0.501 20.526 1.00 97.44 320 VAL A CA 1
ATOM 2565 C C . VAL A 1 320 ? -13.806 0.882 20.310 1.00 97.44 320 VAL A C 1
ATOM 2567 O O . VAL A 1 320 ? -14.495 1.126 19.320 1.00 97.44 320 VAL A O 1
ATOM 2570 N N . ILE A 1 321 ? -13.517 1.799 21.230 1.00 96.38 321 ILE A N 1
ATOM 2571 C CA . ILE A 1 321 ? -13.711 3.238 21.054 1.00 96.38 321 ILE A CA 1
ATOM 2572 C C . ILE A 1 321 ? -12.338 3.834 20.801 1.00 96.38 321 ILE A C 1
ATOM 2574 O O . ILE A 1 321 ? -11.464 3.750 21.655 1.00 96.38 321 ILE A O 1
ATOM 2578 N N . THR A 1 322 ? -12.114 4.430 19.637 1.00 93.75 322 THR A N 1
ATOM 2579 C CA . THR A 1 322 ? -10.794 4.988 19.326 1.00 93.75 322 THR A CA 1
ATOM 2580 C C . THR A 1 322 ? -10.683 6.438 19.751 1.00 93.75 322 THR A C 1
ATOM 2582 O O . THR A 1 322 ? -11.568 7.230 19.415 1.00 93.75 322 THR A O 1
ATOM 2585 N N . ASP A 1 323 ? -9.559 6.809 20.357 1.00 91.06 323 ASP A N 1
ATOM 2586 C CA . ASP A 1 323 ? -9.244 8.206 20.617 1.00 91.06 323 ASP A CA 1
ATOM 2587 C C . ASP A 1 323 ? -9.237 9.016 19.313 1.00 91.06 323 ASP A C 1
ATOM 2589 O O . ASP A 1 323 ? -8.802 8.565 18.244 1.00 91.06 323 ASP A O 1
ATOM 2593 N N . ASN A 1 324 ? -9.760 10.232 19.386 1.00 89.00 324 ASN A N 1
ATOM 2594 C CA . ASN A 1 324 ? -9.895 11.108 18.239 1.00 89.00 324 ASN A CA 1
ATOM 2595 C C . ASN A 1 324 ? -9.664 12.551 18.676 1.00 89.00 324 ASN A C 1
ATOM 2597 O O . ASN A 1 324 ? -10.268 13.032 19.627 1.00 89.00 324 ASN A O 1
ATOM 2601 N N . LYS A 1 325 ? -8.844 13.280 17.912 1.00 86.69 325 LYS A N 1
ATOM 2602 C CA . LYS A 1 325 ? -8.539 14.698 18.156 1.00 86.69 325 LYS A CA 1
ATOM 2603 C C . LYS A 1 325 ? -9.757 15.634 18.139 1.00 86.69 325 LYS A C 1
ATOM 2605 O O . LYS A 1 325 ? -9.609 16.808 18.447 1.00 86.69 325 LYS A O 1
ATOM 2610 N N . ARG A 1 326 ? -10.910 15.152 17.669 1.00 85.88 326 ARG A N 1
ATOM 2611 C CA . ARG A 1 326 ? -12.185 15.880 17.656 1.00 85.88 326 ARG A CA 1
ATOM 2612 C C . ARG A 1 326 ? -12.975 15.730 18.955 1.00 85.88 326 ARG A C 1
ATOM 2614 O O . ARG A 1 326 ? -13.973 16.418 19.105 1.00 85.88 326 ARG A O 1
ATOM 2621 N N . PHE A 1 327 ? -12.567 14.829 19.844 1.00 88.94 327 PHE A N 1
ATOM 2622 C CA . PHE A 1 327 ? -13.124 14.730 21.185 1.00 88.94 327 PHE A CA 1
ATOM 2623 C C . PHE A 1 327 ? -12.387 15.708 22.096 1.00 88.94 327 PHE A C 1
ATOM 2625 O O . PHE A 1 327 ? -11.152 15.720 22.122 1.00 88.94 327 PHE A O 1
ATOM 2632 N N . ASP A 1 328 ? -13.137 16.524 22.827 1.00 90.50 328 ASP A N 1
ATOM 2633 C CA . ASP A 1 328 ? -12.597 17.281 23.951 1.00 90.50 328 ASP A CA 1
ATOM 2634 C C . ASP A 1 328 ? -12.322 16.356 25.151 1.00 90.50 328 ASP A C 1
ATOM 2636 O O . ASP A 1 328 ? -12.608 15.155 25.126 1.00 90.50 328 ASP A O 1
ATOM 2640 N N . GLU A 1 329 ? -11.697 16.895 26.198 1.00 92.94 329 GLU A N 1
ATOM 2641 C CA . GLU A 1 329 ? -11.304 16.095 27.364 1.00 92.94 329 GLU A CA 1
ATOM 2642 C C . GLU A 1 329 ? -12.509 15.563 28.152 1.00 92.94 329 GLU A C 1
ATOM 2644 O O . GLU A 1 329 ? -12.445 14.449 28.670 1.00 92.94 329 GLU A O 1
ATOM 2649 N N . GLU A 1 330 ? -13.623 16.299 28.180 1.00 94.00 330 GLU A N 1
ATOM 2650 C CA . GLU A 1 330 ? -14.874 15.843 28.796 1.00 94.00 330 GLU A CA 1
ATOM 2651 C C . GLU A 1 330 ? -15.440 14.630 28.047 1.00 94.00 330 GLU A C 1
ATOM 2653 O O . GLU A 1 330 ? -15.680 13.578 28.645 1.00 94.00 330 GLU A O 1
ATOM 2658 N N . THR A 1 331 ? -15.539 14.722 26.718 1.00 92.31 331 THR A N 1
ATOM 2659 C CA . THR A 1 331 ? -15.958 13.620 25.848 1.00 92.31 331 THR A CA 1
ATOM 2660 C C . THR A 1 331 ? -15.041 12.415 26.007 1.00 92.31 331 THR A C 1
ATOM 2662 O O . THR A 1 331 ? -15.518 11.287 26.125 1.00 92.31 331 THR A O 1
ATOM 2665 N N . LYS A 1 332 ? -13.718 12.618 26.032 1.00 93.44 332 LYS A N 1
ATOM 2666 C CA . LYS A 1 332 ? -12.766 11.519 26.243 1.00 93.44 332 LYS A CA 1
ATOM 2667 C C . LYS A 1 332 ? -12.945 10.869 27.610 1.00 93.44 332 LYS A C 1
ATOM 2669 O O . LYS A 1 332 ? -12.869 9.646 27.681 1.00 93.44 332 LYS A O 1
ATOM 2674 N N . SER A 1 333 ? -13.166 11.648 28.671 1.00 95.81 333 SER A N 1
ATOM 2675 C CA . SER A 1 333 ? -13.416 11.113 30.016 1.00 95.81 333 SER A CA 1
ATOM 2676 C C . SER A 1 333 ? -14.671 10.248 30.023 1.00 95.81 333 SER A C 1
ATOM 2678 O O . SER A 1 333 ? -14.600 9.077 30.379 1.00 95.81 333 SER A O 1
ATOM 2680 N N . MET A 1 334 ? -15.783 10.772 29.503 1.00 95.88 334 MET A N 1
ATOM 2681 C CA . MET A 1 334 ? -17.038 10.031 29.376 1.00 95.88 334 MET A CA 1
ATOM 2682 C C . MET A 1 334 ? -16.864 8.734 28.570 1.00 95.88 334 MET A C 1
ATOM 2684 O O . MET A 1 334 ? -17.328 7.676 28.988 1.00 95.88 334 MET A O 1
ATOM 2688 N N . LEU A 1 335 ? -16.187 8.780 27.418 1.00 95.56 335 LEU A N 1
ATOM 2689 C CA . LEU A 1 335 ? -15.966 7.593 26.585 1.00 95.56 335 LEU A CA 1
ATOM 2690 C C . LEU A 1 335 ? -15.069 6.550 27.270 1.00 95.56 335 LEU A C 1
ATOM 2692 O O . LEU A 1 335 ? -15.297 5.351 27.100 1.00 95.56 335 LEU A O 1
ATOM 2696 N N . LYS A 1 336 ? -14.071 6.983 28.050 1.00 96.94 336 LYS A N 1
ATOM 2697 C CA . LYS A 1 336 ? -13.245 6.090 28.877 1.00 96.94 336 LYS A CA 1
ATOM 2698 C C . LYS A 1 336 ? -14.066 5.439 29.983 1.00 96.94 336 LYS A C 1
ATOM 2700 O O . LYS A 1 336 ? -13.934 4.235 30.181 1.00 96.94 336 LYS A O 1
ATOM 2705 N N . ASP A 1 337 ? -14.935 6.197 30.644 1.00 97.56 337 ASP A N 1
ATOM 2706 C CA . ASP A 1 337 ? -15.817 5.673 31.687 1.00 97.56 337 ASP A CA 1
ATOM 2707 C C . ASP A 1 337 ? -16.813 4.657 31.110 1.00 97.56 337 ASP A C 1
ATOM 2709 O O . ASP A 1 337 ? -17.011 3.586 31.686 1.00 97.56 337 ASP A O 1
ATOM 2713 N N . ILE A 1 338 ? -17.378 4.929 29.928 1.00 96.31 338 ILE A N 1
ATOM 2714 C CA . ILE A 1 338 ? -18.225 3.975 29.196 1.00 96.31 338 ILE A CA 1
ATOM 2715 C C . ILE A 1 338 ? -17.447 2.693 28.883 1.00 96.31 338 ILE A C 1
ATOM 2717 O O . ILE A 1 338 ? -17.947 1.600 29.143 1.00 96.31 338 ILE A O 1
ATOM 2721 N N . ALA A 1 339 ? -16.226 2.806 28.349 1.00 97.12 339 ALA A N 1
ATOM 2722 C CA . ALA A 1 339 ? -15.385 1.649 28.052 1.00 97.12 339 ALA A CA 1
ATOM 2723 C C . ALA A 1 339 ? -15.074 0.832 29.320 1.00 97.12 339 ALA A C 1
ATOM 2725 O O . ALA A 1 339 ? -15.276 -0.380 29.333 1.00 97.12 339 ALA A O 1
ATOM 2726 N N . ALA A 1 340 ? -14.679 1.490 30.413 1.00 97.44 340 ALA A N 1
ATOM 2727 C CA . ALA A 1 340 ? -14.325 0.841 31.677 1.00 97.44 340 ALA A CA 1
ATOM 2728 C C . ALA A 1 340 ? -15.493 0.074 32.323 1.00 97.44 340 ALA A C 1
ATOM 2730 O O . ALA A 1 340 ? -15.269 -0.934 32.989 1.00 97.44 340 ALA A O 1
ATOM 2731 N N . ASN A 1 341 ? -16.732 0.523 32.106 1.00 97.56 341 ASN A N 1
ATOM 2732 C CA . ASN A 1 341 ? -17.937 -0.096 32.667 1.00 97.56 341 ASN A CA 1
ATOM 2733 C C . ASN A 1 341 ? -18.711 -0.966 31.656 1.00 97.56 341 ASN A C 1
ATOM 2735 O O . ASN A 1 341 ? -19.746 -1.541 31.995 1.00 97.56 341 ASN A O 1
ATOM 2739 N N . SER A 1 342 ? -18.225 -1.084 30.419 1.00 97.38 342 SER A N 1
ATOM 2740 C CA . SER A 1 342 ? -18.951 -1.690 29.294 1.00 97.38 342 SER A CA 1
ATOM 2741 C C . SER A 1 342 ? -19.379 -3.143 29.518 1.00 97.38 342 SER A C 1
ATOM 2743 O O . SER A 1 342 ? -20.508 -3.499 29.182 1.00 97.38 342 SER A O 1
ATOM 2745 N N . ALA A 1 343 ? -18.537 -3.961 30.156 1.00 95.56 343 ALA A N 1
ATOM 2746 C CA . ALA A 1 343 ? -18.861 -5.355 30.454 1.00 95.56 343 ALA A CA 1
ATOM 2747 C C . ALA A 1 343 ? -20.079 -5.481 31.385 1.00 95.56 343 ALA A C 1
ATOM 2749 O O . ALA A 1 343 ? -20.918 -6.353 31.192 1.00 95.56 343 ALA A O 1
ATOM 2750 N N . ALA A 1 344 ? -20.210 -4.586 32.368 1.00 95.94 344 ALA A N 1
ATOM 2751 C CA . ALA A 1 344 ? -21.343 -4.584 33.292 1.00 95.94 344 ALA A CA 1
ATOM 2752 C C . ALA A 1 344 ? -22.597 -3.939 32.683 1.00 95.94 344 ALA A C 1
ATOM 2754 O O . ALA A 1 344 ? -23.712 -4.354 32.986 1.00 95.94 344 ALA A O 1
ATOM 2755 N N . LEU A 1 345 ? -22.420 -2.915 31.842 1.00 94.31 345 LEU A N 1
ATOM 2756 C CA . LEU A 1 345 ? -23.525 -2.153 31.255 1.00 94.31 345 LEU A CA 1
ATOM 2757 C C . LEU A 1 345 ? -24.160 -2.845 30.046 1.00 94.31 345 LEU A C 1
ATOM 2759 O O . LEU A 1 345 ? -25.365 -2.719 29.836 1.00 94.31 345 LEU A O 1
ATOM 2763 N N . PHE A 1 346 ? -23.354 -3.534 29.238 1.00 93.62 346 PHE A N 1
ATOM 2764 C CA . PHE A 1 346 ? -23.755 -4.011 27.912 1.00 93.62 346 PHE A CA 1
ATOM 2765 C C . PHE A 1 346 ? -23.404 -5.476 27.648 1.00 93.62 346 PHE A C 1
ATOM 2767 O O . PHE A 1 346 ? -23.636 -5.937 26.534 1.00 93.62 346 PHE A O 1
ATOM 2774 N N . ASP A 1 347 ? -22.802 -6.181 28.613 1.00 94.12 347 ASP A N 1
ATOM 2775 C CA . ASP A 1 347 ? -22.213 -7.513 28.398 1.00 94.12 347 ASP A CA 1
ATOM 2776 C C . ASP A 1 347 ? -21.241 -7.538 27.197 1.00 94.12 347 ASP A C 1
ATOM 2778 O O . ASP A 1 347 ? -21.196 -8.462 26.384 1.00 94.12 347 ASP A O 1
ATOM 2782 N N . CYS A 1 348 ? -20.466 -6.457 27.044 1.00 95.12 348 CYS A N 1
ATOM 2783 C CA . CYS A 1 348 ? -19.504 -6.289 25.960 1.00 95.12 348 CYS A CA 1
ATOM 2784 C C . CYS A 1 348 ? -18.202 -5.687 26.484 1.00 95.12 348 CYS A C 1
ATOM 2786 O O . CYS A 1 348 ? -18.226 -4.644 27.129 1.00 95.12 348 CYS A O 1
ATOM 2788 N N . ASP A 1 349 ? -17.061 -6.303 26.171 1.00 96.69 349 ASP A N 1
ATOM 2789 C CA . ASP A 1 349 ? -15.748 -5.793 26.572 1.00 96.69 349 ASP A CA 1
ATOM 2790 C C . ASP A 1 349 ? -15.291 -4.704 25.587 1.00 96.69 349 ASP A C 1
ATOM 2792 O O . ASP A 1 349 ? -14.738 -4.999 24.523 1.00 96.69 349 ASP A O 1
ATOM 2796 N N . ILE A 1 350 ? -15.538 -3.433 25.912 1.00 97.75 350 ILE A N 1
ATOM 2797 C CA . ILE A 1 350 ? -15.148 -2.289 25.077 1.00 97.75 350 ILE A CA 1
ATOM 2798 C C . ILE A 1 350 ? -13.840 -1.679 25.585 1.00 97.75 350 ILE A C 1
ATOM 2800 O O . ILE A 1 350 ? -13.739 -1.249 26.729 1.00 97.75 350 ILE A O 1
ATOM 2804 N N . THR A 1 351 ? -12.844 -1.572 24.705 1.00 97.44 351 THR A N 1
ATOM 2805 C CA . THR A 1 351 ? -11.558 -0.919 24.997 1.00 97.44 351 THR A CA 1
ATOM 2806 C C . THR A 1 351 ? -11.544 0.519 24.480 1.00 97.44 351 THR A C 1
ATOM 2808 O O . THR A 1 351 ? -11.869 0.760 23.317 1.00 97.44 351 THR A O 1
ATOM 2811 N N . PHE A 1 352 ? -11.114 1.482 25.302 1.00 96.81 352 PHE A N 1
ATOM 2812 C CA . PHE A 1 352 ? -10.773 2.823 24.817 1.00 96.81 352 PHE A CA 1
ATOM 2813 C C . PHE A 1 352 ? -9.333 2.827 24.283 1.00 96.81 352 PHE A C 1
ATOM 2815 O O . PHE A 1 352 ? -8.377 2.745 25.050 1.00 96.81 352 PHE A O 1
ATOM 2822 N N . LEU A 1 353 ? -9.176 2.905 22.963 1.00 95.12 353 LEU A N 1
ATOM 2823 C CA . LEU A 1 353 ? -7.894 2.809 22.271 1.00 95.12 353 LEU A CA 1
ATOM 2824 C C . LEU A 1 353 ? -7.283 4.194 22.044 1.00 95.12 353 LEU A C 1
ATOM 2826 O O . LEU A 1 353 ? -7.619 4.879 21.075 1.00 95.12 353 LEU A O 1
ATOM 2830 N N . LYS A 1 354 ? -6.339 4.577 22.902 1.00 91.81 354 LYS A N 1
ATOM 2831 C CA . LYS A 1 354 ? -5.475 5.746 22.709 1.00 91.81 354 LYS A CA 1
ATOM 2832 C C . LYS A 1 354 ? -4.222 5.333 21.939 1.00 91.81 354 LYS A C 1
ATOM 2834 O O . LYS A 1 354 ? -3.489 4.451 22.368 1.00 91.81 354 LYS A O 1
ATOM 2839 N N . TRP A 1 355 ? -4.016 5.909 20.756 1.00 86.56 355 TRP A N 1
ATOM 2840 C CA . TRP A 1 355 ? -3.088 5.367 19.752 1.00 86.56 355 TRP A CA 1
ATOM 2841 C C . TRP A 1 355 ? -1.649 5.224 20.244 1.00 86.56 355 TRP A C 1
ATOM 2843 O O . TRP A 1 355 ? -0.971 4.273 19.880 1.00 86.56 355 TRP A O 1
ATOM 2853 N N . GLU A 1 356 ? -1.180 6.177 21.034 1.00 84.94 356 GLU A N 1
ATOM 2854 C CA . GLU A 1 356 ? 0.175 6.216 21.576 1.00 84.94 356 GLU A CA 1
ATOM 2855 C C . GLU A 1 356 ? 0.419 5.230 22.724 1.00 84.94 356 GLU A C 1
ATOM 2857 O O . GLU A 1 356 ? 1.574 4.927 23.014 1.00 84.94 356 GLU A O 1
ATOM 2862 N N . ASP A 1 357 ? -0.644 4.718 23.348 1.00 89.56 357 ASP A N 1
ATOM 2863 C CA . ASP A 1 357 ? -0.552 3.820 24.503 1.00 89.56 357 ASP A CA 1
ATOM 2864 C C . ASP A 1 357 ? -0.352 2.351 24.064 1.00 89.56 357 ASP A C 1
ATOM 2866 O O . ASP A 1 357 ? -0.132 1.475 24.897 1.00 89.56 357 ASP A O 1
ATOM 2870 N N . HIS A 1 358 ? -0.406 2.073 22.754 1.00 88.38 358 HIS A N 1
ATOM 2871 C CA . HIS A 1 358 ? -0.318 0.730 22.179 1.00 88.38 358 HIS A CA 1
ATOM 2872 C C . HIS A 1 358 ? 0.643 0.686 20.990 1.00 88.38 358 HIS A C 1
ATOM 2874 O O . HIS A 1 358 ? 0.698 1.605 20.170 1.00 88.38 358 HIS A O 1
ATOM 2880 N N . SER A 1 359 ? 1.345 -0.429 20.819 1.00 87.88 359 SER A N 1
ATOM 2881 C CA . SER A 1 359 ? 2.071 -0.726 19.586 1.00 87.88 359 SER A CA 1
ATOM 2882 C C . SER A 1 359 ? 1.130 -0.890 18.395 1.00 87.88 359 SER A C 1
ATOM 2884 O O . SER A 1 359 ? -0.063 -1.161 18.537 1.00 87.88 359 SER A O 1
ATOM 2886 N N . PHE A 1 360 ? 1.665 -0.756 17.180 1.00 87.25 360 PHE A N 1
ATOM 2887 C CA . PHE A 1 360 ?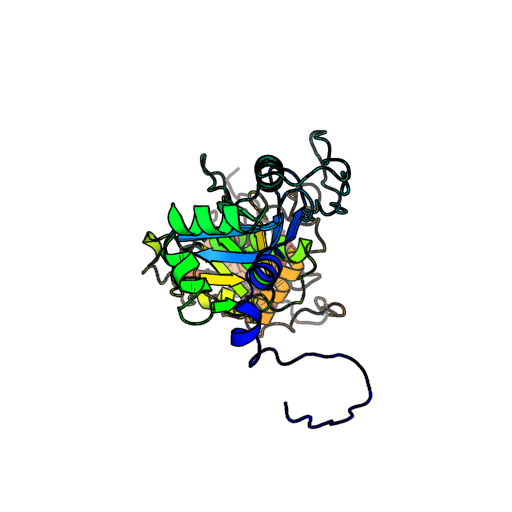 0.856 -0.942 15.975 1.00 87.25 360 PHE A CA 1
ATOM 2888 C C . PHE A 1 360 ? 0.242 -2.351 15.896 1.00 87.25 360 PHE A C 1
ATOM 2890 O O . PHE A 1 360 ? -0.914 -2.480 15.507 1.00 87.25 360 PHE A O 1
ATOM 2897 N N . ALA A 1 361 ? 0.971 -3.388 16.324 1.00 90.12 361 ALA A N 1
ATOM 2898 C CA . ALA A 1 361 ? 0.466 -4.760 16.361 1.00 90.12 361 ALA A CA 1
ATOM 2899 C C . ALA A 1 361 ? -0.693 -4.924 17.361 1.00 90.12 361 ALA A C 1
ATOM 2901 O O . ALA A 1 361 ? -1.717 -5.505 17.016 1.00 90.12 361 ALA A O 1
ATOM 2902 N N . GLU A 1 362 ? -0.584 -4.346 18.562 1.00 92.75 362 GLU A N 1
ATOM 2903 C CA . GLU A 1 362 ? -1.674 -4.354 19.553 1.00 92.75 362 GLU A CA 1
ATOM 2904 C C . GLU A 1 362 ? -2.901 -3.587 19.051 1.00 92.75 362 GLU A C 1
ATOM 2906 O O . GLU A 1 362 ? -4.028 -4.043 19.221 1.00 92.75 362 GLU A O 1
ATOM 2911 N N . GLN A 1 363 ? -2.700 -2.453 18.370 1.00 92.12 363 GLN A N 1
ATOM 2912 C CA . GLN A 1 363 ? -3.796 -1.716 17.734 1.00 92.12 363 GLN A CA 1
ATOM 2913 C C . GLN A 1 363 ? -4.519 -2.586 16.695 1.00 92.12 363 GLN A C 1
ATOM 2915 O O . GLN A 1 363 ? -5.748 -2.572 16.639 1.00 92.12 363 GLN A O 1
ATOM 2920 N N . LEU A 1 364 ? -3.776 -3.332 15.870 1.00 93.50 364 LEU A N 1
ATOM 2921 C CA . LEU A 1 364 ? -4.359 -4.258 14.901 1.00 93.50 364 LEU A CA 1
ATOM 2922 C C . LEU A 1 364 ? -5.110 -5.407 15.586 1.00 93.50 364 LEU A C 1
ATOM 2924 O O . LEU A 1 364 ? -6.194 -5.745 15.123 1.00 93.50 364 LEU A O 1
ATOM 2928 N N . ASP A 1 365 ? -4.586 -5.968 16.678 1.00 95.19 365 ASP A N 1
ATOM 2929 C CA . ASP A 1 365 ? -5.237 -7.063 17.412 1.00 95.19 365 ASP A CA 1
ATOM 2930 C C . ASP A 1 365 ? -6.555 -6.616 18.054 1.00 95.19 365 ASP A C 1
ATOM 2932 O O . ASP A 1 365 ? -7.598 -7.240 17.844 1.00 95.19 365 ASP A O 1
ATOM 2936 N N . ILE A 1 366 ? -6.533 -5.480 18.761 1.00 95.75 366 ILE A N 1
ATOM 2937 C CA . ILE A 1 366 ? -7.720 -4.893 19.397 1.00 95.75 366 ILE A CA 1
ATOM 2938 C C . ILE A 1 366 ? -8.808 -4.649 18.347 1.00 95.75 366 ILE A C 1
ATOM 2940 O O . ILE A 1 366 ? -9.953 -5.069 18.522 1.00 95.75 366 ILE A O 1
ATOM 2944 N N . ILE A 1 367 ? -8.463 -4.001 17.229 1.00 95.12 367 ILE A N 1
ATOM 2945 C CA . ILE A 1 367 ? -9.440 -3.674 16.184 1.00 95.12 367 ILE A CA 1
ATOM 2946 C C . ILE A 1 367 ? -9.892 -4.938 15.434 1.00 95.12 367 ILE A C 1
ATOM 2948 O O . ILE A 1 367 ? -11.088 -5.101 15.193 1.00 95.12 367 ILE A O 1
ATOM 2952 N N . GLY A 1 368 ? -8.963 -5.836 15.101 1.00 93.56 368 GLY A N 1
ATOM 2953 C CA . GLY A 1 368 ? -9.205 -7.069 14.345 1.00 93.56 368 GLY A CA 1
ATOM 2954 C C . GLY A 1 368 ? -10.128 -8.060 15.049 1.00 93.56 368 GLY A C 1
ATOM 2955 O O . GLY A 1 368 ? -10.876 -8.787 14.398 1.00 93.56 368 GLY A O 1
ATOM 2956 N N . ARG A 1 369 ? -10.119 -8.053 16.385 1.00 93.00 369 ARG A N 1
ATOM 2957 C CA . ARG A 1 369 ? -10.985 -8.883 17.235 1.00 93.00 369 ARG A CA 1
ATOM 2958 C C . ARG A 1 369 ? -12.280 -8.196 17.659 1.00 93.00 369 ARG A C 1
ATOM 2960 O O . ARG A 1 369 ? -13.087 -8.807 18.354 1.00 93.00 369 ARG A O 1
ATOM 2967 N N . SER A 1 370 ? -12.473 -6.930 17.297 1.00 94.88 370 SER A N 1
ATOM 2968 C CA . SER A 1 370 ? -13.661 -6.181 17.696 1.00 94.88 370 SER A CA 1
ATOM 2969 C C . SER A 1 370 ? -14.873 -6.559 16.842 1.00 94.88 370 SER A C 1
ATOM 2971 O O . SER A 1 370 ? -14.787 -6.661 15.618 1.00 94.88 370 SER A O 1
ATOM 2973 N N . HIS A 1 371 ? -16.018 -6.697 17.504 1.00 93.75 371 HIS A N 1
ATOM 2974 C CA . HIS A 1 371 ? -17.357 -6.778 16.920 1.00 93.75 371 HIS A CA 1
ATOM 2975 C C . HIS A 1 371 ? -17.977 -5.389 16.735 1.00 93.75 371 HIS A C 1
ATOM 2977 O O . HIS A 1 371 ? -18.837 -5.201 15.880 1.00 93.75 371 HIS A O 1
ATOM 2983 N N . LEU A 1 372 ? -17.527 -4.414 17.526 1.00 94.12 372 LEU A N 1
ATOM 2984 C CA . LEU A 1 372 ? -18.025 -3.045 17.533 1.00 94.12 372 LEU A CA 1
ATOM 2985 C C . LEU A 1 372 ? -16.861 -2.057 17.402 1.00 94.12 372 LEU A C 1
ATOM 2987 O O . LEU A 1 372 ? -15.914 -2.100 18.182 1.00 94.12 372 LEU A O 1
ATOM 2991 N N . TYR A 1 373 ? -16.930 -1.146 16.438 1.00 94.75 373 TYR A N 1
ATOM 2992 C CA . TYR A 1 373 ? -15.925 -0.109 16.220 1.00 94.75 373 TYR A CA 1
ATOM 2993 C C . TYR A 1 373 ? -16.559 1.272 16.309 1.00 94.75 373 TYR A C 1
ATOM 2995 O O . TYR A 1 373 ? -17.414 1.617 15.497 1.00 94.75 373 TYR A O 1
ATOM 3003 N N . ILE A 1 374 ? -16.122 2.085 17.263 1.00 93.88 374 ILE A N 1
ATOM 3004 C CA . ILE A 1 374 ? -16.703 3.393 17.558 1.00 93.88 374 ILE A CA 1
ATOM 3005 C C . ILE A 1 374 ? -15.640 4.471 17.341 1.00 93.88 374 ILE A C 1
ATOM 3007 O O . ILE A 1 374 ? -14.561 4.439 17.937 1.00 93.88 374 ILE A O 1
ATOM 3011 N N . SER A 1 375 ? -15.932 5.450 16.481 1.00 90.94 375 SER A N 1
ATOM 3012 C CA . SER A 1 375 ? -15.023 6.574 16.220 1.00 90.94 375 SER A CA 1
ATOM 3013 C C . SER A 1 375 ? -15.753 7.817 15.702 1.00 90.94 375 SER A C 1
ATOM 3015 O O . SER A 1 375 ? -16.906 7.760 15.280 1.00 90.94 375 SER A O 1
ATOM 3017 N N . SER A 1 376 ? -15.060 8.958 15.687 1.00 86.06 376 SER A N 1
ATOM 3018 C CA . SER A 1 376 ? -15.483 10.189 14.998 1.00 86.06 376 SER A CA 1
ATOM 3019 C C . SER A 1 376 ? -14.861 10.289 13.592 1.00 86.06 376 SER A C 1
ATOM 3021 O O . SER A 1 376 ? -14.057 9.450 13.179 1.00 86.06 376 SER A O 1
ATOM 3023 N N . THR A 1 377 ? -15.233 11.319 12.821 1.00 80.12 377 THR A N 1
ATOM 3024 C CA . THR A 1 377 ? -14.660 11.569 11.487 1.00 80.12 377 THR A CA 1
ATOM 3025 C C . THR A 1 377 ? -13.134 11.733 11.539 1.00 80.12 377 THR A C 1
ATOM 3027 O O . THR A 1 377 ? -12.559 12.246 12.502 1.00 80.12 377 THR A O 1
ATOM 3030 N N . GLY A 1 378 ? -12.460 11.377 10.444 1.00 76.38 378 GLY A N 1
ATOM 3031 C CA . GLY A 1 378 ? -11.017 11.567 10.275 1.00 76.38 378 GLY A CA 1
ATOM 3032 C C . GLY A 1 378 ? -10.228 10.266 10.390 1.00 76.38 378 GLY A C 1
ATOM 3033 O O . GLY A 1 378 ? -10.707 9.216 9.976 1.00 76.38 378 GLY A O 1
ATOM 3034 N N . THR A 1 379 ? -9.001 10.355 10.910 1.00 73.69 379 THR A N 1
ATOM 3035 C CA . THR A 1 379 ? -8.024 9.251 10.919 1.00 73.69 379 THR A CA 1
ATOM 3036 C C . THR A 1 379 ? -8.455 8.046 11.754 1.00 73.69 379 THR A C 1
ATOM 3038 O O . THR A 1 379 ? -8.034 6.939 11.450 1.00 73.69 379 THR A O 1
ATOM 3041 N N . GLY A 1 380 ? -9.293 8.231 12.780 1.00 78.38 380 GLY A N 1
ATOM 3042 C CA . GLY A 1 380 ? -9.844 7.100 13.529 1.00 78.38 380 GLY A CA 1
ATOM 3043 C C . GLY A 1 380 ? -10.686 6.212 12.615 1.00 78.38 380 GLY A C 1
ATOM 3044 O O . GLY A 1 380 ? -10.324 5.071 12.353 1.00 78.38 380 GLY A O 1
ATOM 3045 N N . LEU A 1 381 ? -11.717 6.782 11.986 1.00 81.69 381 LEU A N 1
ATOM 3046 C CA . LEU A 1 381 ? -12.624 6.051 11.098 1.00 81.69 381 LEU A CA 1
ATOM 3047 C C . LEU A 1 381 ? -11.930 5.284 9.955 1.00 81.69 381 LEU A C 1
ATOM 3049 O O . LEU A 1 381 ? -12.471 4.284 9.489 1.00 81.69 381 LEU A O 1
ATOM 3053 N N . THR A 1 382 ? -10.738 5.684 9.496 1.00 80.62 382 THR A N 1
ATOM 3054 C CA . THR A 1 382 ? -10.074 4.991 8.375 1.00 80.62 382 THR A CA 1
ATOM 3055 C C . THR A 1 382 ? -9.705 3.542 8.690 1.00 80.62 382 THR A C 1
ATOM 3057 O O . THR A 1 382 ? -9.505 2.775 7.755 1.00 80.62 382 THR A O 1
ATOM 3060 N N . ARG A 1 383 ? -9.658 3.139 9.967 1.00 86.88 383 ARG A N 1
ATOM 3061 C CA . ARG A 1 383 ? -9.288 1.781 10.402 1.00 86.88 383 ARG A CA 1
ATOM 3062 C C . ARG A 1 383 ? -10.468 0.834 10.625 1.00 86.88 383 ARG A C 1
ATOM 3064 O O . ARG A 1 383 ? -10.238 -0.337 10.894 1.00 86.88 383 ARG A O 1
ATOM 3071 N N . CYS A 1 384 ? -11.710 1.294 10.464 1.00 87.31 384 CYS A N 1
ATOM 3072 C CA . CYS A 1 384 ? -12.899 0.463 10.703 1.00 87.31 384 CYS A CA 1
ATOM 3073 C C . CYS A 1 384 ? -13.001 -0.782 9.798 1.00 87.31 384 CYS A C 1
ATOM 3075 O O . CYS A 1 384 ? -13.644 -1.754 10.160 1.00 87.31 384 CYS A O 1
ATOM 3077 N N . HIS A 1 385 ? -12.338 -0.796 8.637 1.00 86.50 385 HIS A N 1
ATOM 3078 C CA . HIS A 1 385 ? -12.293 -1.970 7.750 1.00 86.50 385 HIS A CA 1
ATOM 3079 C C . HIS A 1 385 ? -11.472 -3.141 8.310 1.00 86.50 385 HIS A C 1
ATOM 3081 O O . HIS A 1 385 ? -11.480 -4.218 7.721 1.00 86.50 385 HIS A O 1
ATOM 3087 N N . LEU A 1 386 ? -10.728 -2.924 9.399 1.00 91.31 386 LEU A N 1
ATOM 3088 C CA . LEU A 1 386 ? -10.011 -3.979 10.111 1.00 91.31 386 LEU A CA 1
ATOM 3089 C C . LEU A 1 386 ? -10.927 -4.742 11.076 1.00 91.31 386 LEU A C 1
ATOM 3091 O O . LEU A 1 386 ? -10.548 -5.813 11.527 1.00 91.31 386 LEU A O 1
ATOM 3095 N N . THR A 1 387 ? -12.109 -4.207 11.394 1.00 90.44 387 THR A N 1
ATOM 3096 C CA . THR A 1 387 ? -13.104 -4.858 12.253 1.00 90.44 387 THR A CA 1
ATOM 3097 C C . THR A 1 387 ? -13.579 -6.172 11.636 1.00 90.44 387 THR A C 1
ATOM 3099 O O . THR A 1 387 ? -13.674 -6.301 10.411 1.00 90.44 387 THR A O 1
ATOM 3102 N N . LYS A 1 388 ? -13.885 -7.157 12.489 1.00 88.31 388 LYS A N 1
ATOM 3103 C CA . LYS A 1 388 ? -14.311 -8.496 12.070 1.00 88.31 388 LYS A CA 1
ATOM 3104 C C . LYS A 1 388 ? -15.517 -8.412 11.113 1.00 88.31 388 LYS A C 1
ATOM 3106 O O . LYS A 1 388 ? -16.432 -7.624 11.370 1.00 88.31 388 LYS A O 1
ATOM 3111 N N . PRO A 1 389 ? -15.568 -9.194 10.015 1.00 85.81 389 PRO A N 1
ATOM 3112 C CA . PRO A 1 389 ? -16.701 -9.156 9.092 1.00 85.81 389 PRO A CA 1
ATOM 3113 C C . PRO A 1 389 ? -18.037 -9.424 9.788 1.00 85.81 389 PRO A C 1
ATOM 3115 O O . PRO A 1 389 ? -18.168 -10.370 10.561 1.00 85.81 389 PRO A O 1
ATOM 3118 N N . GLY A 1 390 ? -19.040 -8.598 9.488 1.00 84.31 390 GLY A N 1
ATOM 3119 C CA . GLY A 1 390 ? -20.326 -8.594 10.198 1.00 84.31 390 GLY A CA 1
ATOM 3120 C C . GLY A 1 390 ? -20.351 -7.704 11.447 1.00 84.31 390 GLY A C 1
ATOM 3121 O O . GLY A 1 390 ? -21.421 -7.488 12.003 1.00 84.31 390 GLY A O 1
ATOM 3122 N N . GLY A 1 391 ? -19.206 -7.153 11.858 1.00 87.06 391 GLY A N 1
ATOM 3123 C CA . GLY A 1 391 ? -19.120 -6.177 12.936 1.00 87.06 391 GLY A CA 1
ATOM 3124 C C . GLY A 1 391 ? -19.795 -4.843 12.605 1.00 87.06 391 GLY A C 1
ATOM 3125 O O . GLY A 1 391 ? -20.010 -4.482 11.445 1.00 87.06 391 GLY A O 1
ATOM 3126 N N . VAL A 1 392 ? -20.118 -4.096 13.655 1.00 89.31 392 VAL A N 1
ATOM 3127 C CA . VAL A 1 392 ? -20.837 -2.824 13.596 1.00 89.31 392 VAL A CA 1
ATOM 3128 C C . VAL A 1 392 ? -19.852 -1.666 13.701 1.00 89.31 392 VAL A C 1
ATOM 3130 O O . VAL A 1 392 ? -19.011 -1.626 14.596 1.00 89.31 392 VAL A O 1
ATOM 3133 N N . VAL A 1 393 ? -19.986 -0.683 12.809 1.00 89.06 393 VAL A N 1
ATOM 3134 C CA . VAL A 1 393 ? -19.214 0.565 12.851 1.00 89.06 393 VAL A CA 1
ATOM 3135 C C . VAL A 1 393 ? -20.141 1.707 13.248 1.00 89.06 393 VAL A C 1
ATOM 3137 O O . VAL A 1 393 ? -21.085 2.025 12.526 1.00 89.06 393 VAL A O 1
ATOM 3140 N N . VAL A 1 394 ? -19.856 2.346 14.379 1.00 89.75 394 VAL A N 1
ATOM 3141 C CA . VAL A 1 394 ? -20.589 3.507 14.887 1.00 89.75 394 VAL A CA 1
ATOM 3142 C C . VAL A 1 394 ? -19.762 4.760 14.646 1.00 89.75 394 VAL A C 1
ATOM 3144 O O . VAL A 1 394 ? -18.651 4.920 15.159 1.00 89.75 394 VAL A O 1
ATOM 3147 N N . HIS A 1 395 ? -20.325 5.671 13.859 1.00 86.94 395 HIS A N 1
ATOM 3148 C CA . HIS A 1 395 ? -19.710 6.953 13.559 1.00 86.94 395 HIS A CA 1
ATOM 3149 C C . HIS A 1 395 ? -20.391 8.064 14.359 1.00 86.94 395 HIS A C 1
ATOM 3151 O O . HIS A 1 395 ? -21.528 8.422 14.080 1.00 86.94 395 HIS A O 1
ATOM 3157 N N . LEU A 1 396 ? -19.679 8.639 15.330 1.00 85.62 396 LEU A N 1
ATOM 3158 C CA . LEU A 1 396 ? -20.210 9.671 16.235 1.00 85.62 396 LEU A CA 1
ATOM 3159 C C . LEU A 1 396 ? -20.277 11.082 15.605 1.00 85.62 396 LEU A C 1
ATOM 3161 O O . LEU A 1 396 ? -20.478 12.064 16.310 1.00 85.62 396 LEU A O 1
ATOM 3165 N N . GLY A 1 397 ? -20.081 11.216 14.284 1.00 73.88 397 GLY A N 1
ATOM 3166 C CA . GLY A 1 397 ? -20.113 12.512 13.591 1.00 73.88 397 GLY A CA 1
ATOM 3167 C C . GLY A 1 397 ? -18.997 13.475 14.021 1.00 73.88 397 GLY A C 1
ATOM 3168 O O . GLY A 1 397 ? -17.970 13.055 14.564 1.00 73.88 397 GLY A O 1
ATOM 3169 N N . SER A 1 398 ? -19.146 14.767 13.719 1.00 63.69 398 SER A N 1
ATOM 3170 C CA . SER A 1 398 ? -18.491 15.827 14.493 1.00 63.69 398 SER A CA 1
ATOM 3171 C C . SER A 1 398 ? -19.398 16.134 15.675 1.00 63.69 398 SER A C 1
ATOM 3173 O O . SER A 1 398 ? -20.499 16.634 15.468 1.00 63.69 398 SER A O 1
ATOM 3175 N N . MET A 1 399 ? -18.941 15.873 16.898 1.00 53.56 399 MET A N 1
ATOM 3176 C CA . MET A 1 399 ? -19.575 16.452 18.085 1.00 53.56 399 MET A CA 1
ATOM 3177 C C . MET A 1 399 ? -19.159 17.927 18.200 1.00 53.56 399 MET A C 1
ATOM 3179 O O . MET A 1 399 ? -18.594 18.353 19.197 1.00 53.56 399 MET A O 1
ATOM 3183 N N . GLU A 1 400 ? -19.332 18.691 17.118 1.00 47.28 400 GLU A N 1
ATOM 3184 C CA . GLU A 1 400 ? -19.333 20.146 17.221 1.00 47.28 400 GLU A CA 1
ATOM 3185 C C . GLU A 1 400 ? -20.649 20.486 17.914 1.00 47.28 400 GLU A C 1
ATOM 3187 O O . GLU A 1 400 ? -21.712 20.110 17.418 1.00 47.28 400 GLU A O 1
ATOM 3192 N N . LEU A 1 401 ? -20.539 21.076 19.107 1.00 41.19 401 LEU A N 1
ATOM 3193 C CA . LEU A 1 401 ? -21.654 21.545 19.926 1.00 41.19 401 LEU A CA 1
ATOM 3194 C C . LEU A 1 401 ? -22.711 22.211 19.031 1.00 41.19 401 LEU A C 1
ATOM 3196 O O . LEU A 1 401 ? -22.418 23.213 18.376 1.00 41.19 401 LEU A O 1
ATOM 3200 N N . LEU A 1 402 ? -23.906 21.617 18.993 1.00 35.91 402 LEU A N 1
ATOM 3201 C CA . LEU A 1 402 ? -25.126 22.304 18.571 1.00 35.91 402 LEU A CA 1
ATOM 3202 C C . LEU A 1 402 ? -25.501 23.358 19.611 1.00 35.91 402 LEU A C 1
ATOM 3204 O O . LEU A 1 402 ? -25.426 23.026 20.817 1.00 35.91 402 LEU A O 1
#

Sequence (402 aa):
LKKEEHRYKNGFQHMVLRGSLKHSMCETPTLIAWLSSSDVQCVGWRRNRSCAFDRLYYDSTINNFVIVLPGSDLGNVKKAAYTGGAFDFNGADVFNNQTDTGTPVTETSVREILNGVSSDAKDRKEAVPFHPQILFFKDESVFVQWKRRKQRTFFSWLTGSPEPQLVSGTSLHWQFFGALNPGHFLYDSFYPAWVTAVRFGHTFDALNMVPLGDDGSKRARGIFWSVPYWTVLESFGRGAVFLTTDLKSPLTVFSRLLVGSRFMGHRNPQRSMAMPGSYSYENALFWFGQRLLAGFDLAPWPKPDLHVAHADPDEKCRGVITDNKRFDEETKSMLKDIAANSAALFDCDITFLKWEDHSFAEQLDIIGRSHLYISSTGTGLTRCHLTKPGGVVVHLGSMELL

Foldseek 3Di:
DDDDDDDDDDDDDPDPPPPCCVPQLVDVVSVLVVLAPWEWEWEDDLQFIKIKIAWWKQFVVVLFIEREHEFQQDGDHFHDPHPFDPPDPDPDDPPPPPGCPVGGDDPVNVVVRQRNFALFQDDDPCGPGRDGHYHYPHDVVSVVVVCVPPPVLVVCCSVPNPDAAEDDDEEFEHEQPDQLNVLCRLFRHVLLSLLQCLSVVNLQPAYEYEYADDPVCPPCLNQQLPHRVVLQRCLLRVGHYDYSNRSPGSMYIYSMYMTTGHHQGAQDPDPVPHHVNHCRRPRSLLSSLQSSCVSLVNHPRDDPPDDADAPDPPPQAEEEEEDDPLDDPVRLVVVCVCQVCVCVVPVHNYYYHYSSVDHPSVVLNSQQDHLEYEYEGDSSVSCNSSHGHNGYYHYPYRVPDD

Secondary structure (DSSP, 8-state):
---------S------TTSSHHHHTTSHHHHHHHHT--EEEEES-TTS-EEEEEEEEEETTTTEEEEEEE-TTT---EE----S----SS-----------SPPP-HHHHHHHHTT-BS--S--TT--B---EEEEE-SHHHHHHHHHHT-HHHHHHHHHSS--EEEEEEEEEEE---TT-HHIIIIIIIHHHHHHHHHTT-SSS-EEEEEE--GGGTT---EETTEEHHHHHHHHHEEEE--GGG--SSEEEEEEEEEE-TT-----SSGGG--TTSSSSTTHHHHHHHHHHHHTTSSPPP-TT--PPPPPTTSPEEEEEEP-TTS-HHHHHHHHHHHHHHHHHHSEEEEEE-GGGS-HHHHHHHHHT-SEEEE-TTTTGGGGGGSPTT-EEEE-------

Radius of gyration: 24.75 Å; chains: 1; bounding box: 57×60×69 Å

Organism: Perkinsus olseni (NCBI:txid32597)